Protein AF-0000000075239670 (afdb_homodimer)

Solvent-accessible surface area (backbone atoms only — not comparable to full-atom values): 23914 Å² total; per-residue (Å²): 106,69,33,57,52,21,34,54,74,19,57,54,83,60,43,79,41,54,24,61,61,56,43,41,41,22,36,40,37,50,14,51,46,32,48,47,31,72,75,40,75,81,56,46,33,25,35,34,57,34,92,61,65,69,67,48,62,74,55,70,68,55,49,50,16,46,41,41,33,49,54,51,32,48,74,31,52,44,55,28,33,32,37,60,40,28,38,96,81,27,42,63,26,60,69,64,45,37,52,45,48,62,63,40,55,92,39,52,34,28,32,33,54,56,55,30,51,30,72,46,50,67,64,34,50,53,49,40,47,71,68,58,36,50,27,37,37,30,17,38,58,33,81,24,25,78,75,9,35,66,51,41,20,50,49,32,71,75,36,56,89,70,33,45,48,26,43,18,45,86,43,43,63,89,47,41,66,58,48,40,70,65,28,65,50,88,40,74,41,61,74,41,60,38,76,52,78,88,68,74,76,67,89,42,72,70,23,93,56,30,80,55,77,55,64,34,31,33,36,66,47,34,33,47,40,42,60,66,68,44,84,129,105,69,33,57,53,22,34,54,75,20,56,54,80,60,43,79,42,55,25,60,61,56,42,42,40,22,35,39,37,48,15,51,45,32,48,47,32,71,76,40,75,80,56,45,34,24,34,33,55,34,91,62,67,70,67,47,61,74,54,71,68,54,49,51,16,46,43,42,33,48,53,52,32,46,74,31,52,44,56,26,32,32,36,60,41,27,38,95,82,26,42,62,25,60,68,64,46,38,52,45,48,63,63,39,54,93,39,52,34,27,32,34,55,56,54,31,53,30,73,46,50,69,63,34,49,54,50,41,48,71,68,59,36,51,28,36,36,32,19,38,58,33,82,22,25,78,77,8,35,66,51,41,20,50,48,31,72,75,36,57,90,70,34,46,47,27,45,20,45,85,43,42,62,89,48,41,64,57,48,40,72,64,27,64,50,89,40,75,41,59,73,41,60,37,73,52,79,87,68,74,75,66,87,45,72,68,23,93,57,30,80,56,78,55,64,33,30,32,37,66,47,33,33,46,40,43,60,65,69,44,84,128

Organism: NCBI:txid1561998

Radius of gyration: 22.65 Å; Cα contacts (8 Å, |Δi|>4): 986; chains: 2; bounding box: 43×67×49 Å

Secondary structure (DSSP, 8-state):
-HHHHHHHHHT-S-EEE-B-GGGT-BPPPHHHHHHHHHH-TTS-EEEE--SSSS-S---HHHHHHHHHHHHHHHHHT--EEEE--B-TTSSB-HHHHHHHHHHHTTS-EEE-GGGGG-S-HHHHHHHHHHHT-SEEEE-TTSSSTTTTHHHHHHHHHHHTTTSEEEEESS--TTTHHHHHHHH--SEEE---EEEPSSPPPPSS-SSTTTTSPPEEE-HHHHHHHHHHHS--/-HHHHHHHHHT-S-EEE-B-GGGT-BPPPHHHHHHHHHH-TTS-EEEE--SSSS-S---HHHHHHHHHHHHHHHHHT--EEEE--B-TTSSB-HHHHHHHHHHHTTS-EEE-GGGGG-S-HHHHHHHHHHHT-SEEEE-TTSSSTTTTHHHHHHHHHHHTTTSEEEEESS--TTTHHHHHHHH--SEEE---EEEPSSPPPPSS-SSTTTTSPPEEE-HHHHHHHHHHHS--

pLDDT: mean 94.4, std 8.55, range [52.31, 98.94]

Sequence (464 aa):
MESAENAVAGGADRLEVCSSLQLGGLTPSVGFVSVLRDKFPDIPLYCMIRQRGGNFVYRDDEMCAHTEDVEWLKRAGATGFVFGALTSTGALDRTACQSVIETARPLPVTFHRAIDVAIDWKNCLEEAIEVGFKAVLTSGQEPTALDGVYIIREMQEVYKHKIDILAGCGVNSSNVANLVDWTKCHWYHASAAVPKKNVSMNKVSMGKQDNQPIRVTSLEEVKMLKETLAPSMESAENAVAGGADRLEVCSSLQLGGLTPSVGFVSVLRDKFPDIPLYCMIRQRGGNFVYRDDEMCAHTEDVEWLKRAGATGFVFGALTSTGALDRTACQSVIETARPLPVTFHRAIDVAIDWKNCLEEAIEVGFKAVLTSGQEPTALDGVYIIREMQEVYKHKIDILAGCGVNSSNVANLVDWTKCHWYHASAAVPKKNVSMNKVSMGKQDNQPIRVTSLEEVKMLKETLAPS

InterPro domains:
  IPR005627 CutC-like [MF_00795] (1-195)
  IPR005627 CutC-like [PF03932] (1-192)
  IPR005627 CutC-like [PTHR12598] (1-229)
  IPR036822 CutC-like domain superfamily [G3DSA:3.20.20.380] (1-230)
  IPR036822 CutC-like domain superfamily [SSF110395] (2-229)

Structure (mmCIF, N/CA/C/O backbone):
data_AF-0000000075239670-model_v1
#
loop_
_entity.id
_entity.type
_entity.pdbx_description
1 polymer 'Copper homeostasis protein cutC homolog'
#
loop_
_atom_site.group_PDB
_atom_site.id
_atom_site.type_symbol
_atom_site.label_atom_id
_atom_site.label_alt_id
_atom_site.label_comp_id
_atom_site.label_asym_id
_atom_site.label_entity_id
_atom_site.label_seq_id
_atom_site.pdbx_PDB_ins_code
_atom_site.Cartn_x
_atom_site.Cartn_y
_atom_site.Cartn_z
_atom_site.occupancy
_atom_site.B_iso_or_equiv
_atom_site.auth_seq_id
_atom_site.auth_comp_id
_atom_site.auth_asym_id
_atom_site.auth_atom_id
_atom_site.pdbx_PDB_model_num
ATOM 1 N N . MET A 1 1 ? 12.688 -2.338 -2.912 1 92.44 1 MET A N 1
ATOM 2 C CA . MET A 1 1 ? 13.773 -2.303 -3.891 1 92.44 1 MET A CA 1
ATOM 3 C C . MET A 1 1 ? 14.82 -3.363 -3.578 1 92.44 1 MET A C 1
ATOM 5 O O . MET A 1 1 ? 15.156 -4.188 -4.434 1 92.44 1 MET A O 1
ATOM 9 N N . GLU A 1 2 ? 15.328 -3.361 -2.355 1 92.88 2 GLU A N 1
ATOM 10 C CA . GLU A 1 2 ? 16.328 -4.344 -1.953 1 92.88 2 GLU A CA 1
ATOM 11 C C . GLU A 1 2 ? 15.836 -5.766 -2.188 1 92.88 2 GLU A C 1
ATOM 13 O O . GLU A 1 2 ? 16.578 -6.617 -2.676 1 92.88 2 GLU A O 1
ATOM 18 N N . SER A 1 3 ? 14.586 -6.02 -1.884 1 96 3 SER A N 1
ATOM 19 C CA . SER A 1 3 ? 13.992 -7.336 -2.104 1 96 3 SER A CA 1
ATOM 20 C C . SER A 1 3 ? 14.016 -7.715 -3.58 1 96 3 SER A C 1
ATOM 22 O O . SER A 1 3 ? 14.344 -8.852 -3.93 1 96 3 SER A O 1
ATOM 24 N N . ALA A 1 4 ? 13.672 -6.762 -4.426 1 97.19 4 ALA A N 1
ATOM 25 C CA . ALA A 1 4 ? 13.68 -7.008 -5.867 1 97.19 4 ALA A CA 1
ATOM 26 C C . ALA A 1 4 ? 15.094 -7.312 -6.363 1 97.19 4 ALA A C 1
ATOM 28 O O . ALA A 1 4 ? 15.297 -8.242 -7.148 1 97.19 4 ALA A O 1
ATOM 29 N N . GLU A 1 5 ? 16.031 -6.559 -5.883 1 97.5 5 GLU A N 1
ATOM 30 C CA . GLU A 1 5 ? 17.422 -6.77 -6.258 1 97.5 5 GLU A CA 1
ATOM 31 C C . GLU A 1 5 ? 17.906 -8.164 -5.867 1 97.5 5 GLU A C 1
ATOM 33 O O . GLU A 1 5 ? 18.516 -8.867 -6.668 1 97.5 5 GLU A O 1
ATOM 38 N N . ASN A 1 6 ? 17.562 -8.562 -4.629 1 97.88 6 ASN A N 1
ATOM 39 C CA . ASN A 1 6 ? 17.953 -9.875 -4.133 1 97.88 6 ASN A CA 1
ATOM 40 C C . ASN A 1 6 ? 17.266 -11 -4.902 1 97.88 6 ASN A C 1
ATOM 42 O O . ASN A 1 6 ? 17.875 -12.023 -5.195 1 97.88 6 ASN A O 1
ATOM 46 N N . ALA A 1 7 ? 16 -10.805 -5.227 1 98.25 7 ALA A N 1
ATOM 47 C CA . ALA A 1 7 ? 15.258 -11.812 -5.98 1 98.25 7 ALA A CA 1
ATOM 48 C C . ALA A 1 7 ? 15.867 -12.031 -7.359 1 98.25 7 ALA A C 1
ATOM 50 O O . ALA A 1 7 ? 16.094 -13.164 -7.773 1 98.25 7 ALA A O 1
ATOM 51 N N . VAL A 1 8 ? 16.203 -10.93 -8.07 1 98.19 8 VAL A N 1
ATOM 52 C CA . VAL A 1 8 ? 16.781 -11.008 -9.406 1 98.19 8 VAL A CA 1
ATOM 53 C C . VAL A 1 8 ? 18.172 -11.625 -9.344 1 98.19 8 VAL A C 1
ATOM 55 O O . VAL A 1 8 ? 18.484 -12.547 -10.102 1 98.19 8 VAL A O 1
ATOM 58 N N . ALA A 1 9 ? 18.953 -11.125 -8.406 1 97.94 9 ALA A N 1
ATOM 59 C CA . ALA A 1 9 ? 20.312 -11.633 -8.25 1 97.94 9 ALA A CA 1
ATOM 60 C C . ALA A 1 9 ? 20.312 -13.117 -7.871 1 97.94 9 ALA A C 1
ATOM 62 O O . ALA A 1 9 ? 21.219 -13.859 -8.242 1 97.94 9 ALA A O 1
ATOM 63 N N . GLY A 1 10 ? 19.281 -13.555 -7.129 1 97.88 10 GLY A N 1
ATOM 64 C CA . GLY A 1 10 ? 19.156 -14.938 -6.699 1 97.88 10 GLY A CA 1
ATOM 65 C C . GLY A 1 10 ? 18.672 -15.867 -7.797 1 97.88 10 GLY A C 1
ATOM 66 O O . GLY A 1 10 ? 18.703 -17.094 -7.641 1 97.88 10 GLY A O 1
ATOM 67 N N . GLY A 1 11 ? 18.125 -15.289 -8.867 1 97.56 11 GLY A N 1
ATOM 68 C CA . GLY A 1 11 ? 17.766 -16.094 -10.023 1 97.56 11 GLY A CA 1
ATOM 69 C C . GLY A 1 11 ? 16.281 -16.266 -10.188 1 97.56 11 GLY A C 1
ATOM 70 O O . GLY A 1 11 ? 15.82 -17.172 -10.883 1 97.56 11 GLY A O 1
ATOM 71 N N . ALA A 1 12 ? 15.453 -15.445 -9.555 1 97.44 12 ALA A N 1
ATOM 72 C CA . ALA A 1 12 ? 14.008 -15.516 -9.727 1 97.44 12 ALA A CA 1
ATOM 73 C C . ALA A 1 12 ? 13.625 -15.391 -11.203 1 97.44 12 ALA A C 1
ATOM 75 O O . ALA A 1 12 ? 14.227 -14.609 -11.945 1 97.44 12 ALA A O 1
ATOM 76 N N . ASP A 1 13 ? 12.641 -16.156 -11.656 1 97.12 13 ASP A N 1
ATOM 77 C CA . ASP A 1 13 ? 12.195 -16.141 -13.047 1 97.12 13 ASP A CA 1
ATOM 78 C C . ASP A 1 13 ? 11.234 -14.984 -13.305 1 97.12 13 ASP A C 1
ATOM 80 O O . ASP A 1 13 ? 11.094 -14.523 -14.438 1 97.12 13 ASP A O 1
ATOM 84 N N . ARG A 1 14 ? 10.57 -14.547 -12.258 1 97.88 14 ARG A N 1
ATOM 85 C CA . ARG A 1 14 ? 9.531 -13.516 -12.305 1 97.88 14 ARG A CA 1
ATOM 86 C C . ARG A 1 14 ? 9.398 -12.82 -10.961 1 97.88 14 ARG A C 1
ATOM 88 O O . ARG A 1 14 ? 9.609 -13.43 -9.906 1 97.88 14 ARG A O 1
ATOM 95 N N . LEU A 1 15 ? 9.047 -11.547 -10.977 1 98.38 15 LEU A N 1
ATOM 96 C CA . LEU A 1 15 ? 8.758 -10.805 -9.75 1 98.38 15 LEU A CA 1
ATOM 97 C C . LEU A 1 15 ? 7.27 -10.492 -9.648 1 98.38 15 LEU A C 1
ATOM 99 O O . LEU A 1 15 ? 6.676 -9.969 -10.594 1 98.38 15 LEU A O 1
ATOM 103 N N . GLU A 1 16 ? 6.684 -10.906 -8.625 1 98.38 16 GLU A N 1
ATOM 104 C CA . GLU A 1 16 ? 5.414 -10.289 -8.242 1 98.38 16 GLU A CA 1
ATOM 105 C C . GLU A 1 16 ? 5.645 -8.992 -7.465 1 98.38 16 GLU A C 1
ATOM 107 O O . GLU A 1 16 ? 6.266 -9.008 -6.402 1 98.38 16 GLU A O 1
ATOM 112 N N . VAL A 1 17 ? 5.188 -7.902 -8.016 1 98.19 17 VAL A N 1
ATOM 113 C CA . VAL A 1 17 ? 5.43 -6.586 -7.438 1 98.19 17 VAL A CA 1
ATOM 114 C C . VAL A 1 17 ? 4.207 -6.137 -6.641 1 98.19 17 VAL A C 1
ATOM 116 O O . VAL A 1 17 ? 3.105 -6.039 -7.184 1 98.19 17 VAL A O 1
ATOM 119 N N . CYS A 1 18 ? 4.402 -5.91 -5.367 1 95.44 18 CYS A N 1
ATOM 120 C CA . CYS A 1 18 ? 3.334 -5.508 -4.457 1 95.44 18 CYS A CA 1
ATOM 121 C C . CYS A 1 18 ? 3.809 -4.418 -3.506 1 95.44 18 CYS A C 1
ATOM 123 O O . CYS A 1 18 ? 5.012 -4.223 -3.33 1 95.44 18 CYS A O 1
ATOM 125 N N . SER A 1 19 ? 2.832 -3.705 -3.031 1 91.69 19 SER A N 1
ATOM 126 C CA . SER A 1 19 ? 3.049 -2.887 -1.842 1 91.69 19 SER A CA 1
ATOM 127 C C . SER A 1 19 ? 2.494 -3.568 -0.595 1 91.69 19 SER A C 1
ATOM 129 O O . SER A 1 19 ? 1.669 -4.477 -0.693 1 91.69 19 SER A O 1
ATOM 131 N N . SER A 1 20 ? 3.049 -3.346 0.556 1 85.81 20 SER A N 1
ATOM 132 C CA . SER A 1 20 ? 2.475 -3.723 1.844 1 85.81 20 SER A CA 1
ATOM 133 C C . SER A 1 20 ? 2.32 -5.234 1.959 1 85.81 20 SER A C 1
ATOM 135 O O . SER A 1 20 ? 1.233 -5.73 2.258 1 85.81 20 SER A O 1
ATOM 137 N N . LEU A 1 21 ? 3.354 -5.949 1.816 1 79.81 21 LEU A N 1
ATOM 138 C CA . LEU A 1 21 ? 3.32 -7.402 1.933 1 79.81 21 LEU A CA 1
ATOM 139 C C . LEU A 1 21 ? 2.713 -7.828 3.264 1 79.81 21 LEU A C 1
ATOM 141 O O . LEU A 1 21 ? 2.094 -8.891 3.357 1 79.81 21 LEU A O 1
ATOM 145 N N . GLN A 1 22 ? 2.793 -6.988 4.246 1 79.81 22 GLN A N 1
ATOM 146 C CA . GLN A 1 22 ? 2.256 -7.273 5.57 1 79.81 22 GLN A CA 1
ATOM 147 C C . GLN A 1 22 ? 0.738 -7.43 5.531 1 79.81 22 GLN A C 1
ATOM 149 O O . GLN A 1 22 ? 0.157 -8.125 6.363 1 79.81 22 GLN A O 1
ATOM 154 N N . LEU A 1 23 ? 0.143 -6.832 4.574 1 79.12 23 LEU A N 1
ATOM 155 C CA . LEU A 1 23 ? -1.304 -6.91 4.406 1 79.12 23 LEU A CA 1
ATOM 156 C C . LEU A 1 23 ? -1.671 -7.918 3.324 1 79.12 23 LEU A C 1
ATOM 158 O O . LEU A 1 23 ? -2.797 -7.914 2.82 1 79.12 23 LEU A O 1
ATOM 162 N N . GLY A 1 24 ? -0.734 -8.672 2.873 1 85 24 GLY A N 1
ATOM 163 C CA . GLY A 1 24 ? -0.975 -9.656 1.83 1 85 24 GLY A CA 1
ATOM 164 C C . GLY A 1 24 ? -0.647 -9.148 0.439 1 85 24 GLY A C 1
ATOM 165 O O . GLY A 1 24 ? -0.927 -9.82 -0.556 1 85 24 GLY A O 1
ATOM 166 N N . GLY A 1 25 ? -0.14 -7.914 0.357 1 92.38 25 GLY A N 1
ATOM 167 C CA . GLY A 1 25 ? 0.21 -7.336 -0.93 1 92.38 25 GLY A CA 1
ATOM 168 C C . GLY A 1 25 ? -0.893 -6.477 -1.518 1 92.38 25 GLY A C 1
ATOM 169 O O . GLY A 1 25 ? -2.029 -6.93 -1.667 1 92.38 25 GLY A O 1
ATOM 170 N N . LEU A 1 26 ? -0.588 -5.285 -1.783 1 95.94 26 LEU A N 1
ATOM 171 C CA . LEU A 1 26 ? -1.516 -4.348 -2.404 1 95.94 26 LEU A CA 1
ATOM 172 C C . LEU A 1 26 ? -0.935 -3.783 -3.697 1 95.94 26 LEU A C 1
ATOM 174 O O . LEU A 1 26 ? 0.202 -4.094 -4.059 1 95.94 26 LEU A O 1
ATOM 178 N N . THR A 1 27 ? -1.77 -3.045 -4.418 1 98.31 27 THR A N 1
ATOM 179 C CA . THR A 1 27 ? -1.342 -2.434 -5.672 1 98.31 27 THR A CA 1
ATOM 180 C C . THR A 1 27 ? -0.1 -1.572 -5.457 1 98.31 27 THR A C 1
ATOM 182 O O . THR A 1 27 ? -0.088 -0.696 -4.59 1 98.31 27 THR A O 1
ATOM 185 N N . PRO A 1 28 ? 1.01 -1.89 -6.145 1 98.06 28 PRO A N 1
ATOM 186 C CA . PRO A 1 28 ? 2.201 -1.047 -6.02 1 98.06 28 PRO A CA 1
ATOM 187 C C . PRO A 1 28 ? 2.018 0.332 -6.652 1 98.06 28 PRO A C 1
ATOM 189 O O . PRO A 1 28 ? 1.105 0.528 -7.461 1 98.06 28 PRO A O 1
ATOM 192 N N . SER A 1 29 ? 2.848 1.246 -6.23 1 97.81 29 SER A N 1
ATOM 193 C CA . SER A 1 29 ? 2.818 2.551 -6.883 1 97.81 29 SER A CA 1
ATOM 194 C C . SER A 1 29 ? 3.402 2.48 -8.289 1 97.81 29 SER A C 1
ATOM 196 O O . SER A 1 29 ? 4.262 1.641 -8.57 1 97.81 29 SER A O 1
ATOM 198 N N . VAL A 1 30 ? 2.943 3.355 -9.172 1 98.19 30 VAL A N 1
ATOM 199 C CA . VAL A 1 30 ? 3.398 3.4 -10.555 1 98.19 30 VAL A CA 1
ATOM 200 C C . VAL A 1 30 ? 4.875 3.785 -10.602 1 98.19 30 VAL A C 1
ATOM 202 O O . VAL A 1 30 ? 5.645 3.232 -11.391 1 98.19 30 VAL A O 1
ATOM 205 N N . GLY A 1 31 ? 5.32 4.711 -9.758 1 98.19 31 GLY A N 1
ATOM 206 C CA . GLY A 1 31 ? 6.719 5.105 -9.695 1 98.19 31 GLY A CA 1
ATOM 207 C C . GLY A 1 31 ? 7.645 3.961 -9.336 1 98.19 31 GLY A C 1
ATOM 208 O O . GLY A 1 31 ? 8.719 3.816 -9.922 1 98.19 31 GLY A O 1
ATOM 209 N N . PHE A 1 32 ? 7.227 3.164 -8.352 1 97.94 32 PHE A N 1
ATOM 210 C CA . PHE A 1 32 ? 8.016 2.006 -7.941 1 97.94 32 PHE A CA 1
ATOM 211 C C . PHE A 1 32 ? 8.203 1.04 -9.102 1 97.94 32 PHE A C 1
ATOM 213 O O . PHE A 1 32 ? 9.312 0.587 -9.375 1 97.94 32 PHE A O 1
ATOM 220 N N . VAL A 1 33 ? 7.152 0.767 -9.867 1 98.69 33 VAL A N 1
ATOM 221 C CA . VAL A 1 33 ? 7.18 -0.169 -10.992 1 98.69 33 VAL A CA 1
ATOM 222 C C . VAL A 1 33 ? 8.047 0.397 -12.117 1 98.69 33 VAL A C 1
ATOM 224 O O . VAL A 1 33 ? 8.82 -0.333 -12.734 1 98.69 33 VAL A O 1
ATOM 227 N N . SER A 1 34 ? 7.922 1.663 -12.336 1 98.25 34 SER A N 1
ATOM 228 C CA . SER A 1 34 ? 8.719 2.309 -13.375 1 98.25 34 SER A CA 1
ATOM 229 C C . SER A 1 34 ? 10.211 2.172 -13.094 1 98.25 34 SER A C 1
ATOM 231 O O . SER A 1 34 ? 10.992 1.831 -13.992 1 98.25 34 SER A O 1
ATOM 233 N N . VAL A 1 35 ? 10.602 2.42 -11.867 1 98 35 VAL A N 1
ATOM 234 C CA . VAL A 1 35 ? 12.008 2.344 -11.492 1 98 35 VAL A CA 1
ATOM 235 C C . VAL A 1 35 ? 12.484 0.896 -11.57 1 98 35 VAL A C 1
ATOM 237 O O . VAL A 1 35 ? 13.602 0.625 -12.008 1 98 35 VAL A O 1
ATOM 240 N N . LEU A 1 36 ? 11.648 -0.029 -11.125 1 98.25 36 LEU A N 1
ATOM 241 C CA . LEU A 1 36 ? 11.984 -1.445 -11.227 1 98.25 36 LEU A CA 1
ATOM 242 C C . LEU A 1 36 ? 12.219 -1.845 -12.68 1 98.25 36 LEU A C 1
ATOM 244 O O . LEU A 1 36 ? 13.18 -2.561 -12.984 1 98.25 36 LEU A O 1
ATOM 248 N N . ARG A 1 37 ? 11.32 -1.417 -13.562 1 98.5 37 ARG A N 1
ATOM 249 C CA . ARG A 1 37 ? 11.438 -1.734 -14.977 1 98.5 37 ARG A CA 1
ATOM 250 C C . ARG A 1 37 ? 12.758 -1.228 -15.547 1 98.5 37 ARG A C 1
ATOM 252 O O . ARG A 1 37 ? 13.43 -1.935 -16.312 1 98.5 37 ARG A O 1
ATOM 259 N N . ASP A 1 38 ? 13.117 -0.031 -15.188 1 97.75 38 ASP A N 1
ATOM 260 C CA . ASP A 1 38 ? 14.375 0.553 -15.656 1 97.75 38 ASP A CA 1
ATOM 261 C C . ASP A 1 38 ? 15.57 -0.249 -15.156 1 97.75 38 ASP A C 1
ATOM 263 O O . ASP A 1 38 ? 16.531 -0.465 -15.891 1 97.75 38 ASP A O 1
ATOM 267 N N . LYS A 1 39 ? 15.508 -0.675 -13.938 1 97.44 39 LYS A N 1
ATOM 268 C CA . LYS A 1 39 ? 16.625 -1.37 -13.305 1 97.44 39 LYS A CA 1
ATOM 269 C C . LYS A 1 39 ? 16.75 -2.799 -13.82 1 97.44 39 LYS A C 1
ATOM 271 O O . LYS A 1 39 ? 17.859 -3.326 -13.938 1 97.44 39 LYS A O 1
ATOM 276 N N . PHE A 1 40 ? 15.594 -3.404 -14.055 1 98 40 PHE A N 1
ATOM 277 C CA . PHE A 1 40 ? 15.555 -4.797 -14.492 1 98 40 PHE A CA 1
ATOM 278 C C . PHE A 1 40 ? 14.734 -4.938 -15.766 1 98 40 PHE A C 1
ATOM 280 O O . PHE A 1 40 ? 13.625 -5.473 -15.742 1 98 40 PHE A O 1
ATOM 287 N N . PRO A 1 41 ? 15.258 -4.664 -16.922 1 97.56 41 PRO A N 1
ATOM 288 C CA . PRO A 1 41 ? 14.5 -4.586 -18.172 1 97.56 41 PRO A CA 1
ATOM 289 C C . PRO A 1 41 ? 14.008 -5.949 -18.641 1 97.56 41 PRO A C 1
ATOM 291 O O . PRO A 1 41 ? 13.016 -6.031 -19.375 1 97.56 41 PRO A O 1
ATOM 294 N N . ASP A 1 42 ? 14.609 -7.008 -18.172 1 97.31 42 ASP A N 1
ATOM 295 C CA . ASP A 1 42 ? 14.336 -8.305 -18.797 1 97.31 42 ASP A CA 1
ATOM 296 C C . ASP A 1 42 ? 13.438 -9.156 -17.906 1 97.31 42 ASP A C 1
ATOM 298 O O . ASP A 1 42 ? 12.82 -10.117 -18.391 1 97.31 42 ASP A O 1
ATOM 302 N N . ILE A 1 43 ? 13.398 -8.859 -16.594 1 98.06 43 ILE A N 1
ATOM 303 C CA . ILE A 1 43 ? 12.641 -9.719 -15.695 1 98.06 43 ILE A CA 1
ATOM 304 C C . ILE A 1 43 ? 11.148 -9.391 -15.805 1 98.06 43 ILE A C 1
ATOM 306 O O . ILE A 1 43 ? 10.766 -8.219 -15.828 1 98.06 43 ILE A O 1
ATOM 310 N N . PRO A 1 44 ? 10.281 -10.391 -16.016 1 98.69 44 PRO A N 1
ATOM 311 C CA . PRO A 1 44 ? 8.844 -10.125 -15.992 1 98.69 44 PRO A CA 1
ATOM 312 C C . PRO A 1 44 ? 8.375 -9.531 -14.664 1 98.69 44 PRO A C 1
ATOM 314 O O . PRO A 1 44 ? 8.734 -10.031 -13.602 1 98.69 44 PRO A O 1
ATOM 317 N N . LEU A 1 45 ? 7.641 -8.43 -14.695 1 98.81 45 LEU A N 1
ATOM 318 C CA . LEU A 1 45 ? 7.035 -7.777 -13.547 1 98.81 45 LEU A CA 1
ATOM 319 C C . LEU A 1 45 ? 5.527 -8 -13.523 1 98.81 45 LEU A C 1
ATOM 321 O O . LEU A 1 45 ? 4.801 -7.445 -14.352 1 98.81 45 LEU A O 1
ATOM 325 N N . TYR A 1 46 ? 5.043 -8.812 -12.648 1 98.88 46 TYR A N 1
ATOM 326 C CA . TYR A 1 46 ? 3.615 -9.039 -12.445 1 98.88 46 TYR A CA 1
ATOM 327 C C . TYR A 1 46 ? 3.092 -8.203 -11.289 1 98.88 46 TYR A C 1
ATOM 329 O O . TYR A 1 46 ? 3.434 -8.453 -10.133 1 98.88 46 TYR A O 1
ATOM 337 N N . CYS A 1 47 ? 2.268 -7.234 -11.539 1 98.88 47 CYS A N 1
ATOM 338 C CA . CYS A 1 47 ? 1.842 -6.277 -10.523 1 98.88 47 CYS A CA 1
ATOM 339 C C . CYS A 1 47 ? 0.524 -6.707 -9.891 1 98.88 47 CYS A C 1
ATOM 341 O O . CYS A 1 47 ? -0.418 -7.074 -10.594 1 98.88 47 CYS A O 1
ATOM 343 N N . MET A 1 48 ? 0.466 -6.637 -8.625 1 98.75 48 MET A N 1
ATOM 344 C CA . MET A 1 48 ? -0.753 -6.891 -7.863 1 98.75 48 MET A CA 1
ATOM 345 C C . MET A 1 48 ? -1.78 -5.785 -8.094 1 98.75 48 MET A C 1
ATOM 347 O O . MET A 1 48 ? -1.435 -4.602 -8.109 1 98.75 48 MET A O 1
ATOM 351 N N . ILE A 1 49 ? -3.006 -6.172 -8.367 1 98.81 49 ILE A N 1
ATOM 352 C CA . ILE A 1 49 ? -4.137 -5.25 -8.391 1 98.81 49 ILE A CA 1
ATOM 353 C C . ILE A 1 49 ? -5.066 -5.535 -7.215 1 98.81 49 ILE A C 1
ATOM 355 O O . ILE A 1 49 ? -5.84 -6.496 -7.246 1 98.81 49 ILE A O 1
ATOM 359 N N . ARG A 1 50 ? -4.973 -4.781 -6.18 1 97.06 50 ARG A N 1
ATOM 360 C CA . ARG A 1 50 ? -5.672 -4.945 -4.91 1 97.06 50 ARG A CA 1
ATOM 361 C C . ARG A 1 50 ? -5.582 -3.676 -4.07 1 97.06 50 ARG A C 1
ATOM 363 O O . ARG A 1 50 ? -4.578 -3.441 -3.396 1 97.06 50 ARG A O 1
ATOM 370 N N . GLN A 1 51 ? -6.613 -2.963 -3.992 1 93.44 51 GLN A N 1
ATOM 371 C CA . GLN A 1 51 ? -6.566 -1.624 -3.416 1 93.44 51 GLN A CA 1
ATOM 372 C C . GLN A 1 51 ? -6.562 -1.683 -1.891 1 93.44 51 GLN A C 1
ATOM 374 O O . GLN A 1 51 ? -6.168 -0.72 -1.229 1 93.44 51 GLN A O 1
ATOM 379 N N . ARG A 1 52 ? -7.055 -2.717 -1.355 1 90.5 52 ARG A N 1
ATOM 380 C CA . ARG A 1 52 ? -7.18 -2.82 0.095 1 90.5 52 ARG A CA 1
ATOM 381 C C . ARG A 1 52 ? -7.137 -4.277 0.546 1 90.5 52 ARG A C 1
ATOM 383 O O . ARG A 1 52 ? -7.41 -5.184 -0.243 1 90.5 52 ARG A O 1
ATOM 390 N N . GLY A 1 53 ? -6.777 -4.445 1.834 1 88.56 53 GLY A N 1
ATOM 391 C CA . GLY A 1 53 ? -6.906 -5.766 2.428 1 88.56 53 GLY A CA 1
ATOM 392 C C . GLY A 1 53 ? -8.352 -6.168 2.676 1 88.56 53 GLY A C 1
ATOM 393 O O . GLY A 1 53 ? -9.273 -5.477 2.248 1 88.56 53 GLY A O 1
ATOM 394 N N . GLY A 1 54 ? -8.508 -7.289 3.354 1 87.56 54 GLY A N 1
ATOM 395 C CA . GLY A 1 54 ? -9.844 -7.781 3.676 1 87.56 54 GLY A CA 1
ATOM 396 C C . GLY A 1 54 ? -10.375 -8.773 2.66 1 87.56 54 GLY A C 1
ATOM 397 O O . GLY A 1 54 ? -9.617 -9.594 2.131 1 87.56 54 GLY A O 1
ATOM 398 N N . ASN A 1 55 ? -11.656 -8.664 2.408 1 90.62 55 ASN A N 1
ATOM 399 C CA . ASN A 1 55 ? -12.281 -9.633 1.515 1 90.62 55 ASN A CA 1
ATOM 400 C C . ASN A 1 55 ? -12.055 -9.273 0.049 1 90.62 55 ASN A C 1
ATOM 402 O O . ASN A 1 55 ? -11.383 -8.281 -0.256 1 90.62 55 ASN A O 1
ATOM 406 N N . PHE A 1 56 ? -12.57 -10.109 -0.844 1 95.38 56 PHE A N 1
ATOM 407 C CA . PHE A 1 56 ? -12.32 -9.938 -2.271 1 95.38 56 PHE A CA 1
ATOM 408 C C . PHE A 1 56 ? -13.609 -9.594 -3.004 1 95.38 56 PHE A C 1
ATOM 410 O O . PHE A 1 56 ? -13.781 -9.938 -4.176 1 95.38 56 PHE A O 1
ATOM 417 N N . VAL A 1 57 ? -14.57 -9 -2.26 1 95.62 57 VAL A N 1
ATOM 418 C CA . VAL A 1 57 ? -15.812 -8.484 -2.824 1 95.62 57 VAL A CA 1
ATOM 419 C C . VAL A 1 57 ? -15.688 -6.973 -3.035 1 95.62 57 VAL A C 1
ATOM 421 O O . VAL A 1 57 ? -15.516 -6.219 -2.074 1 95.62 57 VAL A O 1
ATOM 424 N N . TYR A 1 58 ? -15.797 -6.543 -4.262 1 96.62 58 TYR A N 1
ATOM 425 C CA . TYR A 1 58 ? -15.492 -5.152 -4.578 1 96.62 58 TYR A CA 1
ATOM 426 C C . TYR A 1 58 ? -16.734 -4.422 -5.086 1 96.62 58 TYR A C 1
ATOM 428 O O . TYR A 1 58 ? -17.547 -5.004 -5.797 1 96.62 58 TYR A O 1
ATOM 436 N N . ARG A 1 59 ? -16.797 -3.152 -4.715 1 95.69 59 ARG A N 1
ATOM 437 C CA . ARG A 1 59 ? -17.797 -2.246 -5.273 1 95.69 59 ARG A CA 1
ATOM 438 C C . ARG A 1 59 ? -17.406 -1.801 -6.676 1 95.69 59 ARG A C 1
ATOM 440 O O . ARG A 1 59 ? -16.266 -1.99 -7.098 1 95.69 59 ARG A O 1
ATOM 447 N N . ASP A 1 60 ? -18.312 -1.151 -7.34 1 97.12 60 ASP A N 1
ATOM 448 C CA . ASP A 1 60 ? -18.078 -0.671 -8.695 1 97.12 60 ASP A CA 1
ATOM 449 C C . ASP A 1 60 ? -16.953 0.361 -8.727 1 97.12 60 ASP A C 1
ATOM 451 O O . ASP A 1 60 ? -16.125 0.364 -9.648 1 97.12 60 ASP A O 1
ATOM 455 N N . ASP A 1 61 ? -16.922 1.218 -7.828 1 96.25 61 ASP A N 1
ATOM 456 C CA . ASP A 1 61 ? -15.906 2.262 -7.824 1 96.25 61 ASP A CA 1
ATOM 457 C C . ASP A 1 61 ? -14.523 1.679 -7.535 1 96.25 61 ASP A C 1
ATOM 459 O O . ASP A 1 61 ? -13.516 2.168 -8.055 1 96.25 61 ASP A O 1
ATOM 463 N N . GLU A 1 62 ? -14.5 0.659 -6.691 1 96.88 62 GLU A N 1
ATOM 464 C CA . GLU A 1 62 ? -13.242 -0.043 -6.484 1 96.88 62 GLU A CA 1
ATOM 465 C C . GLU A 1 62 ? -12.758 -0.708 -7.77 1 96.88 62 GLU A C 1
ATOM 467 O O . GLU A 1 62 ? -11.57 -0.663 -8.086 1 96.88 62 GLU A O 1
ATOM 472 N N . MET A 1 63 ? -13.688 -1.289 -8.484 1 98.44 63 MET A N 1
ATOM 473 C CA . MET A 1 63 ? -13.32 -1.934 -9.742 1 98.44 63 MET A CA 1
ATOM 474 C C . MET A 1 63 ? -12.844 -0.905 -10.766 1 98.44 63 MET A C 1
ATOM 476 O O . MET A 1 63 ? -11.938 -1.177 -11.547 1 98.44 63 MET A O 1
ATOM 480 N N . CYS A 1 64 ? -13.469 0.249 -10.758 1 98.31 64 CYS A N 1
ATOM 481 C CA . CYS A 1 64 ? -13 1.319 -11.633 1 98.31 64 CYS A CA 1
ATOM 482 C C . CYS A 1 64 ? -11.547 1.68 -11.32 1 98.31 64 CYS A C 1
ATOM 484 O O . CYS A 1 64 ? -10.742 1.84 -12.234 1 98.31 64 CYS A O 1
ATOM 486 N N . ALA A 1 65 ? -11.242 1.76 -10.086 1 98.12 65 ALA A N 1
ATOM 487 C CA . ALA A 1 65 ? -9.875 2.059 -9.672 1 98.12 65 ALA A CA 1
ATOM 488 C C . ALA A 1 65 ? -8.914 0.958 -10.117 1 98.12 65 ALA A C 1
ATOM 490 O O . ALA A 1 65 ? -7.805 1.24 -10.578 1 98.12 65 ALA A O 1
ATOM 491 N N . HIS A 1 66 ? -9.344 -0.293 -9.961 1 98.75 66 HIS A N 1
ATOM 492 C CA . HIS A 1 66 ? -8.523 -1.43 -10.367 1 98.75 66 HIS A CA 1
ATOM 493 C C . HIS A 1 66 ? -8.188 -1.365 -11.859 1 98.75 66 HIS A C 1
ATOM 495 O O . HIS A 1 66 ? -7.027 -1.516 -12.242 1 98.75 66 HIS A O 1
ATOM 501 N N . THR A 1 67 ? -9.203 -1.118 -12.672 1 98.69 67 THR A N 1
ATOM 502 C CA . THR A 1 67 ? -8.977 -1.089 -14.109 1 98.69 67 THR A CA 1
ATOM 503 C C . THR A 1 67 ? -8.094 0.096 -14.492 1 98.69 67 THR A C 1
ATOM 505 O O . THR A 1 67 ? -7.238 -0.019 -15.375 1 98.69 67 THR A O 1
ATOM 508 N N . GLU A 1 68 ? -8.258 1.222 -13.828 1 98.31 68 GLU A N 1
ATOM 509 C CA . GLU A 1 68 ? -7.379 2.365 -14.047 1 98.31 68 GLU A CA 1
ATOM 510 C C . GLU A 1 68 ? -5.934 2.027 -13.695 1 98.31 68 GLU A C 1
ATOM 512 O O . GLU A 1 68 ? -5.012 2.365 -14.445 1 98.31 68 GLU A O 1
ATOM 517 N N . ASP A 1 69 ? -5.766 1.396 -12.578 1 98.75 69 ASP A N 1
ATOM 518 C CA . ASP A 1 69 ? -4.422 1.013 -12.141 1 98.75 69 ASP A CA 1
ATOM 519 C C . ASP A 1 69 ? -3.754 0.106 -13.172 1 98.75 69 ASP A C 1
ATOM 521 O O . ASP A 1 69 ? -2.557 0.241 -13.438 1 98.75 69 ASP A O 1
ATOM 525 N N . VAL A 1 70 ? -4.531 -0.833 -13.719 1 98.88 70 VAL A N 1
ATOM 526 C CA . VAL A 1 70 ? -3.988 -1.729 -14.734 1 98.88 70 VAL A CA 1
ATOM 527 C C . VAL A 1 70 ? -3.438 -0.913 -15.898 1 98.88 70 VAL A C 1
ATOM 529 O O . VAL A 1 70 ? -2.314 -1.148 -16.359 1 98.88 70 VAL A O 1
ATOM 532 N N . GLU A 1 71 ? -4.156 0.07 -16.328 1 98.5 71 GLU A N 1
ATOM 533 C CA . GLU A 1 71 ? -3.736 0.894 -17.453 1 98.5 71 GLU A CA 1
ATOM 534 C C . GLU A 1 71 ? -2.455 1.658 -17.141 1 98.5 71 GLU A C 1
ATOM 536 O O . GLU A 1 71 ? -1.525 1.689 -17.938 1 98.5 71 GLU A O 1
ATOM 541 N N . TRP A 1 72 ? -2.412 2.203 -15.984 1 97.75 72 TRP A N 1
ATOM 542 C CA . TRP A 1 72 ? -1.25 2.994 -15.594 1 97.75 72 TRP A CA 1
ATOM 543 C C . TRP A 1 72 ? -0.023 2.105 -15.414 1 97.75 72 TRP A C 1
ATOM 545 O O . TRP A 1 72 ? 1.079 2.467 -15.836 1 97.75 72 TRP A O 1
ATOM 555 N N . LEU A 1 73 ? -0.198 0.988 -14.844 1 98.75 73 LEU A N 1
ATOM 556 C CA . LEU A 1 73 ? 0.923 0.097 -14.562 1 98.75 73 LEU A CA 1
ATOM 557 C C . LEU A 1 73 ? 1.452 -0.527 -15.852 1 98.75 73 LEU A C 1
ATOM 559 O O . LEU A 1 73 ? 2.65 -0.792 -15.969 1 98.75 73 LEU A O 1
ATOM 563 N N . LYS A 1 74 ? 0.582 -0.741 -16.844 1 98.38 74 LYS A N 1
ATOM 564 C CA . LYS A 1 74 ? 1.042 -1.151 -18.172 1 98.38 74 LYS A CA 1
ATOM 565 C C . LYS A 1 74 ? 2.033 -0.144 -18.75 1 98.38 74 LYS A C 1
ATOM 567 O O . LYS A 1 74 ? 3.094 -0.524 -19.25 1 98.38 74 LYS A O 1
ATOM 572 N N . ARG A 1 75 ? 1.69 1.069 -18.609 1 97.38 75 ARG A N 1
ATOM 573 C CA . ARG A 1 75 ? 2.531 2.137 -19.141 1 97.38 75 ARG A CA 1
ATOM 574 C C . ARG A 1 75 ? 3.857 2.215 -18.391 1 97.38 75 ARG A C 1
ATOM 576 O O . ARG A 1 75 ? 4.883 2.584 -18.969 1 97.38 75 ARG A O 1
ATOM 583 N N . ALA A 1 76 ? 3.82 1.807 -17.172 1 97.88 76 ALA A N 1
ATOM 584 C CA . ALA A 1 76 ? 5.008 1.893 -16.328 1 97.88 76 ALA A CA 1
ATOM 585 C C . ALA A 1 76 ? 5.957 0.725 -16.594 1 97.88 76 ALA A C 1
ATOM 587 O O . ALA A 1 76 ? 7.105 0.736 -16.156 1 97.88 76 ALA A O 1
ATOM 588 N N . GLY A 1 77 ? 5.426 -0.375 -17.25 1 98.25 77 GLY A N 1
ATOM 589 C CA . GLY A 1 77 ? 6.328 -1.45 -17.625 1 98.25 77 GLY A CA 1
ATOM 590 C C . GLY A 1 77 ? 5.926 -2.797 -17.062 1 98.25 77 GLY A C 1
ATOM 591 O O . GLY A 1 77 ? 6.684 -3.766 -17.141 1 98.25 77 GLY A O 1
ATOM 592 N N . ALA A 1 78 ? 4.746 -2.877 -16.406 1 98.69 78 ALA A N 1
ATOM 593 C CA . ALA A 1 78 ? 4.234 -4.176 -15.984 1 98.69 78 ALA A CA 1
ATOM 594 C C . ALA A 1 78 ? 4.117 -5.133 -17.172 1 98.69 78 ALA A C 1
ATOM 596 O O . ALA A 1 78 ? 3.723 -4.73 -18.266 1 98.69 78 ALA A O 1
ATOM 597 N N . THR A 1 79 ? 4.41 -6.414 -16.953 1 98.81 79 THR A N 1
ATOM 598 C CA . THR A 1 79 ? 4.324 -7.402 -18.016 1 98.81 79 THR A CA 1
ATOM 599 C C . THR A 1 79 ? 3.279 -8.469 -17.688 1 98.81 79 THR A C 1
ATOM 601 O O . THR A 1 79 ? 3.113 -9.438 -18.438 1 98.81 79 THR A O 1
ATOM 604 N N . GLY A 1 80 ? 2.572 -8.359 -16.688 1 98.88 80 GLY A N 1
ATOM 605 C CA . GLY A 1 80 ? 1.466 -9.18 -16.219 1 98.88 80 GLY A CA 1
ATOM 606 C C . GLY A 1 80 ? 0.823 -8.641 -14.953 1 98.88 80 GLY A C 1
ATOM 607 O O . GLY A 1 80 ? 1.307 -7.676 -14.359 1 98.88 80 GLY A O 1
ATOM 608 N N . PHE A 1 81 ? -0.228 -9.273 -14.539 1 98.94 81 PHE A N 1
ATOM 609 C CA . PHE A 1 81 ? -0.955 -8.781 -13.375 1 98.94 81 PHE A CA 1
ATOM 610 C C . PHE A 1 81 ? -1.417 -9.938 -12.5 1 98.94 81 PHE A C 1
ATOM 612 O O . PHE A 1 81 ? -1.438 -11.086 -12.938 1 98.94 81 PHE A O 1
ATOM 619 N N . VAL A 1 82 ? -1.663 -9.695 -11.242 1 98.94 82 VAL A N 1
ATOM 620 C CA . VAL A 1 82 ? -2.209 -10.617 -10.25 1 98.94 82 VAL A CA 1
ATOM 621 C C . VAL A 1 82 ? -3.484 -10.031 -9.648 1 98.94 82 VAL A C 1
ATOM 623 O O . VAL A 1 82 ? -3.471 -8.922 -9.102 1 98.94 82 VAL A O 1
ATOM 626 N N . PHE A 1 83 ? -4.574 -10.758 -9.805 1 98.88 83 PHE A N 1
ATOM 627 C CA . PHE A 1 83 ? -5.859 -10.211 -9.391 1 98.88 83 PHE A CA 1
ATOM 628 C C . PHE A 1 83 ? -6.832 -11.328 -9.039 1 98.88 83 PHE A C 1
ATOM 630 O O . PHE A 1 83 ? -6.637 -12.477 -9.445 1 98.88 83 PHE A O 1
ATOM 637 N N . GLY A 1 84 ? -7.805 -11.008 -8.242 1 98.56 84 GLY A N 1
ATOM 638 C CA . GLY A 1 84 ? -8.914 -11.898 -7.934 1 98.56 84 GLY A CA 1
ATOM 639 C C . GLY A 1 84 ? -10.086 -11.188 -7.285 1 98.56 84 GLY A C 1
ATOM 640 O O . GLY A 1 84 ? -9.898 -10.297 -6.457 1 98.56 84 GLY A O 1
ATOM 641 N N . ALA A 1 85 ? -11.281 -11.57 -7.66 1 98.62 85 ALA A N 1
ATOM 642 C CA . ALA A 1 85 ? -12.508 -11.039 -7.078 1 98.62 85 ALA A CA 1
ATOM 643 C C . ALA A 1 85 ? -13.555 -12.133 -6.902 1 98.62 85 ALA A C 1
ATOM 645 O O . ALA A 1 85 ? -13.695 -13.008 -7.758 1 98.62 85 ALA A O 1
ATOM 646 N N . LEU A 1 86 ? -14.203 -12.094 -5.836 1 98 86 LEU A N 1
ATOM 647 C CA . LEU A 1 86 ? -15.273 -13.039 -5.516 1 98 86 LEU A CA 1
ATOM 648 C C . LEU A 1 86 ? -16.594 -12.312 -5.305 1 98 86 LEU A C 1
ATOM 650 O O . LEU A 1 86 ? -16.609 -11.102 -5.078 1 98 86 LEU A O 1
ATOM 654 N N . THR A 1 87 ? -17.672 -13.07 -5.422 1 97.44 87 THR A N 1
ATOM 655 C CA . THR A 1 87 ? -18.984 -12.57 -5.016 1 97.44 87 THR A CA 1
ATOM 656 C C . THR A 1 87 ? -19.172 -12.695 -3.508 1 97.44 87 THR A C 1
ATOM 658 O O . THR A 1 87 ? -18.375 -13.344 -2.832 1 97.44 87 THR A O 1
ATOM 661 N N . SER A 1 88 ? -20.25 -12.102 -2.943 1 94.31 88 SER A N 1
ATOM 662 C CA . SER A 1 88 ? -20.531 -12.156 -1.514 1 94.31 88 SER A CA 1
ATOM 663 C C . SER A 1 88 ? -20.812 -13.586 -1.061 1 94.31 88 SER A C 1
ATOM 665 O O . SER A 1 88 ? -20.703 -13.898 0.129 1 94.31 88 SER A O 1
ATOM 667 N N . THR A 1 89 ? -21.094 -14.484 -2.016 1 94.56 89 THR A N 1
ATOM 668 C CA . THR A 1 89 ? -21.391 -15.867 -1.682 1 94.56 89 THR A CA 1
ATOM 669 C C . THR A 1 89 ? -20.141 -16.734 -1.784 1 94.56 89 THR A C 1
ATOM 671 O O . THR A 1 89 ? -20.188 -17.938 -1.546 1 94.56 89 THR A O 1
ATOM 674 N N . GLY A 1 90 ? -19.031 -16.141 -2.225 1 95.44 90 GLY A N 1
ATOM 675 C CA . GLY A 1 90 ? -17.781 -16.891 -2.254 1 95.44 90 GLY A CA 1
ATOM 676 C C . GLY A 1 90 ? -17.469 -17.484 -3.609 1 95.44 90 GLY A C 1
ATOM 677 O O . GLY A 1 90 ? -16.531 -18.281 -3.748 1 95.44 90 GLY A O 1
ATOM 678 N N . ALA A 1 91 ? -18.266 -17.156 -4.617 1 97.5 91 ALA A N 1
ATOM 679 C CA . ALA A 1 91 ? -18 -17.578 -5.988 1 97.5 91 ALA A CA 1
ATOM 680 C C . ALA A 1 91 ? -17.156 -16.547 -6.73 1 97.5 91 ALA A C 1
ATOM 682 O O . ALA A 1 91 ? -17 -15.422 -6.27 1 97.5 91 ALA A O 1
ATOM 683 N N . LEU A 1 92 ? -16.594 -16.969 -7.867 1 98.56 92 LEU A N 1
ATOM 684 C CA . LEU A 1 92 ? -15.836 -16.031 -8.688 1 98.56 92 LEU A CA 1
ATOM 685 C C . LEU A 1 92 ? -16.734 -14.898 -9.195 1 98.56 92 LEU A C 1
ATOM 687 O O . LEU A 1 92 ? -17.844 -15.156 -9.664 1 98.56 92 LEU A O 1
ATOM 691 N N . ASP A 1 93 ? -16.344 -13.68 -9.016 1 98.69 93 ASP A N 1
ATOM 692 C CA . ASP A 1 93 ? -17.016 -12.547 -9.641 1 98.69 93 ASP A CA 1
ATOM 693 C C . ASP A 1 93 ? -16.609 -12.406 -11.109 1 98.69 93 ASP A C 1
ATOM 695 O O . ASP A 1 93 ? -15.633 -11.719 -11.422 1 98.69 93 ASP A O 1
ATOM 699 N N . ARG A 1 94 ? -17.359 -13.023 -11.945 1 98.56 94 ARG A N 1
ATOM 700 C CA . ARG A 1 94 ? -17 -13.125 -13.352 1 98.56 94 ARG A CA 1
ATOM 701 C C . ARG A 1 94 ? -16.859 -11.742 -13.984 1 98.56 94 ARG A C 1
ATOM 703 O O . ARG A 1 94 ? -15.906 -11.477 -14.719 1 98.56 94 ARG A O 1
ATOM 710 N N . THR A 1 95 ? -17.781 -10.898 -13.758 1 98.56 95 THR A N 1
ATOM 711 C CA . THR A 1 95 ? -17.797 -9.57 -14.359 1 98.56 95 THR A CA 1
ATOM 712 C C . THR A 1 95 ? -16.562 -8.773 -13.938 1 98.56 95 THR A C 1
ATOM 714 O O . THR A 1 95 ? -15.891 -8.172 -14.781 1 98.56 95 THR A O 1
ATOM 717 N N . ALA A 1 96 ? -16.281 -8.781 -12.688 1 98.69 96 ALA A N 1
ATOM 718 C CA . ALA A 1 96 ? -15.109 -8.078 -12.164 1 98.69 96 ALA A CA 1
ATOM 719 C C . ALA A 1 96 ? -13.82 -8.625 -12.773 1 98.69 96 ALA A C 1
ATOM 721 O O . ALA A 1 96 ? -12.977 -7.855 -13.242 1 98.69 96 ALA A O 1
ATOM 722 N N . CYS A 1 97 ? -13.688 -9.914 -12.797 1 98.88 97 CYS A N 1
ATOM 723 C CA . CYS A 1 97 ? -12.484 -10.555 -13.305 1 98.88 97 CYS A CA 1
ATOM 724 C C . CYS A 1 97 ? -12.328 -10.305 -14.805 1 98.88 97 CYS A C 1
ATOM 726 O O . CYS A 1 97 ? -11.227 -9.992 -15.266 1 98.88 97 CYS A O 1
ATOM 728 N N . GLN A 1 98 ? -13.383 -10.383 -15.484 1 98.69 98 GLN A N 1
ATOM 729 C CA . GLN A 1 98 ? -13.336 -10.133 -16.922 1 98.69 98 GLN A CA 1
ATOM 730 C C . GLN A 1 98 ? -12.898 -8.695 -17.219 1 98.69 98 GLN A C 1
ATOM 732 O O . GLN A 1 98 ? -12.156 -8.453 -18.172 1 98.69 98 GLN A O 1
ATOM 737 N N . SER A 1 99 ? -13.375 -7.773 -16.5 1 98.69 99 SER A N 1
ATOM 738 C CA . SER A 1 99 ? -13.023 -6.375 -16.719 1 98.69 99 SER A CA 1
ATOM 739 C C . SER A 1 99 ? -11.523 -6.156 -16.578 1 98.69 99 SER A C 1
ATOM 741 O O . SER A 1 99 ? -10.914 -5.449 -17.391 1 98.69 99 SER A O 1
ATOM 743 N N . VAL A 1 100 ? -10.922 -6.781 -15.594 1 98.88 100 VAL A N 1
ATOM 744 C CA . VAL A 1 100 ? -9.484 -6.633 -15.375 1 98.88 100 VAL A CA 1
ATOM 745 C C . VAL A 1 100 ? -8.711 -7.344 -16.484 1 98.88 100 VAL A C 1
ATOM 747 O O . VAL A 1 100 ? -7.746 -6.801 -17.016 1 98.88 100 VAL A O 1
ATOM 750 N N . ILE A 1 101 ? -9.156 -8.523 -16.891 1 98.88 101 ILE A N 1
ATOM 751 C CA . ILE A 1 101 ? -8.477 -9.305 -17.906 1 98.88 101 ILE A CA 1
ATOM 752 C C . ILE A 1 101 ? -8.539 -8.562 -19.25 1 98.88 101 ILE A C 1
ATOM 754 O O . ILE A 1 101 ? -7.531 -8.461 -19.953 1 98.88 101 ILE A O 1
ATOM 758 N N . GLU A 1 102 ? -9.672 -8.023 -19.578 1 98.75 102 GLU A N 1
ATOM 759 C CA . GLU A 1 102 ? -9.828 -7.289 -20.828 1 98.75 102 GLU A CA 1
ATOM 760 C C . GLU A 1 102 ? -8.945 -6.043 -20.844 1 98.75 102 GLU A C 1
ATOM 762 O O . GLU A 1 102 ? -8.352 -5.719 -21.875 1 98.75 102 GLU A O 1
ATOM 767 N N . THR A 1 103 ? -8.867 -5.371 -19.75 1 98.81 103 THR A N 1
ATOM 768 C CA . THR A 1 103 ? -8.039 -4.176 -19.656 1 98.81 103 THR A CA 1
ATOM 769 C C . THR A 1 103 ? -6.559 -4.535 -19.75 1 98.81 103 THR A C 1
ATOM 771 O O . THR A 1 103 ? -5.762 -3.779 -20.312 1 98.81 103 THR A O 1
ATOM 774 N N . ALA A 1 104 ? -6.191 -5.684 -19.219 1 98.81 104 ALA A N 1
ATOM 775 C CA . ALA A 1 104 ? -4.797 -6.117 -19.125 1 98.81 104 ALA A CA 1
ATOM 776 C C . ALA A 1 104 ? -4.309 -6.641 -20.484 1 98.81 104 ALA A C 1
ATOM 778 O O . ALA A 1 104 ? -3.1 -6.711 -20.719 1 98.81 104 ALA A O 1
ATOM 779 N N . ARG A 1 105 ? -5.238 -7.008 -21.375 1 98.12 105 ARG A N 1
ATOM 780 C CA . ARG A 1 105 ? -4.844 -7.602 -22.641 1 98.12 105 ARG A CA 1
ATOM 781 C C . ARG A 1 105 ? -3.803 -6.742 -23.344 1 98.12 105 ARG A C 1
ATOM 783 O O . ARG A 1 105 ? -3.906 -5.516 -23.359 1 98.12 105 ARG A O 1
ATOM 790 N N . PRO A 1 106 ? -2.762 -7.367 -23.984 1 98.44 106 PRO A N 1
ATOM 791 C CA . PRO A 1 106 ? -2.561 -8.805 -24.172 1 98.44 106 PRO A CA 1
ATOM 792 C C . PRO A 1 106 ? -1.775 -9.445 -23.031 1 98.44 106 PRO A C 1
ATOM 794 O O . PRO A 1 106 ? -1.334 -10.594 -23.141 1 98.44 106 PRO A O 1
ATOM 797 N N . LEU A 1 107 ? -1.505 -8.734 -21.953 1 98.88 107 LEU A N 1
ATOM 798 C CA . LEU A 1 107 ? -0.693 -9.227 -20.844 1 98.88 107 LEU A CA 1
ATOM 799 C C . LEU A 1 107 ? -1.462 -10.25 -20.016 1 98.88 107 LEU A C 1
ATOM 801 O O . LEU A 1 107 ? -2.67 -10.109 -19.812 1 98.88 107 LEU A O 1
ATOM 805 N N . PRO A 1 108 ? -0.8 -11.266 -19.516 1 98.88 108 PRO A N 1
ATOM 806 C CA . PRO A 1 108 ? -1.453 -12.32 -18.719 1 98.88 108 PRO A CA 1
ATOM 807 C C . PRO A 1 108 ? -1.873 -11.844 -17.344 1 98.88 108 PRO A C 1
ATOM 809 O O . PRO A 1 108 ? -1.257 -10.93 -16.781 1 98.88 108 PRO A O 1
ATOM 812 N N . VAL A 1 109 ? -2.906 -12.477 -16.781 1 98.94 109 VAL A N 1
ATOM 813 C CA . VAL A 1 109 ? -3.369 -12.211 -15.422 1 98.94 109 VAL A CA 1
ATOM 814 C C . VAL A 1 109 ? -3.404 -13.516 -14.625 1 98.94 109 VAL A C 1
ATOM 816 O O . VAL A 1 109 ? -3.904 -14.531 -15.109 1 98.94 109 VAL A O 1
ATOM 819 N N . THR A 1 110 ? -2.818 -13.508 -13.445 1 98.94 110 THR A N 1
ATOM 820 C CA . THR A 1 110 ? -2.844 -14.609 -12.5 1 98.94 110 THR A CA 1
ATOM 821 C C . THR A 1 110 ? -3.963 -14.43 -11.477 1 98.94 110 THR A C 1
ATOM 823 O O . THR A 1 110 ? -4.129 -13.336 -10.922 1 98.94 110 THR A O 1
ATOM 826 N N . PHE A 1 111 ? -4.809 -15.469 -11.312 1 98.88 111 PHE A N 1
ATOM 827 C CA . PHE A 1 111 ? -5.797 -15.469 -10.242 1 98.88 111 PHE A CA 1
ATOM 828 C C . PHE A 1 111 ? -5.133 -15.758 -8.898 1 98.88 111 PHE A C 1
ATOM 830 O O . PHE A 1 111 ? -4.527 -16.812 -8.711 1 98.88 111 PHE A O 1
ATOM 837 N N . HIS A 1 112 ? -5.23 -14.75 -7.973 1 98.25 112 HIS A N 1
ATOM 838 C CA . HIS A 1 112 ? -4.457 -14.906 -6.742 1 98.25 112 HIS A CA 1
ATOM 839 C C . HIS A 1 112 ? -5.227 -15.711 -5.703 1 98.25 112 HIS A C 1
ATOM 841 O O . HIS A 1 112 ? -6.164 -16.438 -6.043 1 98.25 112 HIS A O 1
ATOM 847 N N . ARG A 1 113 ? -4.887 -15.648 -4.477 1 97.19 113 ARG A N 1
ATOM 848 C CA . ARG A 1 113 ? -5.27 -16.578 -3.418 1 97.19 113 ARG A CA 1
ATOM 849 C C . ARG A 1 113 ? -6.727 -16.375 -3.012 1 97.19 113 ARG A C 1
ATOM 8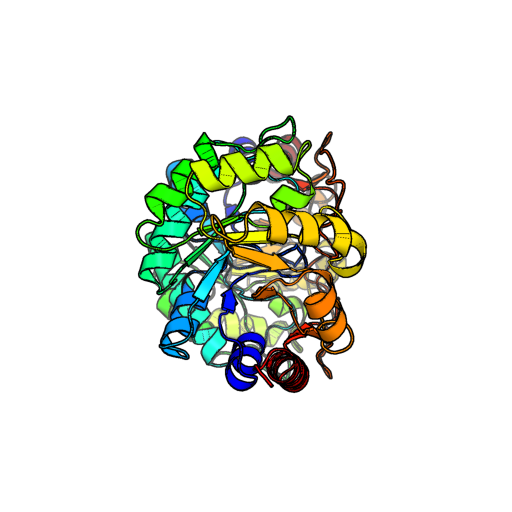51 O O . ARG A 1 113 ? -7.211 -17.016 -2.082 1 97.19 113 ARG A O 1
ATOM 858 N N . ALA A 1 114 ? -7.461 -15.5 -3.736 1 97.06 114 ALA A N 1
ATOM 859 C CA . ALA A 1 114 ? -8.906 -15.469 -3.521 1 97.06 114 ALA A CA 1
ATOM 860 C C . ALA A 1 114 ? -9.516 -16.859 -3.674 1 97.06 114 ALA A C 1
ATOM 862 O O . ALA A 1 114 ? -10.5 -17.188 -3.012 1 97.06 114 ALA A O 1
ATOM 863 N N . ILE A 1 115 ? -8.945 -17.719 -4.457 1 98.31 115 ILE A N 1
ATOM 864 C CA . ILE A 1 115 ? -9.445 -19.078 -4.664 1 98.31 115 ILE A CA 1
ATOM 865 C C . ILE A 1 115 ? -9.391 -19.859 -3.35 1 98.31 115 ILE A C 1
ATOM 867 O O . ILE A 1 115 ? -10.188 -20.766 -3.133 1 98.31 115 ILE A O 1
ATOM 871 N N . ASP A 1 116 ? -8.477 -19.484 -2.477 1 97.62 116 ASP A N 1
ATOM 872 C CA . ASP A 1 116 ? -8.273 -20.219 -1.228 1 97.62 116 ASP A CA 1
ATOM 873 C C . ASP A 1 116 ? -9.391 -19.938 -0.232 1 97.62 116 ASP A C 1
ATOM 875 O O . ASP A 1 116 ? -9.523 -20.625 0.782 1 97.62 116 ASP A O 1
ATOM 879 N N . VAL A 1 117 ? -10.242 -18.953 -0.492 1 95.56 117 VAL A N 1
ATOM 880 C CA . VAL A 1 117 ? -11.367 -18.641 0.385 1 95.56 117 VAL A CA 1
ATOM 881 C C . VAL A 1 117 ? -12.672 -18.812 -0.383 1 95.56 117 VAL A C 1
ATOM 883 O O . VAL A 1 117 ? -13.742 -18.438 0.113 1 95.56 117 VAL A O 1
ATOM 886 N N . ALA A 1 118 ? -12.594 -19.25 -1.594 1 96.94 118 ALA A N 1
ATOM 887 C CA . ALA A 1 118 ? -13.797 -19.516 -2.385 1 96.94 118 ALA A CA 1
ATOM 888 C C . ALA A 1 118 ? -14.617 -20.641 -1.778 1 96.94 118 ALA A C 1
ATOM 890 O O . ALA A 1 118 ? -14.055 -21.562 -1.179 1 96.94 118 ALA A O 1
ATOM 891 N N . ILE A 1 119 ? -15.883 -20.656 -1.948 1 96.06 119 ILE A N 1
ATOM 892 C CA . ILE A 1 119 ? -16.781 -21.641 -1.364 1 96.06 119 ILE A CA 1
ATOM 893 C C . ILE A 1 119 ? -16.562 -23 -2.041 1 96.06 119 ILE A C 1
ATOM 895 O O . ILE A 1 119 ? -16.688 -24.047 -1.401 1 96.06 119 ILE A O 1
ATOM 899 N N . ASP A 1 120 ? -16.312 -23.016 -3.311 1 97.31 120 ASP A N 1
ATOM 900 C CA . ASP A 1 120 ? -16.031 -24.172 -4.152 1 97.31 120 ASP A CA 1
ATOM 901 C C . ASP A 1 120 ? -14.867 -23.906 -5.094 1 97.31 120 ASP A C 1
ATOM 903 O O . ASP A 1 120 ? -15.031 -23.266 -6.141 1 97.31 120 ASP A O 1
ATOM 907 N N . TRP A 1 121 ? -13.688 -24.5 -4.723 1 98 121 TRP A N 1
ATOM 908 C CA . TRP A 1 121 ? -12.492 -24.141 -5.477 1 98 121 TRP A CA 1
ATOM 909 C C . TRP A 1 121 ? -12.555 -24.703 -6.891 1 98 121 TRP A C 1
ATOM 911 O O . TRP A 1 121 ? -12.008 -24.125 -7.828 1 98 121 TRP A O 1
ATOM 921 N N . LYS A 1 122 ? -13.172 -25.859 -7.051 1 98.38 122 LYS A N 1
ATOM 922 C CA . LYS A 1 122 ? -13.258 -26.5 -8.367 1 98.38 122 LYS A CA 1
ATOM 923 C C . LYS A 1 122 ? -14.055 -25.625 -9.336 1 98.38 122 LYS A C 1
ATOM 925 O O . LYS A 1 122 ? -13.578 -25.312 -10.43 1 98.38 122 LYS A O 1
ATOM 930 N N . ASN A 1 123 ? -15.25 -25.234 -8.938 1 98.31 123 ASN A N 1
ATOM 931 C CA . ASN A 1 123 ? -16.062 -24.359 -9.766 1 98.31 123 ASN A CA 1
ATOM 932 C C . ASN A 1 123 ? -15.367 -23.016 -10.008 1 98.31 123 ASN A C 1
ATOM 934 O O . ASN A 1 123 ? -15.398 -22.484 -11.117 1 98.31 123 ASN A O 1
ATOM 938 N N . CYS A 1 124 ? -14.789 -22.531 -8.969 1 98.56 124 CYS A N 1
ATOM 939 C CA . CYS A 1 124 ? -14.078 -21.25 -9.055 1 98.56 124 CYS A CA 1
ATOM 940 C C . CYS A 1 124 ? -12.953 -21.328 -10.078 1 98.56 124 CYS A C 1
ATOM 942 O O . CYS A 1 124 ? -12.812 -20.453 -10.922 1 98.56 124 CYS A O 1
ATOM 944 N N . LEU A 1 125 ? -12.156 -22.375 -10.031 1 98.81 125 LEU A N 1
ATOM 945 C CA . LEU A 1 125 ? -11.023 -22.547 -10.938 1 98.81 125 LEU A CA 1
ATOM 946 C C . LEU A 1 125 ? -11.5 -22.734 -12.375 1 98.81 125 LEU A C 1
ATOM 948 O O . LEU A 1 125 ? -10.914 -22.156 -13.297 1 98.81 125 LEU A O 1
ATOM 952 N N . GLU A 1 126 ? -12.5 -23.469 -12.578 1 98.75 126 GLU A N 1
ATOM 953 C CA . GLU A 1 126 ? -13.047 -23.672 -13.922 1 98.75 126 GLU A CA 1
ATOM 954 C C . GLU A 1 126 ? -13.539 -22.344 -14.508 1 98.75 126 GLU A C 1
ATOM 956 O O . GLU A 1 126 ? -13.289 -22.047 -15.68 1 98.75 126 GLU A O 1
ATOM 961 N N . GLU A 1 127 ? -14.219 -21.562 -13.719 1 98.69 127 GLU A N 1
ATOM 962 C CA . GLU A 1 127 ? -14.664 -20.25 -14.164 1 98.69 127 GLU A CA 1
ATOM 963 C C . GLU A 1 127 ? -13.477 -19.328 -14.453 1 98.69 127 GLU A C 1
ATOM 965 O O . GLU A 1 127 ? -13.5 -18.547 -15.406 1 98.69 127 GLU A O 1
ATOM 970 N N . ALA A 1 128 ? -12.484 -19.391 -13.594 1 98.88 128 ALA A N 1
ATOM 971 C CA . ALA A 1 128 ? -11.281 -18.594 -13.797 1 98.88 128 ALA A CA 1
ATOM 972 C C . ALA A 1 128 ? -10.633 -18.906 -15.148 1 98.88 128 ALA A C 1
ATOM 974 O O . ALA A 1 128 ? -10.195 -18 -15.859 1 98.88 128 ALA A O 1
ATOM 975 N N . ILE A 1 129 ? -10.578 -20.203 -15.492 1 98.75 129 ILE A N 1
ATOM 976 C CA . ILE A 1 129 ? -10.031 -20.641 -16.766 1 98.75 129 ILE A CA 1
ATOM 977 C C . ILE A 1 129 ? -10.891 -20.094 -17.906 1 98.75 129 ILE A C 1
ATOM 979 O O . ILE A 1 129 ? -10.359 -19.562 -18.891 1 98.75 129 ILE A O 1
ATOM 983 N N . GLU A 1 130 ? -12.172 -20.156 -17.75 1 98.56 130 GLU A N 1
ATOM 984 C CA . GLU A 1 130 ? -13.102 -19.703 -18.797 1 98.56 130 GLU A CA 1
ATOM 985 C C . GLU A 1 130 ? -12.953 -18.203 -19.047 1 98.56 130 GLU A C 1
ATOM 987 O O . GLU A 1 130 ? -13.023 -17.75 -20.188 1 98.56 130 GLU A O 1
ATOM 992 N N . VAL A 1 131 ? -12.805 -17.469 -17.984 1 98.31 131 VAL A N 1
ATOM 993 C CA . VAL A 1 131 ? -12.742 -16.016 -18.109 1 98.31 131 VAL A CA 1
ATOM 994 C C . VAL A 1 131 ? -11.422 -15.594 -18.734 1 98.31 131 VAL A C 1
ATOM 996 O O . VAL A 1 131 ? -11.32 -14.523 -19.344 1 98.31 131 VAL A O 1
ATOM 999 N N . GLY A 1 132 ? -10.32 -16.406 -18.531 1 98.56 132 GLY A N 1
ATOM 1000 C CA . GLY A 1 132 ? -9.117 -16.141 -19.297 1 98.56 132 GLY A CA 1
ATOM 1001 C C . GLY A 1 132 ? -7.879 -15.977 -18.438 1 98.56 132 GLY A C 1
ATOM 1002 O O . GLY A 1 132 ? -6.844 -15.5 -18.906 1 98.56 132 GLY A O 1
ATOM 1003 N N . PHE A 1 133 ? -7.934 -16.328 -17.141 1 98.88 133 PHE A N 1
ATOM 1004 C CA . PHE A 1 133 ? -6.73 -16.312 -16.328 1 98.88 133 PHE A CA 1
ATOM 1005 C C . PHE A 1 133 ? -5.699 -17.297 -16.859 1 98.88 133 PHE A C 1
ATOM 1007 O O . PHE A 1 133 ? -6.047 -18.375 -17.344 1 98.88 133 PHE A O 1
ATOM 1014 N N . LYS A 1 134 ? -4.41 -16.969 -16.703 1 98.75 134 LYS A N 1
ATOM 1015 C CA . LYS A 1 134 ? -3.35 -17.812 -17.25 1 98.75 134 LYS A CA 1
ATOM 1016 C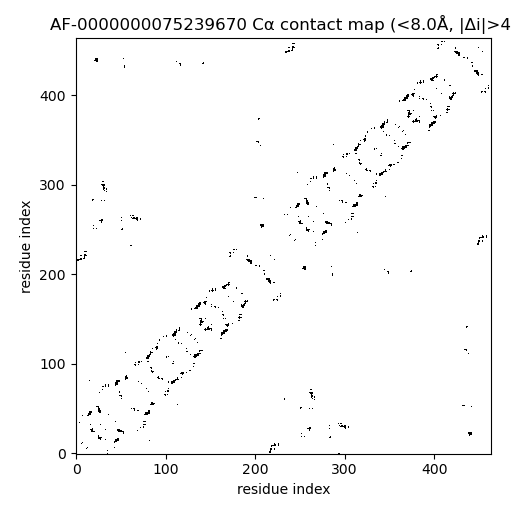 C . LYS A 1 134 ? -2.686 -18.641 -16.156 1 98.75 134 LYS A C 1
ATOM 1018 O O . LYS A 1 134 ? -2.002 -19.625 -16.453 1 98.75 134 LYS A O 1
ATOM 1023 N N . ALA A 1 135 ? -2.855 -18.25 -14.938 1 98.81 135 ALA A N 1
ATOM 1024 C CA . ALA A 1 135 ? -2.301 -18.969 -13.789 1 98.81 135 ALA A CA 1
ATOM 1025 C C . ALA A 1 135 ? -3.17 -18.766 -12.547 1 98.81 135 ALA A C 1
ATOM 1027 O O . ALA A 1 135 ? -4.008 -17.859 -12.508 1 98.81 135 ALA A O 1
ATOM 1028 N N . VAL A 1 136 ? -3.043 -19.641 -11.641 1 98.81 136 VAL A N 1
ATOM 1029 C CA . VAL A 1 136 ? -3.691 -19.516 -10.336 1 98.81 136 VAL A CA 1
ATOM 1030 C C . VAL A 1 136 ? -2.67 -19.734 -9.227 1 98.81 136 VAL A C 1
ATOM 1032 O O . VAL A 1 136 ? -1.885 -20.688 -9.273 1 98.81 136 VAL A O 1
ATOM 1035 N N . LEU A 1 137 ? -2.555 -18.766 -8.312 1 98.69 137 LEU A N 1
ATOM 1036 C CA . LEU A 1 137 ? -1.757 -18.875 -7.098 1 98.69 137 LEU A CA 1
ATOM 1037 C C . LEU A 1 137 ? -2.594 -19.422 -5.945 1 98.69 137 LEU A C 1
ATOM 1039 O O . LEU A 1 137 ? -3.658 -18.891 -5.637 1 98.69 137 LEU A O 1
ATOM 1043 N N . THR A 1 138 ? -2.115 -20.516 -5.238 1 98.56 138 THR A N 1
ATOM 1044 C CA . THR A 1 138 ? -2.982 -21.141 -4.254 1 98.56 138 THR A CA 1
ATOM 1045 C C . THR A 1 138 ? -2.158 -21.828 -3.168 1 98.56 138 THR A C 1
ATOM 1047 O O . THR A 1 138 ? -1.043 -22.281 -3.424 1 98.56 138 THR A O 1
ATOM 1050 N N . SER A 1 139 ? -2.732 -21.812 -2.002 1 97.94 139 SER A N 1
ATOM 1051 C CA . SER A 1 139 ? -2.225 -22.625 -0.906 1 97.94 139 SER A CA 1
ATOM 1052 C C . SER A 1 139 ? -3.102 -23.859 -0.684 1 97.94 139 SER A C 1
ATOM 1054 O O . SER A 1 139 ? -3.078 -24.453 0.394 1 97.94 139 SER A O 1
ATOM 1056 N N . GLY A 1 140 ? -3.977 -24.125 -1.698 1 98.06 140 GLY A N 1
ATOM 1057 C CA . GLY A 1 140 ? -4.852 -25.281 -1.573 1 98.06 140 GLY A CA 1
ATOM 1058 C C . GLY A 1 140 ? -5.934 -25.094 -0.522 1 98.06 140 GLY A C 1
ATOM 1059 O O . GLY A 1 140 ? -6.285 -26.047 0.183 1 98.06 140 GLY A O 1
ATOM 1060 N N . GLN A 1 141 ? -6.359 -23.906 -0.284 1 97.19 141 GLN A N 1
ATOM 1061 C CA . GLN A 1 141 ? -7.398 -23.5 0.658 1 97.19 141 GLN A CA 1
ATOM 1062 C C . GLN A 1 141 ? -6.969 -23.766 2.098 1 97.19 141 GLN A C 1
ATOM 1064 O O . GLN A 1 141 ? -7.809 -24 2.971 1 97.19 141 GLN A O 1
ATOM 1069 N N . GLU A 1 142 ? -5.68 -23.844 2.34 1 96.38 142 GLU A N 1
ATOM 1070 C CA . GLU A 1 142 ? -5.098 -24.031 3.666 1 96.38 142 GLU A CA 1
ATOM 1071 C C . GLU A 1 142 ? -4.133 -22.891 4 1 96.38 142 GLU A C 1
ATOM 1073 O O . GLU A 1 142 ? -3.789 -22.078 3.133 1 96.38 142 GLU A O 1
ATOM 1078 N N . PRO A 1 143 ? -3.684 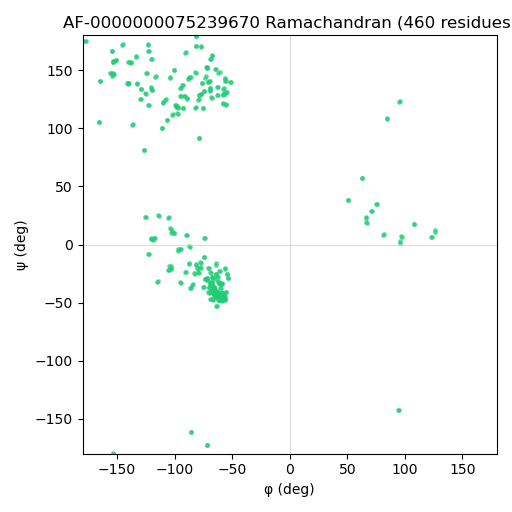-22.703 5.238 1 94.06 143 PRO A N 1
ATOM 1079 C CA . PRO A 1 143 ? -2.807 -21.609 5.629 1 94.06 143 PRO A CA 1
ATOM 1080 C C . PRO A 1 143 ? -1.486 -21.594 4.863 1 94.06 143 PRO A C 1
ATOM 1082 O O . PRO A 1 143 ? -0.938 -20.531 4.574 1 94.06 143 PRO A O 1
ATOM 1085 N N . THR A 1 144 ? -1 -22.812 4.539 1 96.31 144 THR A N 1
ATOM 1086 C CA . THR A 1 144 ? 0.243 -22.906 3.783 1 96.31 144 THR A CA 1
ATOM 1087 C C . THR A 1 144 ? 0.094 -23.906 2.639 1 96.31 144 THR A C 1
ATOM 1089 O O . THR A 1 144 ? -0.808 -24.75 2.654 1 96.31 144 THR A O 1
ATOM 1092 N N . ALA A 1 145 ? 1.027 -23.766 1.676 1 97.5 145 ALA A N 1
ATOM 1093 C CA . ALA A 1 145 ? 1.051 -24.719 0.564 1 97.5 145 ALA A CA 1
ATOM 1094 C C . ALA A 1 145 ? 1.266 -26.141 1.063 1 97.5 145 ALA A C 1
ATOM 1096 O O . ALA A 1 145 ? 0.672 -27.094 0.537 1 97.5 145 ALA A O 1
ATOM 1097 N N . LEU A 1 146 ? 2.092 -26.266 2.068 1 96.75 146 LEU A N 1
ATOM 1098 C CA . LEU A 1 146 ? 2.367 -27.594 2.619 1 96.75 146 LEU A CA 1
ATOM 1099 C C . LEU A 1 146 ? 1.104 -28.203 3.215 1 96.75 146 LEU A C 1
ATOM 1101 O O . LEU A 1 146 ? 0.82 -29.391 2.994 1 96.75 146 LEU A O 1
ATOM 1105 N N . ASP A 1 147 ? 0.353 -27.406 3.912 1 97.12 147 ASP A N 1
ATOM 1106 C CA . ASP A 1 147 ? -0.901 -27.875 4.5 1 97.12 147 ASP A CA 1
ATOM 1107 C C . ASP A 1 147 ? -1.918 -28.219 3.416 1 97.12 147 ASP A C 1
ATOM 1109 O O . ASP A 1 147 ? -2.781 -29.078 3.621 1 97.12 147 ASP A O 1
ATOM 1113 N N . GLY A 1 148 ? -1.857 -27.578 2.285 1 98 148 GLY A N 1
ATOM 1114 C CA . GLY A 1 148 ? -2.855 -27.75 1.241 1 98 148 GLY A CA 1
ATOM 1115 C C . GLY A 1 148 ? -2.367 -28.578 0.073 1 98 148 GLY A C 1
ATOM 1116 O O . GLY A 1 148 ? -2.9 -28.484 -1.034 1 98 148 GLY A O 1
ATOM 1117 N N . VAL A 1 149 ? -1.396 -29.375 0.332 1 98.12 149 VAL A N 1
ATOM 1118 C CA . VAL A 1 149 ? -0.668 -30.078 -0.724 1 98.12 149 VAL A CA 1
ATOM 1119 C C . VAL A 1 149 ? -1.628 -30.969 -1.513 1 98.12 149 VAL A C 1
ATOM 1121 O O . VAL A 1 149 ? -1.493 -31.109 -2.73 1 98.12 149 VAL A O 1
ATOM 1124 N N . TYR A 1 150 ? -2.586 -31.531 -0.949 1 98.19 150 TYR A N 1
ATOM 1125 C CA . TYR A 1 150 ? -3.492 -32.469 -1.609 1 98.19 150 TYR A CA 1
ATOM 1126 C C . TYR A 1 150 ? -4.359 -31.75 -2.635 1 98.19 150 TYR A C 1
ATOM 1128 O O . TYR A 1 150 ? -4.512 -32.219 -3.766 1 98.19 150 TYR A O 1
ATOM 1136 N N . ILE A 1 151 ? -4.918 -30.641 -2.242 1 98.5 151 ILE A N 1
ATOM 1137 C CA . ILE A 1 151 ? -5.754 -29.875 -3.148 1 98.5 151 ILE A CA 1
ATOM 1138 C C . ILE A 1 151 ? -4.906 -29.328 -4.297 1 98.5 151 ILE A C 1
ATOM 1140 O O . ILE A 1 151 ? -5.32 -29.359 -5.457 1 98.5 151 ILE A O 1
ATOM 1144 N N . ILE A 1 152 ? -3.701 -28.875 -3.992 1 98.81 152 ILE A N 1
ATOM 1145 C CA . ILE A 1 152 ? -2.812 -28.344 -5.02 1 98.81 152 ILE A CA 1
ATOM 1146 C C . ILE A 1 152 ? -2.477 -29.422 -6.031 1 98.81 152 ILE A C 1
ATOM 1148 O O . ILE A 1 152 ? -2.5 -29.188 -7.242 1 98.81 152 ILE A O 1
ATOM 1152 N N . ARG A 1 153 ? -2.201 -30.594 -5.516 1 98.62 153 ARG A N 1
ATOM 1153 C CA . ARG A 1 153 ? -1.905 -31.719 -6.387 1 98.62 153 ARG A CA 1
ATOM 1154 C C . ARG A 1 153 ? -3.086 -32.031 -7.301 1 98.62 153 ARG A C 1
ATOM 1156 O O . ARG A 1 153 ? -2.906 -32.281 -8.492 1 98.62 153 ARG A O 1
ATOM 1163 N N . GLU A 1 154 ? -4.227 -32.062 -6.723 1 98.69 154 GLU A N 1
ATOM 1164 C CA . GLU A 1 154 ? -5.422 -32.312 -7.523 1 98.69 154 GLU A CA 1
ATOM 1165 C C . GLU A 1 154 ? -5.594 -31.25 -8.609 1 98.69 154 GLU A C 1
ATOM 1167 O O . GLU A 1 154 ? -5.898 -31.578 -9.758 1 98.69 154 GLU A O 1
ATOM 1172 N N . MET A 1 155 ? -5.41 -29.969 -8.305 1 98.69 155 MET A N 1
ATOM 1173 C CA . MET A 1 155 ? -5.473 -28.891 -9.281 1 98.69 155 MET A CA 1
ATOM 1174 C C . MET A 1 155 ? -4.484 -29.125 -10.414 1 98.69 155 MET A C 1
ATOM 1176 O O . MET A 1 155 ? -4.84 -29 -11.594 1 98.69 155 MET A O 1
ATOM 1180 N N . GLN A 1 156 ? -3.307 -29.453 -10.016 1 98.62 156 GLN A N 1
ATOM 1181 C CA . GLN A 1 156 ? -2.24 -29.656 -10.992 1 98.62 156 GLN A CA 1
ATOM 1182 C C . GLN A 1 156 ? -2.564 -30.828 -11.922 1 98.62 156 GLN A C 1
ATOM 1184 O O . GLN A 1 156 ? -2.396 -30.719 -13.141 1 98.62 156 GLN A O 1
ATOM 1189 N N . GLU A 1 157 ? -3.008 -31.906 -11.391 1 98.12 157 GLU A N 1
ATOM 1190 C CA . GLU A 1 157 ? -3.295 -33.094 -12.164 1 98.12 157 GLU A CA 1
ATOM 1191 C C . GLU A 1 157 ? -4.445 -32.875 -13.141 1 98.12 157 GLU A C 1
ATOM 1193 O O . GLU A 1 157 ? -4.383 -33.281 -14.297 1 98.12 157 GLU A O 1
ATOM 1198 N N . VAL A 1 158 ? -5.43 -32.219 -12.719 1 98.12 158 VAL A N 1
ATOM 1199 C CA . VAL A 1 158 ? -6.668 -32.094 -13.484 1 98.12 158 VAL A CA 1
ATOM 1200 C C . VAL A 1 158 ? -6.547 -30.953 -14.492 1 98.12 158 VAL A C 1
ATOM 1202 O O . VAL A 1 158 ? -7.055 -31.047 -15.609 1 98.12 158 VAL A O 1
ATOM 1205 N N . TYR A 1 159 ? -5.82 -29.859 -14.141 1 98.12 159 TYR A N 1
ATOM 1206 C CA . TYR A 1 159 ? -5.973 -28.641 -14.922 1 98.12 159 TYR A CA 1
ATOM 1207 C C . TYR A 1 159 ? -4.641 -28.219 -15.531 1 98.12 159 TYR A C 1
ATOM 1209 O O . TYR A 1 159 ? -4.555 -27.172 -16.172 1 98.12 159 TYR A O 1
ATOM 1217 N N . LYS A 1 160 ? -3.555 -28.953 -15.422 1 95.69 160 LYS A N 1
ATOM 1218 C CA . LYS A 1 160 ? -2.197 -28.594 -15.812 1 95.69 160 LYS A CA 1
ATOM 1219 C C . LYS A 1 160 ? -2.139 -28.188 -17.281 1 95.69 160 LYS A C 1
ATOM 1221 O O . LYS A 1 160 ? -1.253 -27.438 -17.703 1 95.69 160 LYS A O 1
ATOM 1226 N N . HIS A 1 161 ? -3.062 -28.547 -18.141 1 96.94 161 HIS A N 1
ATOM 1227 C CA . HIS A 1 161 ? -3.043 -28.234 -19.562 1 96.94 161 HIS A CA 1
ATOM 1228 C C . HIS A 1 161 ? -3.885 -27 -19.875 1 96.94 161 HIS A C 1
ATOM 1230 O O . HIS A 1 161 ? -3.863 -26.5 -21 1 96.94 161 HIS A O 1
ATOM 1236 N N . LYS A 1 162 ? -4.543 -26.453 -18.922 1 98.19 162 LYS A N 1
ATOM 1237 C CA . LYS A 1 162 ? -5.469 -25.344 -19.141 1 98.19 162 LYS A CA 1
ATOM 1238 C C . LYS A 1 162 ? -4.98 -24.062 -18.453 1 98.19 162 LYS A C 1
ATOM 1240 O O . 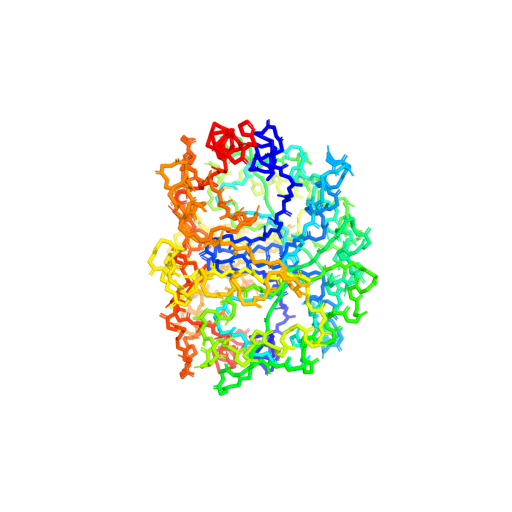LYS A 1 162 ? -5.277 -22.953 -18.891 1 98.19 162 LYS A O 1
ATOM 1245 N N . ILE A 1 163 ? -4.32 -24.25 -17.359 1 98.56 163 ILE A N 1
ATOM 1246 C CA . ILE A 1 163 ? -3.883 -23.125 -16.547 1 98.56 163 ILE A CA 1
ATOM 1247 C C . ILE A 1 163 ? -2.643 -23.516 -15.742 1 98.56 163 ILE A C 1
ATOM 1249 O O . ILE A 1 163 ? -2.498 -24.672 -15.328 1 98.56 163 ILE A O 1
ATOM 1253 N N . ASP A 1 164 ? -1.71 -22.578 -15.5 1 98.5 164 ASP A N 1
ATOM 1254 C CA . ASP A 1 164 ? -0.551 -22.828 -14.648 1 98.5 164 ASP A CA 1
ATOM 1255 C C . ASP A 1 164 ? -0.932 -22.781 -13.172 1 98.5 164 ASP A C 1
ATOM 1257 O O . ASP A 1 164 ? -1.577 -21.828 -12.727 1 98.5 164 ASP A O 1
ATOM 1261 N N . ILE A 1 165 ? -0.569 -23.766 -12.414 1 98.69 165 ILE A N 1
ATOM 1262 C CA . ILE A 1 165 ? -0.798 -23.781 -10.977 1 98.69 165 ILE A CA 1
ATOM 1263 C C . ILE A 1 165 ? 0.463 -23.328 -10.242 1 98.69 165 ILE A C 1
ATOM 1265 O O . ILE A 1 165 ? 1.526 -23.938 -10.391 1 98.69 165 ILE A O 1
ATOM 1269 N N . LEU A 1 166 ? 0.37 -22.266 -9.523 1 98.5 166 LEU A N 1
ATOM 1270 C CA . LEU A 1 166 ? 1.446 -21.734 -8.688 1 98.5 166 LEU A CA 1
ATOM 1271 C C . LEU A 1 166 ? 1.206 -22.078 -7.223 1 98.5 166 LEU A C 1
ATOM 1273 O O . LEU A 1 166 ? 0.273 -21.562 -6.605 1 98.5 166 LEU A O 1
ATOM 1277 N N . ALA A 1 167 ? 2.047 -22.953 -6.691 1 98.38 167 ALA A N 1
ATOM 1278 C CA . ALA A 1 167 ? 1.966 -23.234 -5.262 1 98.38 167 ALA A CA 1
ATOM 1279 C C . ALA A 1 167 ? 2.639 -22.141 -4.438 1 98.38 167 ALA A C 1
ATOM 1281 O O . ALA A 1 167 ? 3.805 -21.812 -4.668 1 98.38 167 ALA A O 1
ATOM 1282 N N . GLY A 1 168 ? 1.859 -21.625 -3.529 1 96.88 168 GLY A N 1
ATOM 1283 C CA . GLY A 1 168 ? 2.418 -20.531 -2.736 1 96.88 168 GLY A CA 1
ATOM 1284 C C . GLY A 1 168 ? 1.928 -20.531 -1.301 1 96.88 168 GLY A C 1
ATOM 1285 O O . GLY A 1 168 ? 1.084 -21.359 -0.926 1 96.88 168 GLY A O 1
ATOM 1286 N N . CYS A 1 169 ? 2.619 -19.609 -0.56 1 94.75 169 CYS A N 1
ATOM 1287 C CA . CYS A 1 169 ? 2.393 -19.391 0.865 1 94.75 169 CYS A CA 1
ATOM 1288 C C . CYS A 1 169 ? 3.191 -20.391 1.698 1 94.75 169 CYS A C 1
ATOM 1290 O O . CYS A 1 169 ? 2.885 -21.594 1.706 1 94.75 169 CYS A O 1
ATOM 1292 N N . GLY A 1 170 ? 4.18 -19.875 2.32 1 94.69 170 GLY A N 1
ATOM 1293 C CA . GLY A 1 170 ? 5.008 -20.688 3.205 1 94.69 170 GLY A CA 1
ATOM 1294 C C . GLY A 1 170 ? 6.059 -21.5 2.469 1 94.69 170 GLY A C 1
ATOM 1295 O O . GLY A 1 170 ? 6.691 -22.375 3.053 1 94.69 170 GLY A O 1
ATOM 1296 N N . VAL A 1 171 ? 6.254 -21.312 1.234 1 97.25 171 VAL A N 1
ATOM 1297 C CA . VAL A 1 171 ? 7.258 -22.016 0.448 1 97.25 171 VAL A CA 1
ATOM 1298 C C . VAL A 1 171 ? 8.648 -21.484 0.782 1 97.25 171 VAL A C 1
ATOM 1300 O O . VAL A 1 171 ? 8.859 -20.266 0.84 1 97.25 171 VAL A O 1
ATOM 1303 N N . ASN A 1 172 ? 9.578 -22.312 1.033 1 97.06 172 ASN A N 1
ATOM 1304 C CA . ASN A 1 172 ? 10.969 -21.969 1.317 1 97.06 172 ASN A CA 1
ATOM 1305 C C . ASN A 1 172 ? 11.922 -23.094 0.937 1 97.06 172 ASN A C 1
ATOM 1307 O O . ASN A 1 172 ? 11.484 -24.141 0.456 1 97.06 172 ASN A O 1
ATOM 1311 N N . SER A 1 173 ? 13.188 -22.859 1.177 1 96.12 173 SER A N 1
ATOM 1312 C CA . SER A 1 173 ? 14.211 -23.781 0.704 1 96.12 173 SER A CA 1
ATOM 1313 C C . SER A 1 173 ? 14.148 -25.109 1.46 1 96.12 173 SER A C 1
ATOM 1315 O O . SER A 1 173 ? 14.562 -26.156 0.94 1 96.12 173 SER A O 1
ATOM 1317 N N . SER A 1 174 ? 13.625 -25.094 2.594 1 96.44 174 SER A N 1
ATOM 1318 C CA . SER A 1 174 ? 13.594 -26.312 3.406 1 96.44 174 SER A CA 1
ATOM 1319 C C . SER A 1 174 ? 12.461 -27.234 2.982 1 96.44 174 SER A C 1
ATOM 1321 O O . SER A 1 174 ? 12.477 -28.422 3.283 1 96.44 174 SER A O 1
ATOM 1323 N N . ASN A 1 175 ? 11.445 -26.688 2.297 1 97 175 ASN A N 1
ATOM 1324 C CA . ASN A 1 175 ? 10.289 -27.547 2.041 1 97 175 ASN A CA 1
ATOM 1325 C C . ASN A 1 175 ? 9.992 -27.656 0.547 1 97 175 ASN A C 1
ATOM 1327 O O . ASN A 1 175 ? 9.18 -28.484 0.131 1 97 175 ASN A O 1
ATOM 1331 N N . VAL A 1 176 ? 10.664 -26.875 -0.272 1 97.44 176 VAL A N 1
ATOM 1332 C CA . VAL A 1 176 ? 10.297 -26.75 -1.679 1 97.44 176 VAL A CA 1
ATOM 1333 C C . VAL A 1 176 ? 10.516 -28.078 -2.393 1 97.44 176 VAL A C 1
ATOM 1335 O O . VAL A 1 176 ? 9.75 -28.453 -3.291 1 97.44 176 VAL A O 1
ATOM 1338 N N . ALA A 1 177 ? 11.547 -28.812 -2.078 1 96.69 177 ALA A N 1
ATOM 1339 C CA . ALA A 1 177 ? 11.797 -30.109 -2.717 1 96.69 177 ALA A CA 1
ATOM 1340 C C . ALA A 1 177 ? 10.617 -31.062 -2.518 1 96.69 177 ALA A C 1
ATOM 1342 O O . ALA A 1 177 ? 10.164 -31.703 -3.467 1 96.69 177 ALA A O 1
ATOM 1343 N N . ASN A 1 178 ? 10.133 -31.094 -1.319 1 97 178 ASN A N 1
ATOM 1344 C CA . ASN A 1 178 ? 8.961 -31.922 -1.018 1 97 178 ASN A CA 1
ATOM 1345 C C . ASN A 1 178 ? 7.723 -31.422 -1.75 1 97 178 ASN A C 1
ATOM 1347 O O . ASN A 1 178 ? 6.934 -32.219 -2.258 1 97 178 ASN A O 1
ATOM 1351 N N . LEU A 1 179 ? 7.527 -30.156 -1.761 1 97.94 179 LEU A N 1
ATOM 1352 C CA . LEU A 1 179 ? 6.379 -29.562 -2.449 1 97.94 179 LEU A CA 1
ATOM 1353 C C . LEU A 1 179 ? 6.391 -29.938 -3.93 1 97.94 179 LEU A C 1
ATOM 1355 O O . LEU A 1 179 ? 5.352 -30.266 -4.5 1 97.94 179 LEU A O 1
ATOM 1359 N N . VAL A 1 180 ? 7.582 -29.891 -4.52 1 97.12 180 VAL A N 1
ATOM 1360 C CA . VAL A 1 180 ? 7.723 -30.25 -5.926 1 97.12 180 VAL A CA 1
ATOM 1361 C C . VAL A 1 180 ? 7.316 -31.703 -6.133 1 97.12 180 VAL A C 1
ATOM 1363 O O . VAL A 1 180 ? 6.535 -32.031 -7.035 1 97.12 180 VAL A O 1
ATOM 1366 N N . ASP A 1 181 ? 7.789 -32.531 -5.305 1 96.94 181 ASP A N 1
ATOM 1367 C CA . ASP A 1 181 ? 7.527 -33.969 -5.422 1 96.94 181 ASP A CA 1
ATOM 1368 C C . ASP A 1 181 ? 6.043 -34.25 -5.227 1 96.94 181 ASP A C 1
ATOM 1370 O O . ASP A 1 181 ? 5.48 -35.094 -5.93 1 96.94 181 ASP A O 1
ATOM 1374 N N . TRP A 1 182 ? 5.43 -33.531 -4.305 1 97.56 182 TRP A N 1
ATOM 1375 C CA . TRP A 1 182 ? 4.07 -33.875 -3.9 1 97.56 182 TRP A CA 1
ATOM 1376 C C . TRP A 1 182 ? 3.049 -33.219 -4.812 1 97.56 182 TRP A C 1
ATOM 1378 O O . TRP A 1 182 ? 2.008 -33.812 -5.125 1 97.56 182 TRP A O 1
ATOM 1388 N N . THR A 1 183 ? 3.264 -32 -5.262 1 97.69 183 THR A N 1
ATOM 1389 C CA . THR A 1 183 ? 2.268 -31.25 -6.016 1 97.69 183 THR A CA 1
ATOM 1390 C C . THR A 1 183 ? 2.479 -31.422 -7.52 1 97.69 183 THR A C 1
ATOM 1392 O O . THR A 1 183 ? 1.531 -31.328 -8.297 1 97.69 183 THR A O 1
ATOM 1395 N N . LYS A 1 184 ? 3.791 -31.578 -7.941 1 96.88 184 LYS A N 1
ATOM 1396 C CA . LYS A 1 184 ? 4.211 -31.703 -9.336 1 96.88 184 LYS A CA 1
ATOM 1397 C C . LYS A 1 184 ? 3.959 -30.406 -10.094 1 96.88 184 LYS A C 1
ATOM 1399 O O . LYS A 1 184 ? 3.861 -30.406 -11.328 1 96.88 184 LYS A O 1
ATOM 1404 N N . CYS A 1 185 ? 3.785 -29.312 -9.352 1 96.88 185 CYS A N 1
ATOM 1405 C CA . CYS A 1 185 ? 3.65 -28.016 -9.992 1 96.88 185 CYS A CA 1
ATOM 1406 C C . CYS A 1 185 ? 4.957 -27.594 -10.656 1 96.88 185 CYS A C 1
ATOM 1408 O O . CYS A 1 185 ? 6.02 -28.141 -10.344 1 96.88 185 CYS A O 1
ATOM 1410 N N . HIS A 1 186 ? 4.832 -26.625 -11.57 1 94.38 186 HIS A N 1
ATOM 1411 C CA . HIS A 1 186 ? 6.012 -26.094 -12.242 1 94.38 186 HIS A CA 1
ATOM 1412 C C . HIS A 1 186 ? 6.414 -24.734 -11.664 1 94.38 186 HIS A C 1
ATOM 1414 O O . HIS A 1 186 ? 7.555 -24.312 -11.828 1 94.38 186 HIS A O 1
ATOM 1420 N N . TRP A 1 187 ? 5.504 -24.125 -11.047 1 96.38 187 TRP A N 1
ATOM 1421 C CA . TRP A 1 187 ? 5.742 -22.781 -10.508 1 96.38 187 TRP A CA 1
ATOM 1422 C C . TRP A 1 187 ? 5.539 -22.766 -9 1 96.38 187 TRP A C 1
ATOM 1424 O O . TRP A 1 187 ? 4.582 -23.344 -8.484 1 96.38 187 TRP A O 1
ATOM 1434 N N . TYR A 1 188 ? 6.457 -22.125 -8.328 1 98.12 188 TYR A N 1
ATOM 1435 C CA . TYR A 1 188 ? 6.391 -21.938 -6.883 1 98.12 188 TYR A CA 1
ATOM 1436 C C . TYR A 1 188 ? 6.602 -20.469 -6.512 1 98.12 188 TYR A C 1
ATOM 1438 O O . TYR A 1 188 ? 7.441 -19.797 -7.105 1 98.12 188 TYR A O 1
ATOM 1446 N N . HIS A 1 189 ? 5.816 -20.016 -5.691 1 98 189 HIS A N 1
ATOM 1447 C CA . HIS A 1 189 ? 5.84 -18.625 -5.238 1 98 189 HIS A CA 1
ATOM 1448 C C . HIS A 1 189 ? 6.344 -18.516 -3.803 1 98 189 HIS A C 1
ATOM 1450 O O . HIS A 1 189 ? 5.832 -19.203 -2.912 1 98 189 HIS A O 1
ATOM 1456 N N . ALA A 1 190 ? 7.352 -17.75 -3.564 1 96.81 190 ALA A N 1
ATOM 1457 C CA . ALA A 1 190 ? 7.93 -17.562 -2.238 1 96.81 190 ALA A CA 1
ATOM 1458 C C . ALA A 1 190 ? 8.312 -16.094 -2.014 1 96.81 190 ALA A C 1
ATOM 1460 O O . ALA A 1 190 ? 8.82 -15.438 -2.922 1 96.81 190 ALA A O 1
ATOM 1461 N N . SER A 1 191 ? 8.039 -15.578 -0.806 1 93.31 191 SER A N 1
ATOM 1462 C CA . SER A 1 191 ? 8.555 -14.266 -0.447 1 93.31 191 SER A CA 1
ATOM 1463 C C . SER A 1 191 ? 10.055 -14.32 -0.156 1 93.31 191 SER A C 1
ATOM 1465 O O . SER A 1 191 ? 10.766 -13.328 -0.335 1 93.31 191 SER A O 1
ATOM 1467 N N . ALA A 1 192 ? 10.5 -15.508 0.327 1 95.06 192 ALA A N 1
ATOM 1468 C CA . ALA A 1 192 ? 11.891 -15.711 0.704 1 95.06 192 ALA A CA 1
ATOM 1469 C C . ALA A 1 192 ? 12.375 -14.602 1.635 1 95.06 192 ALA A C 1
ATOM 1471 O O . ALA A 1 192 ? 13.5 -14.109 1.493 1 95.06 192 ALA A O 1
ATOM 1472 N N . ALA A 1 193 ? 11.539 -14.18 2.5 1 92.19 193 ALA A N 1
ATOM 1473 C CA . ALA A 1 193 ? 11.812 -12.984 3.293 1 92.19 193 ALA A CA 1
ATOM 1474 C C . ALA A 1 193 ? 12.469 -13.352 4.621 1 92.19 193 ALA A C 1
ATOM 1476 O O . ALA A 1 193 ? 12.094 -14.336 5.254 1 92.19 193 ALA A O 1
ATOM 1477 N N . VAL A 1 194 ? 13.422 -12.641 4.984 1 90.88 194 VAL A N 1
ATOM 1478 C CA . VAL A 1 194 ? 14.07 -12.734 6.285 1 90.88 194 VAL A CA 1
ATOM 1479 C C . VAL A 1 194 ? 14.055 -11.367 6.973 1 90.88 194 VAL A C 1
ATOM 1481 O O . VAL A 1 194 ? 14 -10.328 6.305 1 90.88 194 VAL A O 1
ATOM 1484 N N . PRO A 1 195 ? 13.961 -11.352 8.312 1 86.5 195 PRO A N 1
ATOM 1485 C CA . PRO A 1 195 ? 14.055 -10.062 9 1 86.5 195 PRO A CA 1
ATOM 1486 C C . PRO A 1 195 ? 15.352 -9.32 8.68 1 86.5 195 PRO A C 1
ATOM 1488 O O . PRO A 1 195 ? 16.422 -9.93 8.633 1 86.5 195 PRO A O 1
ATOM 1491 N N . LYS A 1 196 ? 15.164 -8.086 8.32 1 84.5 196 LYS A N 1
ATOM 1492 C CA . LYS A 1 196 ? 16.344 -7.262 8.125 1 84.5 196 LYS A CA 1
ATOM 1493 C C . LYS A 1 196 ? 17.016 -6.934 9.453 1 84.5 196 LYS A C 1
ATOM 1495 O O . LYS A 1 196 ? 16.359 -6.551 10.414 1 84.5 196 LYS A O 1
ATOM 1500 N N . LYS A 1 197 ? 18.328 -6.957 9.492 1 71.94 197 LYS A N 1
ATOM 1501 C CA . LYS A 1 197 ? 19.109 -6.672 10.688 1 71.94 197 LYS A CA 1
ATOM 1502 C C . LYS A 1 197 ? 19.391 -5.18 10.82 1 71.94 197 LYS A C 1
ATOM 1504 O O . LYS A 1 197 ? 19.469 -4.469 9.82 1 71.94 197 LYS A O 1
ATOM 1509 N N . ASN A 1 198 ? 19.391 -4.672 11.938 1 60.53 198 ASN A N 1
ATOM 1510 C CA . ASN A 1 198 ? 19.938 -3.365 12.289 1 60.53 198 ASN A CA 1
ATOM 1511 C C . ASN A 1 198 ? 19.031 -2.232 11.812 1 60.53 198 ASN A C 1
ATOM 1513 O O . ASN A 1 198 ? 19.516 -1.245 11.25 1 60.53 198 ASN A O 1
ATOM 1517 N N . VAL A 1 199 ? 17.844 -2.568 11.891 1 64.31 199 VAL A N 1
ATOM 1518 C CA . VAL A 1 199 ? 16.969 -1.457 11.539 1 64.31 199 VAL A CA 1
ATOM 1519 C C . VAL A 1 199 ? 16.578 -0.684 12.797 1 64.31 199 VAL A C 1
ATOM 1521 O O . VAL A 1 199 ? 16.109 -1.271 13.773 1 64.31 199 VAL A O 1
ATOM 1524 N N . SER A 1 200 ? 17.016 0.555 12.742 1 63.38 200 SER A N 1
ATOM 1525 C CA . SER A 1 200 ? 16.656 1.389 13.883 1 63.38 200 SER A CA 1
ATOM 1526 C C . SER A 1 200 ? 15.156 1.685 13.898 1 63.38 200 SER A C 1
ATOM 1528 O O . SER A 1 200 ? 14.547 1.905 12.852 1 63.38 200 SER A O 1
ATOM 1530 N N . MET A 1 201 ? 14.633 1.537 15.047 1 65.44 201 MET A N 1
ATOM 1531 C CA . MET A 1 201 ? 13.211 1.825 15.242 1 65.44 201 MET A CA 1
ATOM 1532 C C . MET A 1 201 ? 12.992 3.305 15.539 1 65.44 201 MET A C 1
ATOM 1534 O O . MET A 1 201 ? 13.828 3.941 16.188 1 65.44 201 MET A O 1
ATOM 1538 N N . ASN A 1 202 ? 11.914 3.748 15.023 1 72.94 202 ASN A N 1
ATOM 1539 C CA . ASN A 1 202 ? 11.539 5.125 15.336 1 72.94 202 ASN A CA 1
ATOM 1540 C C . ASN A 1 202 ? 11.117 5.273 16.797 1 72.94 202 ASN A C 1
ATOM 1542 O O . ASN A 1 202 ? 10.531 4.355 17.375 1 72.94 202 ASN A O 1
ATOM 1546 N N . LYS A 1 203 ? 11.508 6.332 17.375 1 74.44 203 LYS A N 1
ATOM 1547 C CA . LYS A 1 203 ? 11.125 6.629 18.75 1 74.44 203 LYS A CA 1
ATOM 1548 C C . LYS A 1 203 ? 9.602 6.734 18.891 1 74.44 203 LYS A C 1
ATOM 1550 O O . LYS A 1 203 ? 9.047 6.465 19.953 1 74.44 203 LYS A O 1
ATOM 1555 N N . VAL A 1 204 ? 8.922 7.223 17.828 1 83 204 VAL A N 1
ATOM 1556 C CA . VAL A 1 204 ? 7.473 7.367 17.781 1 83 204 VAL A CA 1
ATOM 1557 C C . VAL A 1 204 ? 6.902 6.531 16.641 1 83 204 VAL A C 1
ATOM 1559 O O . VAL A 1 204 ? 7.418 6.562 15.523 1 83 204 VAL A O 1
ATOM 1562 N N . SER A 1 205 ? 5.828 5.738 16.891 1 77.75 205 SER A N 1
ATOM 1563 C CA . SER A 1 205 ? 5.23 4.867 15.891 1 77.75 205 SER A CA 1
ATOM 1564 C C . SER A 1 205 ? 4.395 5.66 14.891 1 77.75 205 SER A C 1
ATOM 1566 O O . SER A 1 205 ? 3.664 6.578 15.281 1 77.75 205 SER A O 1
ATOM 1568 N N . MET A 1 206 ? 4.461 5.352 13.633 1 77.94 206 MET A N 1
ATOM 1569 C CA . MET A 1 206 ? 3.699 6.031 12.586 1 77.94 206 MET A CA 1
ATOM 1570 C C . MET A 1 206 ? 2.354 5.348 12.367 1 77.94 206 MET A C 1
ATOM 1572 O O . MET A 1 206 ? 1.438 5.945 11.797 1 77.94 206 MET A O 1
ATOM 1576 N N . GLY A 1 207 ? 2.287 4.078 12.727 1 72.12 207 GLY A N 1
ATOM 1577 C CA . GLY A 1 207 ? 1.095 3.252 12.625 1 72.12 207 GLY A CA 1
ATOM 1578 C C . GLY A 1 207 ? 1.072 2.107 13.617 1 72.12 207 GLY A C 1
ATOM 1579 O O . GLY A 1 207 ? 2.096 1.782 14.219 1 72.12 207 GLY A O 1
ATOM 1580 N N . LYS A 1 208 ? -0.05 1.525 13.75 1 67.31 208 LYS A N 1
ATOM 1581 C CA . LYS A 1 208 ? -0.228 0.46 14.734 1 67.31 208 LYS A CA 1
ATOM 1582 C C . LYS A 1 208 ? 0.707 -0.712 14.445 1 67.31 208 LYS A C 1
ATOM 1584 O O . LYS A 1 208 ? 1.036 -1.483 15.352 1 67.31 208 LYS A O 1
ATOM 1589 N N . GLN A 1 209 ? 1.146 -0.82 13.156 1 61.94 209 GLN A N 1
ATOM 1590 C CA . GLN A 1 209 ? 1.951 -1.976 12.773 1 61.94 209 GLN A CA 1
ATOM 1591 C C . GLN A 1 209 ? 3.273 -1.541 12.141 1 61.94 209 GLN A C 1
ATOM 1593 O O . GLN A 1 209 ? 3.861 -2.277 11.352 1 61.94 209 GLN A O 1
ATOM 1598 N N . ASP A 1 210 ? 3.627 -0.369 12.492 1 63.94 210 ASP A N 1
ATOM 1599 C CA . ASP A 1 210 ? 4.832 0.17 11.867 1 63.94 210 ASP A CA 1
ATOM 1600 C C . ASP A 1 210 ? 6.082 -0.254 12.633 1 63.94 210 ASP A C 1
ATOM 1602 O O . ASP A 1 210 ? 7.203 -0.028 12.172 1 63.94 210 ASP A O 1
ATOM 1606 N N . ASN A 1 211 ? 5.895 -0.966 13.695 1 65.25 211 ASN A N 1
ATOM 1607 C CA . ASN A 1 211 ? 7.043 -1.322 14.523 1 65.25 211 ASN A CA 1
ATOM 1608 C C . ASN A 1 211 ? 7.473 -2.768 14.289 1 65.25 211 ASN A C 1
ATOM 1610 O O . ASN A 1 211 ? 8.305 -3.299 15.031 1 65.25 211 ASN A O 1
ATOM 1614 N N . GLN A 1 212 ? 6.965 -3.334 13.32 1 69.06 212 GLN A N 1
ATOM 1615 C CA . GLN A 1 212 ? 7.41 -4.688 13 1 69.06 212 GLN A CA 1
ATOM 1616 C C . GLN A 1 212 ? 8.711 -4.664 12.203 1 69.06 212 GLN A C 1
ATOM 1618 O O . GLN A 1 212 ? 8.984 -3.703 11.484 1 69.06 212 GLN A O 1
ATOM 1623 N N . PRO A 1 213 ? 9.438 -5.699 12.484 1 73.25 213 PRO A N 1
ATOM 1624 C CA . PRO A 1 213 ? 10.688 -5.754 11.727 1 73.25 213 PRO A CA 1
ATOM 1625 C C . PRO A 1 213 ? 10.469 -5.734 10.219 1 73.25 213 PRO A C 1
ATOM 1627 O O . PRO A 1 213 ? 9.531 -6.367 9.719 1 73.25 213 PRO A O 1
ATOM 1630 N N . ILE A 1 214 ? 11.203 -4.969 9.617 1 80.06 214 ILE A N 1
ATOM 1631 C CA . ILE A 1 214 ? 11.203 -4.938 8.164 1 80.06 214 ILE A CA 1
ATOM 1632 C C . ILE A 1 214 ? 11.789 -6.242 7.621 1 80.06 214 ILE A C 1
ATOM 1634 O O . ILE A 1 214 ? 12.805 -6.727 8.117 1 80.06 214 ILE A O 1
ATOM 1638 N N . ARG A 1 215 ? 11.094 -6.875 6.773 1 87.31 215 ARG A N 1
ATOM 1639 C CA . ARG A 1 215 ? 11.578 -8.102 6.145 1 87.31 215 ARG A CA 1
ATOM 1640 C C . ARG A 1 215 ? 12.023 -7.844 4.707 1 87.31 215 ARG A C 1
ATOM 1642 O O . ARG A 1 215 ? 11.422 -7.027 4.004 1 87.31 215 ARG A O 1
ATOM 1649 N N . VAL A 1 216 ? 13.07 -8.539 4.328 1 92.94 216 VAL A N 1
ATOM 1650 C CA . VAL A 1 216 ? 13.648 -8.375 2.996 1 92.94 216 VAL A CA 1
ATOM 1651 C C . VAL A 1 216 ? 13.898 -9.742 2.369 1 92.94 216 VAL A C 1
ATOM 1653 O O . VAL A 1 216 ? 14.312 -10.68 3.055 1 92.94 216 VAL A O 1
ATOM 1656 N N . THR A 1 217 ? 13.586 -9.852 1.073 1 96.19 217 THR A N 1
ATOM 1657 C CA . THR A 1 217 ? 13.914 -11.07 0.346 1 96.19 217 THR A CA 1
ATOM 1658 C C . THR A 1 217 ? 15.398 -11.398 0.468 1 96.19 217 THR A C 1
ATOM 1660 O O . THR A 1 217 ? 16.25 -10.523 0.281 1 96.19 217 THR A O 1
ATOM 1663 N N . SER A 1 218 ? 15.711 -12.617 0.796 1 97.06 218 SER A N 1
ATOM 1664 C CA . SER A 1 218 ? 17.078 -13.078 0.965 1 97.06 218 SER A CA 1
ATOM 1665 C C . SER A 1 218 ? 17.656 -13.594 -0.348 1 97.06 218 SER A C 1
ATOM 1667 O O . SER A 1 218 ? 17.094 -14.5 -0.967 1 97.06 218 SER A O 1
ATOM 1669 N N . LEU A 1 219 ? 18.797 -13.008 -0.69 1 97.75 219 LEU A N 1
ATOM 1670 C CA . LEU A 1 219 ? 19.5 -13.484 -1.874 1 97.75 219 LEU A CA 1
ATOM 1671 C C . LEU A 1 219 ? 19.797 -14.977 -1.772 1 97.75 219 LEU A C 1
ATOM 1673 O O . LEU A 1 219 ? 19.516 -15.734 -2.707 1 97.75 219 LEU A O 1
ATOM 1677 N N . GLU A 1 220 ? 20.297 -15.398 -0.658 1 97.56 220 GLU A N 1
ATOM 1678 C CA . GLU A 1 220 ? 20.688 -16.781 -0.433 1 97.56 220 GLU A CA 1
ATOM 1679 C C . GLU A 1 220 ? 19.484 -17.719 -0.503 1 97.56 220 GLU A C 1
ATOM 1681 O O . GLU A 1 220 ? 19.562 -18.797 -1.091 1 97.56 220 GLU A O 1
ATOM 1686 N N . GLU A 1 221 ? 18.375 -17.328 0.084 1 97.69 221 GLU A N 1
ATOM 1687 C CA . GLU A 1 221 ? 17.172 -18.141 0.059 1 97.69 221 GLU A CA 1
ATOM 1688 C C . GLU A 1 221 ? 16.656 -18.328 -1.367 1 97.69 221 GLU A C 1
ATOM 1690 O O . GLU A 1 221 ? 16.25 -19.438 -1.746 1 97.69 221 GLU A O 1
ATOM 1695 N N . VAL A 1 222 ? 16.688 -17.266 -2.158 1 98.12 222 VAL A N 1
ATOM 1696 C CA . VAL A 1 222 ? 16.219 -17.359 -3.539 1 98.12 222 VAL A CA 1
ATOM 1697 C C . VAL A 1 222 ? 17.141 -18.281 -4.336 1 98.12 222 VAL A C 1
ATOM 1699 O O . VAL A 1 222 ? 16.672 -19.109 -5.125 1 98.12 222 VAL A O 1
ATOM 1702 N N . LYS A 1 223 ? 18.422 -18.203 -4.09 1 97.81 223 LYS A N 1
ATOM 1703 C CA . LYS A 1 223 ? 19.391 -19.078 -4.758 1 97.81 223 LYS A CA 1
ATOM 1704 C C . LYS A 1 223 ? 19.109 -20.547 -4.441 1 97.81 223 LYS A C 1
ATOM 1706 O O . LYS A 1 223 ? 19.109 -21.391 -5.34 1 97.81 223 LYS A O 1
ATOM 1711 N N . MET A 1 224 ? 18.875 -20.766 -3.193 1 97.12 224 MET A N 1
ATOM 1712 C CA . MET A 1 224 ? 18.625 -22.141 -2.762 1 97.12 224 MET A CA 1
ATOM 1713 C C . MET A 1 224 ? 17.344 -22.672 -3.396 1 97.12 224 MET A C 1
ATOM 1715 O O . MET A 1 224 ? 17.281 -23.844 -3.807 1 97.12 224 MET A O 1
ATOM 1719 N N . LEU A 1 225 ? 16.328 -21.875 -3.453 1 97.38 225 LEU A N 1
ATOM 1720 C CA . LEU A 1 225 ? 15.086 -22.25 -4.105 1 97.38 225 LEU A CA 1
ATOM 1721 C C . LEU A 1 225 ? 15.32 -22.594 -5.574 1 97.38 225 LEU A C 1
ATOM 1723 O O . LEU A 1 225 ? 14.867 -23.625 -6.062 1 97.38 225 LEU A O 1
ATOM 1727 N N . LYS A 1 226 ? 16.047 -21.703 -6.254 1 96.94 226 LYS A N 1
ATOM 1728 C CA . LYS A 1 226 ? 16.312 -21.875 -7.68 1 96.94 226 LYS A CA 1
ATOM 1729 C C . LYS A 1 226 ? 17.109 -23.141 -7.941 1 96.94 226 LYS A C 1
ATOM 1731 O O . LYS A 1 226 ? 16.812 -23.891 -8.883 1 96.94 226 LYS A O 1
ATOM 1736 N N . GLU A 1 227 ? 18.062 -23.406 -7.113 1 95.25 227 GLU A N 1
ATOM 1737 C CA . GLU A 1 227 ? 18.891 -24.594 -7.258 1 95.25 227 GLU A CA 1
ATOM 1738 C C . GLU A 1 227 ? 18.062 -25.859 -7.102 1 95.25 227 GLU A C 1
ATOM 1740 O O . GLU A 1 227 ? 18.281 -26.844 -7.82 1 95.25 227 GLU A O 1
ATOM 1745 N N . THR A 1 228 ? 17.172 -25.828 -6.152 1 93.62 228 THR A N 1
ATOM 1746 C CA . THR A 1 228 ? 16.328 -26.984 -5.895 1 93.62 228 THR A CA 1
ATOM 1747 C C . THR A 1 228 ? 15.359 -27.219 -7.059 1 93.62 228 THR A C 1
ATOM 1749 O O . THR A 1 228 ? 15.023 -28.375 -7.363 1 93.62 228 THR A O 1
ATOM 1752 N N . LEU A 1 229 ? 14.906 -26.188 -7.73 1 93.12 229 LEU A N 1
ATOM 1753 C CA . LEU A 1 229 ? 13.898 -26.266 -8.781 1 93.12 229 LEU A CA 1
ATOM 1754 C C . LEU A 1 229 ? 14.539 -26.547 -10.133 1 93.12 229 LEU A C 1
ATOM 1756 O O . LEU A 1 229 ? 13.844 -26.891 -11.094 1 93.12 229 LEU A O 1
ATOM 1760 N N . ALA A 1 230 ? 15.836 -26.328 -10.211 1 85.5 230 ALA A N 1
ATOM 1761 C CA . ALA A 1 230 ? 16.547 -26.562 -11.461 1 85.5 230 ALA A CA 1
ATOM 1762 C C . ALA A 1 230 ? 16.469 -28.047 -11.859 1 85.5 230 ALA A C 1
ATOM 1764 O O . ALA A 1 230 ? 16.516 -28.922 -11 1 85.5 230 ALA A O 1
ATOM 1765 N N . PRO A 1 231 ? 16.188 -28.172 -13.211 1 73.25 231 PRO A N 1
ATOM 1766 C CA . PRO A 1 231 ? 16.156 -29.562 -13.68 1 73.25 231 PRO A CA 1
ATOM 1767 C C . PRO A 1 231 ? 17.469 -30.297 -13.414 1 73.25 231 PRO A C 1
ATOM 1769 O O . PRO A 1 231 ? 18.547 -29.688 -13.461 1 73.25 231 PRO A O 1
ATOM 1772 N N . SER A 1 232 ? 17.547 -31.453 -12.656 1 52.56 232 SER A N 1
ATOM 1773 C CA . SER A 1 232 ? 18.719 -32.312 -12.531 1 52.56 232 SER A CA 1
ATOM 1774 C C . SER A 1 232 ? 19.203 -32.781 -13.898 1 52.56 232 SER A C 1
ATOM 1776 O O . SER A 1 232 ? 18.406 -32.969 -14.82 1 52.56 232 SER A O 1
ATOM 1778 N N . MET B 1 1 ? -12.383 3.959 -0.249 1 92.56 1 MET B N 1
ATOM 1779 C CA . MET B 1 1 ? -13.438 4.715 -0.92 1 92.56 1 MET B CA 1
ATOM 1780 C C . MET B 1 1 ? -14.508 5.145 0.072 1 92.56 1 MET B C 1
ATOM 1782 O O . MET B 1 1 ? -14.828 6.332 0.168 1 92.56 1 MET B O 1
ATOM 1786 N N . GLU B 1 2 ? -15.047 4.191 0.814 1 92.88 2 GLU B N 1
ATOM 1787 C CA . GLU B 1 2 ? -16.078 4.5 1.803 1 92.88 2 GLU B CA 1
ATOM 1788 C C . GLU B 1 2 ? -15.594 5.566 2.781 1 92.88 2 GLU B C 1
ATOM 1790 O O . GLU B 1 2 ? -16.344 6.488 3.119 1 92.88 2 GLU B O 1
ATOM 1795 N N . SER B 1 3 ? -14.359 5.473 3.205 1 96 3 SER B N 1
ATOM 1796 C CA . SER B 1 3 ? -13.773 6.457 4.109 1 96 3 SER B CA 1
ATOM 1797 C C . SER B 1 3 ? -13.773 7.848 3.482 1 96 3 SER B C 1
ATOM 1799 O O . SER B 1 3 ? -14.109 8.836 4.141 1 96 3 SER B O 1
ATOM 1801 N N . ALA B 1 4 ? -13.391 7.91 2.219 1 97.19 4 ALA B N 1
ATOM 1802 C CA . ALA B 1 4 ? -13.359 9.188 1.514 1 97.19 4 ALA B CA 1
ATOM 1803 C C . ALA B 1 4 ? -14.766 9.781 1.402 1 97.19 4 ALA B C 1
ATOM 1805 O O . ALA B 1 4 ? -14.961 10.977 1.629 1 97.19 4 ALA B O 1
ATOM 1806 N N . GLU B 1 5 ? -15.703 8.953 1.088 1 97.5 5 GLU B N 1
ATOM 1807 C CA . GLU B 1 5 ? -17.094 9.391 0.984 1 97.5 5 GLU B CA 1
ATOM 1808 C C . GLU B 1 5 ? -17.594 9.961 2.307 1 97.5 5 GLU B C 1
ATOM 1810 O O . GLU B 1 5 ? -18.203 11.039 2.336 1 97.5 5 GLU B O 1
ATOM 1815 N N . ASN B 1 6 ? -17.297 9.242 3.393 1 97.88 6 ASN B N 1
ATOM 1816 C CA . ASN B 1 6 ? -17.719 9.672 4.719 1 97.88 6 ASN B CA 1
ATOM 1817 C C . ASN B 1 6 ? -17.031 10.969 5.133 1 97.88 6 ASN B C 1
ATOM 1819 O O . ASN B 1 6 ? -17.641 11.844 5.734 1 97.88 6 ASN B O 1
ATOM 1823 N N . ALA B 1 7 ? -15.742 11.086 4.809 1 98.19 7 ALA B N 1
ATOM 1824 C CA . ALA B 1 7 ? -14.992 12.289 5.148 1 98.19 7 ALA B CA 1
ATOM 1825 C C . ALA B 1 7 ? -15.578 13.516 4.441 1 98.19 7 ALA B C 1
ATOM 1827 O O . ALA B 1 7 ? -15.805 14.555 5.07 1 98.19 7 ALA B O 1
ATOM 1828 N N . VAL B 1 8 ? -15.867 13.398 3.137 1 98.19 8 VAL B N 1
ATOM 1829 C CA . VAL B 1 8 ? -16.406 14.492 2.342 1 98.19 8 VAL B CA 1
ATOM 1830 C C . VAL B 1 8 ? -17.812 14.844 2.83 1 98.19 8 VAL B C 1
ATOM 1832 O O . VAL B 1 8 ? -18.125 16.016 3.064 1 98.19 8 VAL B O 1
ATOM 1835 N N . ALA B 1 9 ? -18.625 13.82 3.004 1 97.94 9 ALA B N 1
ATOM 1836 C CA . ALA B 1 9 ? -20 14.031 3.463 1 97.94 9 ALA B CA 1
ATOM 1837 C C . ALA B 1 9 ? -20.016 14.664 4.852 1 97.94 9 ALA B C 1
ATOM 1839 O O . ALA B 1 9 ? -20.922 15.43 5.18 1 97.94 9 ALA B O 1
ATOM 1840 N N . GLY B 1 10 ? -19 14.336 5.688 1 97.81 10 GLY B N 1
ATOM 1841 C CA . GLY B 1 10 ? -18.922 14.867 7.039 1 97.81 10 GLY B CA 1
ATOM 1842 C C . GLY B 1 10 ? -18.422 16.297 7.09 1 97.81 10 GLY B C 1
ATOM 1843 O O . GLY B 1 10 ? -18.469 16.938 8.141 1 97.81 10 GLY B O 1
ATOM 1844 N N . GLY B 1 11 ? -17.844 16.75 5.988 1 97.56 11 GLY B N 1
ATOM 1845 C CA . GLY B 1 11 ? -17.453 18.156 5.902 1 97.56 11 GLY B CA 1
ATOM 1846 C C . GLY B 1 11 ? -15.961 18.375 5.969 1 97.56 11 GLY B C 1
ATOM 1847 O O . GLY B 1 11 ? -15.5 19.484 6.254 1 97.56 11 GLY B O 1
ATOM 1848 N N . ALA B 1 12 ? -15.148 17.359 5.742 1 97.44 12 ALA B N 1
ATOM 1849 C CA . ALA B 1 12 ? -13.695 17.531 5.727 1 97.44 12 ALA B CA 1
ATOM 1850 C C . ALA B 1 12 ? -13.273 18.594 4.719 1 97.44 12 ALA B C 1
ATOM 1852 O O . ALA B 1 12 ? -13.852 18.688 3.631 1 97.44 12 ALA B O 1
ATOM 1853 N N . ASP B 1 13 ? -12.289 19.406 5.051 1 97.12 13 ASP B N 1
ATOM 1854 C CA . ASP B 1 13 ? -11.812 20.469 4.18 1 97.12 13 ASP B CA 1
ATOM 1855 C C . ASP B 1 13 ? -10.82 19.938 3.145 1 97.12 13 ASP B C 1
ATOM 1857 O O . ASP B 1 13 ? -10.648 20.531 2.08 1 97.12 13 ASP B O 1
ATOM 1861 N N . ARG B 1 14 ? -10.188 18.844 3.467 1 97.88 14 ARG B N 1
ATOM 1862 C CA . ARG B 1 14 ? -9.133 18.219 2.664 1 97.88 14 ARG B CA 1
ATOM 1863 C C . ARG B 1 14 ? -9.023 16.734 2.965 1 97.88 14 ARG B C 1
ATOM 1865 O O . ARG B 1 14 ? -9.273 16.297 4.094 1 97.88 14 ARG B O 1
ATOM 1872 N N . LEU B 1 15 ? -8.656 15.953 1.975 1 98.38 15 LEU B N 1
ATOM 1873 C CA . LEU B 1 15 ? -8.383 14.531 2.17 1 98.38 15 LEU B CA 1
ATOM 1874 C C . LEU B 1 15 ? -6.898 14.234 2.021 1 98.38 15 LEU B C 1
ATOM 1876 O O . LEU B 1 15 ? -6.273 14.641 1.038 1 98.38 15 LEU B O 1
ATOM 1880 N N . GLU B 1 16 ? -6.332 13.695 3.012 1 98.38 16 GLU B N 1
ATOM 1881 C CA . GLU B 1 16 ? -5.066 12.992 2.795 1 98.38 16 GLU B CA 1
ATOM 1882 C C . GLU B 1 16 ? -5.301 11.586 2.262 1 98.38 16 GLU B C 1
ATOM 1884 O O . GLU B 1 16 ? -5.949 10.766 2.918 1 98.38 16 GLU B O 1
ATOM 1889 N N . VAL B 1 17 ? -4.816 11.32 1.08 1 98.19 17 VAL B N 1
ATOM 1890 C CA . VAL B 1 17 ? -5.059 10.047 0.404 1 98.19 17 VAL B CA 1
ATOM 1891 C C . VAL B 1 17 ? -3.852 9.133 0.582 1 98.19 17 VAL B C 1
ATOM 1893 O O . VAL B 1 17 ? -2.734 9.484 0.194 1 98.19 17 VAL B O 1
ATOM 1896 N N . CYS B 1 18 ? -4.074 8 1.189 1 95.44 18 CYS B N 1
ATOM 1897 C CA . CYS B 1 18 ? -3.027 7.023 1.467 1 95.44 18 CYS B CA 1
ATOM 1898 C C . CYS B 1 18 ? -3.516 5.605 1.188 1 95.44 18 CYS B C 1
ATOM 1900 O O . CYS B 1 18 ? -4.723 5.363 1.121 1 95.44 18 CYS B O 1
ATOM 1902 N N . SER B 1 19 ? -2.541 4.781 0.946 1 91.75 19 SER B N 1
ATOM 1903 C CA . SER B 1 19 ? -2.781 3.344 1.042 1 91.75 19 SER B CA 1
ATOM 1904 C C . SER B 1 19 ? -2.273 2.787 2.367 1 91.75 19 SER B C 1
ATOM 1906 O O . SER B 1 19 ? -1.45 3.416 3.037 1 91.75 19 SER B O 1
ATOM 1908 N N . SER B 1 20 ? -2.859 1.758 2.908 1 85.94 20 SER B N 1
ATOM 1909 C CA . SER B 1 20 ? -2.332 0.979 4.023 1 85.94 20 SER B CA 1
ATOM 1910 C C . SER B 1 20 ? -2.193 1.834 5.277 1 85.94 20 SER B C 1
ATOM 1912 O O . SER B 1 20 ? -1.121 1.891 5.883 1 85.94 20 SER B O 1
ATOM 1914 N N . LEU B 1 21 ? -3.227 2.41 5.719 1 79.69 21 LEU B N 1
ATOM 1915 C CA . LEU B 1 21 ? -3.213 3.23 6.926 1 79.69 21 LEU B CA 1
ATOM 1916 C C . LEU B 1 21 ? -2.648 2.449 8.109 1 79.69 21 LEU B C 1
ATOM 1918 O O . LEU B 1 21 ? -2.041 3.033 9.008 1 79.69 21 LEU B O 1
ATOM 1922 N N . GLN B 1 22 ? -2.746 1.16 8.07 1 79.81 22 GLN B N 1
ATOM 1923 C CA . GLN B 1 22 ? -2.252 0.297 9.141 1 79.81 22 GLN B CA 1
ATOM 1924 C C . GLN B 1 22 ? -0.735 0.403 9.273 1 79.81 22 GLN B C 1
ATOM 1926 O O . GLN B 1 22 ? -0.185 0.185 10.352 1 79.81 22 GLN B O 1
ATOM 1931 N N . LEU B 1 23 ? -0.108 0.761 8.227 1 79.5 23 LEU B N 1
ATOM 1932 C CA . LEU B 1 23 ? 1.343 0.917 8.219 1 79.5 23 LEU B CA 1
ATOM 1933 C C . LEU B 1 23 ? 1.732 2.387 8.336 1 79.5 23 LEU B C 1
ATOM 1935 O O . LEU B 1 23 ? 2.869 2.756 8.039 1 79.5 23 LEU B O 1
ATOM 1939 N N . GLY B 1 24 ? 0.798 3.221 8.617 1 85.12 24 GLY B N 1
ATOM 1940 C CA . GLY B 1 24 ? 1.061 4.648 8.734 1 85.12 24 GLY B CA 1
ATOM 1941 C C . GLY B 1 24 ? 0.775 5.418 7.465 1 85.12 24 GLY B C 1
ATOM 1942 O O . GLY B 1 24 ? 1.062 6.613 7.379 1 85.12 24 GLY B O 1
ATOM 1943 N N . GLY B 1 25 ? 0.299 4.723 6.438 1 92.44 25 GLY B N 1
ATOM 1944 C CA . GLY B 1 25 ? -0.01 5.371 5.172 1 92.44 25 GLY B CA 1
ATOM 1945 C C . GLY B 1 25 ? 1.116 5.277 4.16 1 92.44 25 GLY B C 1
ATOM 1946 O O . GLY B 1 25 ? 2.25 5.664 4.449 1 92.44 25 GLY B O 1
ATOM 1947 N N . LEU B 1 26 ? 0.829 4.75 3.055 1 95.88 26 LEU B N 1
ATOM 1948 C CA . LEU B 1 26 ? 1.782 4.633 1.956 1 95.88 26 LEU B CA 1
ATOM 1949 C C . LEU B 1 26 ? 1.242 5.301 0.696 1 95.88 26 LEU B C 1
ATOM 1951 O O . LEU B 1 26 ? 0.112 5.793 0.684 1 95.88 26 LEU B O 1
ATOM 1955 N N . THR B 1 27 ? 2.1 5.395 -0.311 1 98.31 27 THR B N 1
ATOM 1956 C CA . THR B 1 27 ? 1.711 6 -1.581 1 98.31 27 THR B CA 1
ATOM 1957 C C . THR B 1 27 ? 0.474 5.309 -2.15 1 98.31 27 THR B C 1
ATOM 1959 O O . THR B 1 27 ? 0.45 4.086 -2.295 1 98.31 27 THR B O 1
ATOM 1962 N N . PRO B 1 28 ? -0.617 6.062 -2.359 1 98.06 28 PRO B N 1
ATOM 1963 C CA . PRO B 1 28 ? -1.802 5.457 -2.971 1 98.06 28 PRO B CA 1
ATOM 1964 C C . PRO B 1 28 ? -1.587 5.09 -4.438 1 98.06 28 PRO B C 1
ATOM 1966 O O . PRO B 1 28 ? -0.653 5.586 -5.07 1 98.06 28 PRO B O 1
ATOM 1969 N N . SER B 1 29 ? -2.416 4.199 -4.914 1 97.81 29 SER B N 1
ATOM 1970 C CA . SER B 1 29 ? -2.355 3.893 -6.34 1 97.81 29 SER B CA 1
ATOM 1971 C C . SER B 1 29 ? -2.908 5.043 -7.176 1 97.81 29 SER B C 1
ATOM 1973 O O . SER B 1 29 ? -3.768 5.797 -6.711 1 97.81 29 SER B O 1
ATOM 1975 N N . VAL B 1 30 ? -2.412 5.172 -8.391 1 98.19 30 VAL B N 1
ATOM 1976 C CA . VAL B 1 30 ? -2.836 6.23 -9.305 1 98.19 30 VAL B CA 1
ATOM 1977 C C . VAL B 1 30 ? -4.305 6.039 -9.664 1 98.19 30 VAL B C 1
ATOM 1979 O O . VAL B 1 30 ? -5.062 7.008 -9.75 1 98.19 30 VAL B O 1
ATOM 1982 N N . GLY B 1 31 ? -4.758 4.805 -9.875 1 98.19 31 GLY B N 1
ATOM 1983 C CA . GLY B 1 31 ? -6.152 4.523 -10.18 1 98.19 31 GLY B CA 1
ATOM 1984 C C . GLY B 1 31 ? -7.105 4.969 -9.086 1 98.19 31 GLY B C 1
ATOM 1985 O O . GLY B 1 31 ? -8.164 5.531 -9.367 1 98.19 31 GLY B O 1
ATOM 1986 N N . PHE B 1 32 ? -6.727 4.695 -7.832 1 98 32 PHE B N 1
ATOM 1987 C CA . PHE B 1 32 ? -7.539 5.109 -6.695 1 98 32 PHE B CA 1
ATOM 1988 C C . PHE B 1 32 ? -7.707 6.625 -6.672 1 98 32 PHE B C 1
ATOM 1990 O O . PHE B 1 32 ? -8.82 7.129 -6.516 1 98 32 PHE B O 1
ATOM 1997 N N . VAL B 1 33 ? -6.641 7.383 -6.902 1 98.69 33 VAL B N 1
ATOM 1998 C CA . VAL B 1 33 ? -6.652 8.844 -6.871 1 98.69 33 VAL B CA 1
ATOM 1999 C C . VAL B 1 33 ? -7.484 9.375 -8.039 1 98.69 33 VAL B C 1
ATOM 2001 O O . VAL B 1 33 ? -8.25 10.328 -7.875 1 98.69 33 VAL B O 1
ATOM 2004 N N . SER B 1 34 ? -7.34 8.758 -9.164 1 98.31 34 SER B N 1
ATOM 2005 C CA . SER B 1 34 ? -8.102 9.172 -10.336 1 98.31 34 SER B CA 1
ATOM 2006 C C . SER B 1 34 ? -9.602 9.055 -10.086 1 98.31 34 SER B C 1
ATOM 2008 O O . SER B 1 34 ? -10.367 9.977 -10.398 1 98.31 34 SER B O 1
ATOM 2010 N N . VAL B 1 35 ? -10.023 7.945 -9.523 1 98 35 VAL B N 1
ATOM 2011 C CA . VAL B 1 35 ? -11.438 7.719 -9.266 1 98 35 VAL B CA 1
ATOM 2012 C C . VAL B 1 35 ? -11.93 8.688 -8.188 1 98 35 VAL B C 1
ATOM 2014 O O . VAL B 1 35 ? -13.039 9.219 -8.281 1 98 35 VAL B O 1
ATOM 2017 N N . LEU B 1 36 ? -11.117 8.906 -7.176 1 98.25 36 LEU B N 1
ATOM 2018 C CA . LEU B 1 36 ? -11.469 9.867 -6.141 1 98.25 36 LEU B CA 1
ATOM 2019 C C . LEU B 1 36 ? -11.672 11.258 -6.742 1 98.25 36 LEU B C 1
ATOM 2021 O O . LEU B 1 36 ? -12.633 11.953 -6.395 1 98.25 36 LEU B O 1
ATOM 2025 N N . ARG B 1 37 ? -10.742 11.672 -7.605 1 98.5 37 ARG B N 1
ATOM 2026 C CA . ARG B 1 37 ? -10.828 12.977 -8.242 1 98.5 37 ARG B CA 1
ATOM 2027 C C . ARG B 1 37 ? -12.133 13.125 -9.031 1 98.5 37 ARG B C 1
ATOM 2029 O O . ARG B 1 37 ? -12.789 14.164 -8.961 1 98.5 37 ARG B O 1
ATOM 2036 N N . ASP B 1 38 ? -12.484 12.094 -9.742 1 97.81 38 ASP B N 1
ATOM 2037 C CA . ASP B 1 38 ? -13.727 12.109 -10.516 1 97.81 38 ASP B CA 1
ATOM 2038 C C . ASP B 1 38 ? -14.945 12.234 -9.609 1 97.81 38 ASP B C 1
ATOM 2040 O O . ASP B 1 38 ? -15.891 12.953 -9.922 1 97.81 38 ASP B O 1
ATOM 2044 N N . LYS B 1 39 ? -14.906 11.547 -8.516 1 97.38 39 LYS B N 1
ATOM 2045 C CA . LYS B 1 39 ? -16.047 11.5 -7.605 1 97.38 39 LYS B CA 1
ATOM 2046 C C . LYS B 1 39 ? -16.172 12.805 -6.82 1 97.38 39 LYS B C 1
ATOM 2048 O O . LYS B 1 39 ? -17.281 13.234 -6.508 1 97.38 39 LYS B O 1
ATOM 2053 N N . PHE B 1 40 ? -15.031 13.352 -6.473 1 98 40 PHE B N 1
ATOM 2054 C CA . PHE B 1 40 ? -14.984 14.562 -5.66 1 98 40 PHE B CA 1
ATOM 2055 C C . PHE B 1 40 ? -14.141 15.633 -6.328 1 98 40 PHE B C 1
ATOM 2057 O O . PHE B 1 40 ? -13.031 15.93 -5.875 1 98 40 PHE B O 1
ATOM 2064 N N . PRO B 1 41 ? -14.641 16.375 -7.27 1 97.62 41 PRO B N 1
ATOM 2065 C CA . PRO B 1 41 ? -13.852 17.281 -8.094 1 97.62 41 PRO B CA 1
ATOM 2066 C C . PRO B 1 41 ? -13.359 18.5 -7.316 1 97.62 41 PRO B C 1
ATOM 2068 O O . PRO B 1 41 ? -12.344 19.109 -7.68 1 97.62 41 PRO B O 1
ATOM 2071 N N . ASP B 1 42 ? -13.984 18.812 -6.215 1 97.31 42 ASP B N 1
ATOM 2072 C CA . ASP B 1 42 ? -13.711 20.094 -5.59 1 97.31 42 ASP B CA 1
ATOM 2073 C C . ASP B 1 42 ? -12.844 19.938 -4.344 1 97.31 42 ASP B C 1
ATOM 2075 O O . ASP B 1 42 ? -12.227 20.891 -3.879 1 97.31 42 ASP B O 1
ATOM 2079 N N . ILE B 1 43 ? -12.836 18.719 -3.746 1 98.06 43 ILE B N 1
ATOM 2080 C CA . ILE B 1 43 ? -12.109 18.547 -2.494 1 98.06 43 ILE B CA 1
ATOM 2081 C C . ILE B 1 43 ? -10.617 18.406 -2.779 1 98.06 43 ILE B C 1
ATOM 2083 O O . ILE B 1 43 ? -10.219 17.688 -3.701 1 98.06 43 ILE B O 1
ATOM 2087 N N . PRO B 1 44 ? -9.75 19.188 -2.115 1 98.69 44 PRO B N 1
ATOM 2088 C CA . PRO B 1 44 ? -8.312 18.984 -2.275 1 98.69 44 PRO B CA 1
ATOM 2089 C C . PRO B 1 44 ? -7.867 17.578 -1.899 1 98.69 44 PRO B C 1
ATOM 2091 O O . PRO B 1 44 ? -8.258 17.062 -0.847 1 98.69 44 PRO B O 1
ATOM 2094 N N . LEU B 1 45 ? -7.129 16.891 -2.752 1 98.81 45 LEU B N 1
ATOM 2095 C CA . LEU B 1 45 ? -6.543 15.578 -2.525 1 98.81 45 LEU B CA 1
ATOM 2096 C C . LEU B 1 45 ? -5.039 15.688 -2.305 1 98.81 45 LEU B C 1
ATOM 2098 O O . LEU B 1 45 ? -4.289 15.977 -3.238 1 98.81 45 LEU B O 1
ATOM 2102 N N . TYR B 1 46 ? -4.586 15.508 -1.111 1 98.88 46 TYR B N 1
ATOM 2103 C CA . TYR B 1 46 ? -3.166 15.477 -0.778 1 98.88 46 TYR B CA 1
ATOM 2104 C C . TYR B 1 46 ? -2.66 14.039 -0.691 1 98.88 46 TYR B C 1
ATOM 2106 O O . TYR B 1 46 ? -3.035 13.297 0.219 1 98.88 46 TYR B O 1
ATOM 2114 N N . CYS B 1 47 ? -1.811 13.625 -1.58 1 98.88 47 CYS B N 1
ATOM 2115 C CA . CYS B 1 47 ? -1.395 12.227 -1.681 1 98.88 47 CYS B CA 1
ATOM 2116 C C . CYS B 1 47 ? -0.099 11.992 -0.915 1 98.88 47 CYS B C 1
ATOM 2118 O O . CYS B 1 47 ? 0.855 12.758 -1.045 1 98.88 47 CYS B O 1
ATOM 2120 N N . MET B 1 48 ? -0.075 10.953 -0.18 1 98.75 48 MET B N 1
ATOM 2121 C CA . MET B 1 48 ? 1.122 10.508 0.524 1 98.75 48 MET B CA 1
ATOM 2122 C C . MET B 1 48 ? 2.168 9.984 -0.458 1 98.75 48 MET B C 1
ATOM 2124 O O . MET B 1 48 ? 1.836 9.258 -1.395 1 98.75 48 MET B O 1
ATOM 2128 N N . ILE B 1 49 ? 3.396 10.414 -0.296 1 98.81 49 ILE B N 1
ATOM 2129 C CA . ILE B 1 49 ? 4.535 9.844 -1.005 1 98.81 49 ILE B CA 1
ATOM 2130 C C . ILE B 1 49 ? 5.434 9.094 -0.023 1 98.81 49 ILE B C 1
ATOM 2132 O O . ILE B 1 49 ? 6.191 9.711 0.728 1 98.81 49 ILE B O 1
ATOM 2136 N N . ARG B 1 50 ? 5.328 7.82 0.035 1 97 50 ARG B N 1
ATOM 2137 C CA . ARG B 1 50 ? 5.996 6.918 0.97 1 97 50 ARG B CA 1
ATOM 2138 C C . ARG B 1 50 ? 5.898 5.473 0.501 1 97 50 ARG B C 1
ATOM 2140 O O . ARG B 1 50 ? 4.879 4.812 0.71 1 97 50 ARG B O 1
ATOM 2147 N N . GLN B 1 51 ? 6.941 4.953 0.019 1 93.31 51 GLN B N 1
ATOM 2148 C CA . GLN B 1 51 ? 6.898 3.666 -0.667 1 93.31 51 GLN B CA 1
ATOM 2149 C C . GLN B 1 51 ? 6.859 2.512 0.33 1 93.31 51 GLN B C 1
ATOM 2151 O O . GLN B 1 51 ? 6.465 1.396 -0.02 1 93.31 51 GLN B O 1
ATOM 2156 N N . ARG B 1 52 ? 7.32 2.734 1.487 1 90.31 52 ARG B N 1
ATOM 2157 C CA . ARG B 1 52 ? 7.418 1.665 2.475 1 90.31 52 ARG B CA 1
ATOM 2158 C C . ARG B 1 52 ? 7.352 2.221 3.893 1 90.31 52 ARG B C 1
ATOM 2160 O O . ARG B 1 52 ? 7.629 3.402 4.117 1 90.31 52 ARG B O 1
ATOM 2167 N N . GLY B 1 53 ? 6.961 1.323 4.824 1 88.44 53 GLY B N 1
ATOM 2168 C CA . GLY B 1 53 ? 7.07 1.682 6.227 1 88.44 53 GLY B CA 1
ATOM 2169 C C . GLY B 1 53 ? 8.5 1.722 6.727 1 88.44 53 GLY B C 1
ATOM 2170 O O . GLY B 1 53 ? 9.445 1.618 5.938 1 88.44 53 GLY B O 1
ATOM 2171 N N . GLY B 1 54 ? 8.633 1.894 8.031 1 87.5 54 GLY B N 1
ATOM 2172 C CA . GLY B 1 54 ? 9.953 1.933 8.641 1 87.5 54 GLY B CA 1
ATOM 2173 C C . GLY B 1 54 ? 10.492 3.342 8.805 1 87.5 54 GLY B C 1
ATOM 2174 O O . GLY B 1 54 ? 9.742 4.27 9.102 1 87.5 54 GLY B O 1
ATOM 2175 N N . ASN B 1 55 ? 11.789 3.461 8.586 1 90.56 55 ASN B N 1
ATOM 2176 C CA . ASN B 1 55 ? 12.414 4.758 8.797 1 90.56 55 ASN B CA 1
ATOM 2177 C C . ASN B 1 55 ? 12.219 5.684 7.602 1 90.56 55 ASN B C 1
ATOM 2179 O O . ASN B 1 55 ? 11.57 5.309 6.621 1 90.56 55 ASN B O 1
ATOM 2183 N N . PHE B 1 56 ? 12.742 6.902 7.703 1 95.38 56 PHE B N 1
ATOM 2184 C CA . PHE B 1 56 ? 12.523 7.918 6.68 1 95.38 56 PHE B CA 1
ATOM 2185 C C . PHE B 1 56 ? 13.836 8.258 5.977 1 95.38 56 PHE B C 1
ATOM 2187 O O . PHE B 1 56 ? 14.023 9.391 5.52 1 95.38 56 PHE B O 1
ATOM 2194 N N . VAL B 1 57 ? 14.789 7.301 6.008 1 95.69 57 VAL B N 1
ATOM 2195 C CA . VAL B 1 57 ? 16.047 7.402 5.273 1 95.69 57 VAL B CA 1
ATOM 2196 C C . VAL B 1 57 ? 15.938 6.629 3.963 1 95.69 57 VAL B C 1
ATOM 2198 O O . VAL B 1 57 ? 15.75 5.41 3.971 1 95.69 57 VAL B O 1
ATOM 2201 N N . TYR B 1 58 ? 16.094 7.312 2.865 1 96.69 58 TYR B N 1
ATOM 2202 C CA . TYR B 1 58 ? 15.805 6.695 1.574 1 96.69 58 TYR B CA 1
ATOM 2203 C C . TYR B 1 58 ? 17.062 6.621 0.715 1 96.69 58 TYR B C 1
ATOM 2205 O O . TYR B 1 58 ? 17.891 7.527 0.748 1 96.69 58 TYR B O 1
ATOM 2213 N N . ARG B 1 59 ? 17.141 5.535 -0.044 1 95.81 59 ARG B N 1
ATOM 2214 C CA . ARG B 1 59 ? 18.156 5.387 -1.077 1 95.81 59 ARG B CA 1
ATOM 2215 C C . ARG B 1 59 ? 17.797 6.207 -2.314 1 95.81 59 ARG B C 1
ATOM 2217 O O . ARG B 1 59 ? 16.656 6.664 -2.459 1 95.81 59 ARG B O 1
ATOM 2224 N N . ASP B 1 60 ? 18.719 6.305 -3.217 1 97.12 60 ASP B N 1
ATOM 2225 C CA . ASP B 1 60 ? 18.531 7.066 -4.445 1 97.12 60 ASP B CA 1
ATOM 2226 C C . ASP B 1 60 ? 17.422 6.461 -5.297 1 97.12 60 ASP B C 1
ATOM 2228 O O . ASP B 1 60 ? 16.625 7.184 -5.895 1 97.12 60 ASP B O 1
ATOM 2232 N N . ASP B 1 61 ? 17.391 5.223 -5.406 1 96.31 61 ASP B N 1
ATOM 2233 C CA . ASP B 1 61 ? 16.375 4.582 -6.242 1 96.31 61 ASP B CA 1
ATOM 2234 C C . ASP B 1 61 ? 14.984 4.734 -5.637 1 96.31 61 ASP B C 1
ATOM 2236 O O . ASP B 1 61 ? 13.992 4.848 -6.363 1 96.31 61 ASP B O 1
ATOM 2240 N N . GLU B 1 62 ? 14.93 4.715 -4.316 1 96.94 62 GLU B N 1
ATOM 2241 C CA . GLU B 1 62 ? 13.648 5.004 -3.666 1 96.94 62 GLU B CA 1
ATOM 2242 C C . GLU B 1 62 ? 13.188 6.426 -3.963 1 96.94 62 GLU B C 1
ATOM 2244 O O . GLU B 1 62 ? 12.008 6.66 -4.227 1 96.94 62 GLU B O 1
ATOM 2249 N N . MET B 1 63 ? 14.125 7.34 -3.926 1 98.44 63 MET B N 1
ATOM 2250 C CA . MET B 1 63 ? 13.781 8.727 -4.215 1 98.44 63 MET B CA 1
ATOM 2251 C C . MET B 1 63 ? 13.344 8.891 -5.668 1 98.44 63 MET B C 1
ATOM 2253 O O . MET B 1 63 ? 12.453 9.688 -5.969 1 98.44 63 MET B O 1
ATOM 2257 N N . CYS B 1 64 ? 13.984 8.156 -6.555 1 98.31 64 CYS B N 1
ATOM 2258 C CA . CYS B 1 64 ? 13.547 8.172 -7.945 1 98.31 64 CYS B CA 1
ATOM 2259 C C . CYS B 1 64 ? 12.094 7.727 -8.07 1 98.31 64 CYS B C 1
ATOM 2261 O O . CYS B 1 64 ? 11.305 8.344 -8.789 1 98.31 64 CYS B O 1
ATOM 2263 N N . ALA B 1 65 ? 11.766 6.711 -7.367 1 98.19 65 ALA B N 1
ATOM 2264 C CA . ALA B 1 65 ? 10.391 6.219 -7.375 1 98.19 65 ALA B CA 1
ATOM 2265 C C . ALA B 1 65 ? 9.43 7.262 -6.816 1 98.19 65 ALA B C 1
ATOM 2267 O O . ALA B 1 65 ? 8.336 7.457 -7.352 1 98.19 65 ALA B O 1
ATOM 2268 N N . HIS B 1 66 ? 9.836 7.922 -5.734 1 98.75 66 HIS B N 1
ATOM 2269 C CA . HIS B 1 66 ? 9.016 8.953 -5.121 1 98.75 66 HIS B CA 1
ATOM 2270 C C . HIS B 1 66 ? 8.719 10.086 -6.105 1 98.75 66 HIS B C 1
ATOM 2272 O O . HIS B 1 66 ? 7.566 10.492 -6.262 1 98.75 66 HIS B O 1
ATOM 2278 N N . THR B 1 67 ? 9.758 10.555 -6.777 1 98.69 67 THR B N 1
ATOM 2279 C CA . THR B 1 67 ? 9.562 11.664 -7.707 1 98.69 67 THR B CA 1
ATOM 2280 C C . THR B 1 67 ? 8.703 11.227 -8.891 1 98.69 67 THR B C 1
ATOM 2282 O O . THR B 1 67 ? 7.867 12 -9.375 1 98.69 67 THR B O 1
ATOM 2285 N N . GLU B 1 68 ? 8.859 10.008 -9.359 1 98.31 68 GLU B N 1
ATOM 2286 C CA . GLU B 1 68 ? 8 9.477 -10.414 1 98.31 68 GLU B CA 1
ATOM 2287 C C . GLU B 1 68 ? 6.547 9.422 -9.961 1 98.31 68 GLU B C 1
ATOM 2289 O O . GLU B 1 68 ? 5.645 9.805 -10.711 1 98.31 68 GLU B O 1
ATOM 2294 N N . ASP B 1 69 ? 6.344 8.945 -8.781 1 98.75 69 ASP B N 1
ATOM 2295 C CA . ASP B 1 69 ? 4.988 8.859 -8.242 1 98.75 69 ASP B CA 1
ATOM 2296 C C . ASP B 1 69 ? 4.336 10.242 -8.195 1 98.75 69 ASP B C 1
ATOM 2298 O O . ASP B 1 69 ? 3.146 10.383 -8.492 1 98.75 69 ASP B O 1
ATOM 2302 N N . VAL B 1 70 ? 5.117 11.242 -7.77 1 98.88 70 VAL B N 1
ATOM 2303 C CA . VAL B 1 70 ? 4.586 12.602 -7.719 1 98.88 70 VAL B CA 1
ATOM 2304 C C . VAL B 1 70 ? 4.074 13.008 -9.094 1 98.88 70 VAL B C 1
ATOM 2306 O O . VAL B 1 70 ? 2.963 13.523 -9.227 1 98.88 70 VAL B O 1
ATOM 2309 N N . GLU B 1 71 ? 4.809 12.719 -10.109 1 98.5 71 GLU B N 1
ATOM 2310 C CA . GLU B 1 71 ? 4.43 13.094 -11.469 1 98.5 71 GLU B CA 1
ATOM 2311 C C . GLU B 1 71 ? 3.148 12.383 -11.898 1 98.5 71 GLU B C 1
ATOM 2313 O O . GLU B 1 71 ? 2.24 13.008 -12.453 1 98.5 71 GLU B O 1
ATOM 2318 N N . TRP B 1 72 ? 3.086 11.148 -11.609 1 97.75 72 TRP B N 1
ATOM 2319 C CA . TRP B 1 72 ? 1.923 10.359 -12.016 1 97.75 72 TRP B CA 1
ATOM 2320 C C . TRP B 1 72 ? 0.683 10.789 -11.242 1 97.75 72 TRP B C 1
ATOM 2322 O O . TRP B 1 72 ? -0.405 10.906 -11.812 1 97.75 72 TRP B O 1
ATOM 2332 N N . LEU B 1 73 ? 0.833 11.031 -10 1 98.75 73 LEU B N 1
ATOM 2333 C CA . LEU B 1 73 ? -0.303 11.391 -9.156 1 98.75 73 LEU B CA 1
ATOM 2334 C C . LEU B 1 73 ? -0.807 12.789 -9.484 1 98.75 73 LEU B C 1
ATOM 2336 O O . LEU B 1 73 ? -2.004 13.062 -9.383 1 98.75 73 LEU B O 1
ATOM 2340 N N . LYS B 1 74 ? 0.085 13.703 -9.922 1 98.38 74 LYS B N 1
ATOM 2341 C CA . LYS B 1 74 ? -0.348 15 -10.438 1 98.38 74 LYS B CA 1
ATOM 2342 C C . LYS B 1 74 ? -1.312 14.828 -11.609 1 98.38 74 LYS B C 1
ATOM 2344 O O . LYS B 1 74 ? -2.363 15.477 -11.656 1 98.38 74 LYS B O 1
ATOM 2349 N N . ARG B 1 75 ? -0.957 13.953 -12.453 1 97.38 75 ARG B N 1
ATOM 2350 C CA . ARG B 1 75 ? -1.772 13.711 -13.641 1 97.38 75 ARG B CA 1
ATOM 2351 C C . ARG B 1 75 ? -3.115 13.094 -13.266 1 97.38 75 ARG B C 1
ATOM 2353 O O . ARG B 1 75 ? -4.121 13.32 -13.938 1 97.38 75 ARG B O 1
ATOM 2360 N N . ALA B 1 76 ? -3.119 12.398 -12.195 1 97.88 76 ALA B N 1
ATOM 2361 C CA . ALA B 1 76 ? -4.328 11.703 -11.758 1 97.88 76 ALA B CA 1
ATOM 2362 C C . ALA B 1 76 ? -5.277 12.648 -11.031 1 97.88 76 ALA B C 1
ATOM 2364 O O . ALA B 1 76 ? -6.434 12.305 -10.781 1 97.88 76 ALA B O 1
ATOM 2365 N N . GLY B 1 77 ? -4.75 13.844 -10.578 1 98.25 77 GLY B N 1
ATOM 2366 C CA . GLY B 1 77 ? -5.656 14.82 -9.992 1 98.25 77 GLY B CA 1
ATOM 2367 C C . GLY B 1 77 ? -5.281 15.203 -8.57 1 98.25 77 GLY B C 1
ATOM 2368 O O . GLY B 1 77 ? -6.047 15.883 -7.887 1 98.25 77 GLY B O 1
ATOM 2369 N N . ALA B 1 78 ? -4.121 14.727 -8.078 1 98.69 78 ALA B N 1
ATOM 2370 C CA . ALA B 1 78 ? -3.635 15.203 -6.789 1 98.69 78 ALA B CA 1
ATOM 2371 C C . ALA B 1 78 ? -3.496 16.719 -6.773 1 98.69 78 ALA B C 1
ATOM 2373 O O . ALA B 1 78 ? -3.076 17.312 -7.766 1 98.69 78 ALA B O 1
ATOM 2374 N N . THR B 1 79 ? -3.812 17.359 -5.652 1 98.75 79 THR B N 1
ATOM 2375 C CA . THR B 1 79 ? -3.709 18.812 -5.547 1 98.75 79 THR B CA 1
ATOM 2376 C C . THR B 1 79 ? -2.688 19.203 -4.484 1 98.75 79 THR B C 1
ATOM 2378 O O . THR B 1 79 ? -2.525 20.391 -4.18 1 98.75 79 THR B O 1
ATOM 2381 N N . GLY B 1 80 ? -1.998 18.344 -3.922 1 98.88 80 GLY B N 1
ATOM 2382 C CA . GLY B 1 80 ? -0.914 18.484 -2.961 1 98.88 80 GLY B CA 1
ATOM 2383 C C . GLY B 1 80 ? -0.295 17.141 -2.57 1 98.88 80 GLY B C 1
ATOM 2384 O O . GLY B 1 80 ? -0.782 16.094 -2.971 1 98.88 80 GLY B O 1
ATOM 2385 N N . PHE B 1 81 ? 0.736 17.219 -1.802 1 98.94 81 PHE B N 1
ATOM 2386 C CA . PHE B 1 81 ? 1.44 15.984 -1.441 1 98.94 81 PHE B CA 1
ATOM 2387 C C . PHE B 1 81 ? 1.867 16.016 0.021 1 98.94 81 PHE B C 1
ATOM 2389 O O . PHE B 1 81 ? 1.891 17.078 0.644 1 98.94 81 PHE B O 1
ATOM 2396 N N . VAL B 1 82 ? 2.08 14.883 0.62 1 98.94 82 VAL B N 1
ATOM 2397 C CA . VAL B 1 82 ? 2.588 14.68 1.973 1 98.94 82 VAL B CA 1
ATOM 2398 C C . VAL B 1 82 ? 3.855 13.828 1.928 1 98.94 82 VAL B C 1
ATOM 2400 O O . VAL B 1 82 ? 3.84 12.711 1.404 1 98.94 82 VAL B O 1
ATOM 2403 N N . PHE B 1 83 ? 4.941 14.391 2.424 1 98.88 83 PHE B N 1
ATOM 2404 C CA . PHE B 1 83 ? 6.223 13.711 2.289 1 98.88 83 PHE B CA 1
ATOM 2405 C C . PHE B 1 83 ? 7.176 14.125 3.404 1 98.88 83 PHE B C 1
ATOM 2407 O O . PHE B 1 83 ? 6.984 15.164 4.039 1 98.88 83 PHE B O 1
ATOM 2414 N N . GLY B 1 84 ? 8.133 13.297 3.68 1 98.56 84 GLY B N 1
ATOM 2415 C CA . GLY B 1 84 ? 9.227 13.602 4.594 1 98.56 84 GLY B CA 1
ATOM 2416 C C . GLY B 1 84 ? 10.391 12.641 4.469 1 98.56 84 GLY B C 1
ATOM 2417 O O . GLY B 1 84 ? 10.195 11.43 4.293 1 98.56 84 GLY B O 1
ATOM 2418 N N . ALA B 1 85 ? 11.586 13.156 4.562 1 98.62 85 ALA B N 1
ATOM 2419 C CA . ALA B 1 85 ? 12.805 12.352 4.539 1 98.62 85 ALA B CA 1
ATOM 2420 C C . ALA B 1 85 ? 13.836 12.891 5.527 1 98.62 85 ALA B C 1
ATOM 2422 O O . ALA B 1 85 ? 13.984 14.109 5.68 1 98.62 85 ALA B O 1
ATOM 2423 N N . LEU B 1 86 ? 14.469 12.023 6.176 1 98 86 LEU B N 1
ATOM 2424 C CA . LEU B 1 86 ? 15.516 12.352 7.141 1 98 86 LEU B CA 1
ATOM 2425 C C . LEU B 1 86 ? 16.844 11.719 6.738 1 98 86 LEU B C 1
ATOM 2427 O O . LEU B 1 86 ? 16.875 10.789 5.93 1 98 86 LEU B O 1
ATOM 2431 N N . THR B 1 87 ? 17.906 12.273 7.281 1 97.44 87 THR B N 1
ATOM 2432 C CA . THR B 1 87 ? 19.219 11.633 7.176 1 97.44 87 THR B CA 1
ATOM 2433 C C . THR B 1 87 ? 19.359 10.531 8.227 1 97.44 87 THR B C 1
ATOM 2435 O O . THR B 1 87 ? 18.531 10.422 9.133 1 97.44 87 THR B O 1
ATOM 2438 N N . SER B 1 88 ? 20.438 9.711 8.141 1 94.31 88 SER B N 1
ATOM 2439 C CA . SER B 1 88 ? 20.688 8.625 9.086 1 94.31 88 SER B CA 1
ATOM 2440 C C . SER B 1 88 ? 20.922 9.164 10.492 1 94.31 88 SER B C 1
ATOM 2442 O O . SER B 1 88 ? 20.797 8.43 11.469 1 94.31 88 SER B O 1
ATOM 2444 N N . THR B 1 89 ? 21.234 10.461 10.594 1 94.62 89 THR B N 1
ATOM 2445 C CA . THR B 1 89 ? 21.5 11.062 11.898 1 94.62 89 THR B CA 1
ATOM 2446 C C . THR B 1 89 ? 20.25 11.703 12.477 1 94.62 89 THR B C 1
ATOM 2448 O O . THR B 1 89 ? 20.281 12.266 13.57 1 94.62 89 THR B O 1
ATOM 2451 N N . GLY B 1 90 ? 19.156 11.695 11.711 1 95.5 90 GLY B N 1
ATOM 2452 C CA . GLY B 1 90 ? 17.891 12.195 12.234 1 95.5 90 GLY B CA 1
ATOM 2453 C C . GLY B 1 90 ? 17.609 13.633 11.852 1 95.5 90 GLY B C 1
ATOM 2454 O O . GLY B 1 90 ? 16.656 14.242 12.352 1 95.5 90 GLY B O 1
ATOM 2455 N N . ALA B 1 91 ? 18.438 14.203 10.992 1 97.5 91 ALA B N 1
ATOM 2456 C CA . ALA B 1 91 ? 18.203 15.539 10.461 1 97.5 91 ALA B CA 1
ATOM 2457 C C . ALA B 1 91 ? 17.375 15.484 9.172 1 97.5 91 ALA B C 1
ATOM 2459 O O . ALA B 1 91 ? 17.219 14.414 8.578 1 97.5 91 ALA B O 1
ATOM 2460 N N . LEU B 1 92 ? 16.844 16.641 8.766 1 98.56 92 LEU B N 1
ATOM 2461 C CA . LEU B 1 92 ? 16.109 16.703 7.5 1 98.56 92 LEU B CA 1
ATOM 2462 C C . LEU B 1 92 ? 17.031 16.375 6.328 1 98.56 92 LEU B C 1
ATOM 2464 O O . LEU B 1 92 ? 18.156 16.891 6.258 1 98.56 92 LEU B O 1
ATOM 2468 N N . ASP B 1 93 ? 16.656 15.477 5.484 1 98.69 93 ASP B N 1
ATOM 2469 C CA . ASP B 1 93 ? 17.359 15.25 4.223 1 98.69 93 ASP B CA 1
ATOM 2470 C C . ASP B 1 93 ? 16.984 16.297 3.186 1 98.69 93 ASP B C 1
ATOM 2472 O O . ASP B 1 93 ? 16.031 16.125 2.43 1 98.69 93 ASP B O 1
ATOM 2476 N N . ARG B 1 94 ? 17.75 17.328 3.158 1 98.56 94 ARG B N 1
ATOM 2477 C CA . ARG B 1 94 ? 17.422 18.5 2.348 1 98.56 94 ARG B CA 1
ATOM 2478 C C . ARG B 1 94 ? 17.328 18.125 0.871 1 98.56 94 ARG B C 1
ATOM 2480 O O . ARG B 1 94 ? 16.391 18.531 0.185 1 98.56 94 ARG B O 1
ATOM 2487 N N . THR B 1 95 ? 18.234 17.406 0.381 1 98.5 95 THR B N 1
ATOM 2488 C CA . THR B 1 95 ? 18.281 17.047 -1.031 1 98.5 95 THR B CA 1
ATOM 2489 C C . THR B 1 95 ? 17.047 16.234 -1.422 1 98.5 95 THR B C 1
ATOM 2491 O O . THR B 1 95 ? 16.406 16.516 -2.434 1 98.5 95 THR B O 1
ATOM 2494 N N . ALA B 1 96 ? 16.734 15.266 -0.64 1 98.69 96 ALA B N 1
ATOM 2495 C CA . ALA B 1 96 ? 15.57 14.43 -0.89 1 98.69 96 ALA B CA 1
ATOM 2496 C C . ALA B 1 96 ? 14.289 15.266 -0.875 1 98.69 96 ALA B C 1
ATOM 2498 O O . ALA B 1 96 ? 13.469 15.164 -1.786 1 98.69 96 ALA B O 1
ATOM 2499 N N . CYS B 1 97 ? 14.141 16.094 0.112 1 98.88 97 CYS B N 1
ATOM 2500 C CA . CYS B 1 97 ? 12.945 16.906 0.267 1 98.88 97 CYS B CA 1
ATOM 2501 C C . CYS B 1 97 ? 12.82 17.906 -0.87 1 98.88 97 CYS B C 1
ATOM 2503 O O . CYS B 1 97 ? 11.742 18.094 -1.43 1 98.88 97 CYS B O 1
ATOM 2505 N N . GLN B 1 98 ? 13.898 18.484 -1.219 1 98.69 98 GLN B N 1
ATOM 2506 C CA . GLN B 1 98 ? 13.891 19.453 -2.312 1 98.69 98 GLN B CA 1
ATOM 2507 C C . GLN B 1 98 ? 13.477 18.797 -3.625 1 98.69 98 GLN B C 1
ATOM 2509 O O . GLN B 1 98 ? 12.75 19.391 -4.426 1 98.69 98 GLN B O 1
ATOM 2514 N N . SER B 1 99 ? 13.938 17.656 -3.889 1 98.69 99 SER B N 1
ATOM 2515 C CA . SER B 1 99 ? 13.609 16.938 -5.121 1 98.69 99 SER B CA 1
ATOM 2516 C C . SER B 1 99 ? 12.102 16.719 -5.242 1 98.69 99 SER B C 1
ATOM 2518 O O . SER B 1 99 ? 11.523 16.922 -6.312 1 98.69 99 SER B O 1
ATOM 2520 N N . VAL B 1 100 ? 11.469 16.344 -4.152 1 98.88 100 VAL B N 1
ATOM 2521 C CA . VAL B 1 100 ? 10.031 16.094 -4.164 1 98.88 100 VAL B CA 1
ATOM 2522 C C . VAL B 1 100 ? 9.281 17.422 -4.32 1 98.88 100 VAL B C 1
ATOM 2524 O O . VAL B 1 100 ? 8.336 17.5 -5.105 1 98.88 100 VAL B O 1
ATOM 2527 N N . ILE B 1 101 ? 9.719 18.469 -3.635 1 98.88 101 ILE B N 1
ATOM 2528 C CA . ILE B 1 101 ? 9.062 19.766 -3.686 1 98.88 101 ILE B CA 1
ATOM 2529 C C . ILE B 1 101 ? 9.156 20.328 -5.098 1 98.88 101 ILE B C 1
ATOM 2531 O O . ILE B 1 101 ? 8.172 20.828 -5.641 1 98.88 101 ILE B O 1
ATOM 2535 N N . GLU B 1 102 ? 10.305 20.25 -5.695 1 98.75 102 GLU B N 1
ATOM 2536 C CA . GLU B 1 102 ? 10.5 20.766 -7.047 1 98.75 102 GLU B CA 1
ATOM 2537 C C . GLU B 1 102 ? 9.633 20.016 -8.055 1 98.75 102 GLU B C 1
ATOM 2539 O O . GLU B 1 102 ? 9.062 20.609 -8.961 1 98.75 102 GLU B O 1
ATOM 2544 N N . THR B 1 103 ? 9.539 18.734 -7.895 1 98.81 103 THR B N 1
ATOM 2545 C CA . THR B 1 103 ? 8.727 17.922 -8.789 1 98.81 103 THR B CA 1
ATOM 2546 C C . THR B 1 103 ? 7.242 18.234 -8.602 1 98.81 103 THR B C 1
ATOM 2548 O O . THR B 1 103 ? 6.469 18.203 -9.562 1 98.81 103 THR B O 1
ATOM 2551 N N . ALA B 1 104 ? 6.844 18.531 -7.383 1 98.81 104 ALA B N 1
ATOM 2552 C CA . ALA B 1 104 ? 5.445 18.766 -7.027 1 98.81 104 ALA B CA 1
ATOM 2553 C C . ALA B 1 104 ? 4.98 20.141 -7.473 1 98.81 104 ALA B C 1
ATOM 2555 O O . ALA B 1 104 ? 3.779 20.391 -7.598 1 98.81 104 ALA B O 1
ATOM 2556 N N . ARG B 1 105 ? 5.93 21.062 -7.711 1 98.12 105 ARG B N 1
ATOM 2557 C CA . ARG B 1 105 ? 5.562 22.438 -8.055 1 98.12 105 ARG B CA 1
ATOM 2558 C C . ARG B 1 105 ? 4.551 22.453 -9.195 1 98.12 105 ARG B C 1
ATOM 2560 O O . ARG B 1 105 ? 4.668 21.703 -10.156 1 98.12 105 ARG B O 1
ATOM 2567 N N . PRO B 1 106 ? 3.52 23.359 -9.133 1 98.44 106 PRO B N 1
ATOM 2568 C CA . PRO B 1 106 ? 3.307 24.406 -8.125 1 98.44 106 PRO B CA 1
ATOM 2569 C C . PRO B 1 106 ? 2.484 23.922 -6.934 1 98.44 106 PRO B C 1
ATOM 2571 O O . PRO B 1 106 ? 2.029 24.734 -6.125 1 98.44 106 PRO B O 1
ATOM 2574 N N . LEU B 1 107 ? 2.195 22.641 -6.824 1 98.88 107 LEU B N 1
ATOM 2575 C CA . LEU B 1 107 ? 1.35 22.094 -5.77 1 98.88 107 LEU B CA 1
ATOM 2576 C C . LEU B 1 107 ? 2.084 22.094 -4.434 1 98.88 107 LEU B C 1
ATOM 2578 O O . LEU B 1 107 ? 3.289 21.828 -4.383 1 98.88 107 LEU B O 1
ATOM 2582 N N . PRO B 1 108 ? 1.396 22.328 -3.348 1 98.88 108 PRO B N 1
ATOM 2583 C CA . PRO B 1 108 ? 2.016 22.375 -2.02 1 98.88 108 PRO B CA 1
ATOM 2584 C C . PRO B 1 108 ? 2.41 20.984 -1.514 1 98.88 108 PRO B C 1
ATOM 2586 O O . PRO B 1 108 ? 1.792 19.984 -1.892 1 98.88 108 PRO B O 1
ATOM 2589 N N . VAL B 1 109 ? 3.42 20.922 -0.649 1 98.94 109 VAL B N 1
ATOM 2590 C CA . VAL B 1 109 ? 3.855 19.703 0.006 1 98.94 109 VAL B CA 1
ATOM 2591 C C . VAL B 1 109 ? 3.857 19.891 1.521 1 98.94 109 VAL B C 1
ATOM 2593 O O . VAL B 1 109 ? 4.352 20.906 2.023 1 98.94 109 VAL B O 1
ATOM 2596 N N . THR B 1 110 ? 3.252 18.984 2.24 1 98.94 110 THR B N 1
ATOM 2597 C CA . THR B 1 110 ? 3.24 18.922 3.697 1 98.94 110 THR B CA 1
ATOM 2598 C C . THR B 1 110 ? 4.336 18 4.215 1 98.94 110 THR B C 1
ATOM 2600 O O . THR B 1 110 ? 4.504 16.891 3.719 1 98.94 110 THR B O 1
ATOM 2603 N N . PHE B 1 111 ? 5.164 18.516 5.152 1 98.88 111 PHE B N 1
ATOM 2604 C CA . PHE B 1 111 ? 6.125 17.656 5.848 1 98.88 111 PHE B CA 1
ATOM 2605 C C . PHE B 1 111 ? 5.426 16.797 6.895 1 98.88 111 PHE B C 1
ATOM 2607 O O . PHE B 1 111 ? 4.805 17.328 7.82 1 98.88 111 PHE B O 1
ATOM 2614 N N . HIS B 1 112 ? 5.504 15.453 6.695 1 98.25 112 HIS B N 1
ATOM 2615 C CA . HIS B 1 112 ? 4.699 14.594 7.562 1 98.25 112 HIS B CA 1
ATOM 2616 C C . HIS B 1 112 ? 5.434 14.281 8.859 1 98.25 112 HIS B C 1
ATOM 2618 O O . HIS B 1 112 ? 6.371 14.992 9.234 1 98.25 112 HIS B O 1
ATOM 2624 N N . ARG B 1 113 ? 5.07 13.289 9.57 1 97.19 113 ARG B N 1
ATOM 2625 C CA . ARG B 1 113 ? 5.414 13.039 10.961 1 97.19 113 ARG B CA 1
ATOM 2626 C C . ARG B 1 113 ? 6.863 12.578 11.094 1 97.19 113 ARG B C 1
ATOM 2628 O O . ARG B 1 113 ? 7.32 12.258 12.195 1 97.19 113 ARG B O 1
ATOM 2635 N N . ALA B 1 114 ? 7.633 12.586 9.984 1 97 114 ALA B N 1
ATOM 2636 C CA . ALA B 1 114 ? 9.07 12.383 10.125 1 97 114 ALA B CA 1
ATOM 2637 C C . ALA B 1 114 ? 9.672 13.359 11.133 1 97 114 ALA B C 1
ATOM 2639 O O . ALA B 1 114 ? 10.633 13.039 11.82 1 97 114 ALA B O 1
ATOM 2640 N N . ILE B 1 115 ? 9.109 14.523 11.297 1 98.31 115 ILE B N 1
ATOM 2641 C CA . ILE B 1 115 ? 9.594 15.523 12.234 1 98.31 115 ILE B CA 1
ATOM 2642 C C . ILE B 1 115 ? 9.508 14.984 13.664 1 98.31 115 ILE B C 1
ATOM 2644 O O . ILE B 1 115 ? 10.289 15.383 14.531 1 98.31 115 ILE B O 1
ATOM 2648 N N . ASP B 1 116 ? 8.57 14.078 13.906 1 97.56 116 ASP B N 1
ATOM 2649 C CA . ASP B 1 116 ? 8.32 13.57 15.25 1 97.56 116 ASP B CA 1
ATOM 2650 C C . ASP B 1 116 ? 9.422 12.602 15.68 1 97.56 116 ASP B C 1
ATOM 2652 O O . ASP B 1 116 ? 9.523 12.242 16.859 1 97.56 116 ASP B O 1
ATOM 2656 N N . VAL B 1 117 ? 10.289 12.18 14.766 1 95.62 117 VAL B N 1
ATOM 2657 C CA . VAL B 1 117 ? 11.398 11.297 15.109 1 95.62 117 VAL B CA 1
ATOM 2658 C C . VAL B 1 117 ? 12.719 11.977 14.789 1 95.62 117 VAL B C 1
ATOM 2660 O O . VAL B 1 117 ? 13.781 11.352 14.836 1 95.62 117 VAL B O 1
ATOM 2663 N N . ALA B 1 118 ? 12.672 13.203 14.375 1 97 118 ALA B N 1
ATOM 2664 C CA . ALA B 1 118 ? 13.883 13.977 14.117 1 97 118 ALA B CA 1
ATOM 2665 C C . ALA B 1 118 ? 14.68 14.203 15.398 1 97 118 ALA B C 1
ATOM 2667 O O . ALA B 1 118 ? 14.094 14.312 16.484 1 97 118 ALA B O 1
ATOM 2668 N N . ILE B 1 119 ? 15.953 14.336 15.328 1 96.06 119 ILE B N 1
ATOM 2669 C CA . ILE B 1 119 ? 16.828 14.492 16.484 1 96.06 119 ILE B CA 1
ATOM 2670 C C . ILE B 1 119 ? 16.609 15.867 17.109 1 96.06 119 ILE B C 1
ATOM 2672 O O . ILE B 1 119 ? 16.719 16.031 18.328 1 96.06 119 ILE B O 1
ATOM 2676 N N . ASP B 1 120 ? 16.375 16.859 16.328 1 97.38 120 ASP B N 1
ATOM 2677 C CA . ASP B 1 120 ? 16.094 18.25 16.703 1 97.38 120 ASP B CA 1
ATOM 2678 C C . ASP B 1 120 ? 14.953 18.828 15.875 1 97.38 120 ASP B C 1
ATOM 2680 O O . ASP B 1 120 ? 15.156 19.234 14.734 1 97.38 120 ASP B O 1
ATOM 2684 N N . TRP B 1 121 ? 13.758 18.906 16.531 1 98 121 TRP B N 1
ATOM 2685 C CA . TRP B 1 121 ? 12.586 19.297 15.758 1 98 121 TRP B CA 1
ATOM 2686 C C . TRP B 1 121 ? 12.672 20.75 15.32 1 98 121 TRP B C 1
ATOM 2688 O O . TRP B 1 121 ? 12.164 21.125 14.258 1 98 121 TRP B O 1
ATOM 2698 N N . LYS B 1 122 ? 13.297 21.578 16.141 1 98.44 122 LYS B N 1
ATOM 2699 C CA . LYS B 1 122 ? 13.398 23 15.812 1 98.44 122 LYS B CA 1
ATOM 2700 C C . LYS B 1 122 ? 14.227 23.203 14.547 1 98.44 122 LYS B C 1
ATOM 2702 O O . LYS B 1 122 ? 13.781 23.875 13.609 1 98.44 122 LYS B O 1
ATOM 2707 N N . ASN B 1 123 ? 15.414 22.641 14.523 1 98.38 123 ASN B N 1
ATOM 2708 C CA . ASN B 1 123 ? 16.25 22.734 13.336 1 98.38 123 ASN B CA 1
ATOM 2709 C C . ASN B 1 123 ? 15.586 22.094 12.125 1 98.38 123 ASN B C 1
ATOM 2711 O O . ASN B 1 123 ? 15.648 22.625 11.023 1 98.38 123 ASN B O 1
ATOM 2715 N N . CYS B 1 124 ? 14.992 20.984 12.375 1 98.56 124 CYS B N 1
ATOM 2716 C CA . CYS B 1 124 ? 14.297 20.266 11.312 1 98.56 124 CYS B CA 1
ATOM 2717 C C . CYS B 1 124 ? 13.188 21.125 10.703 1 98.56 124 CYS B C 1
ATOM 2719 O O . CYS B 1 124 ? 13.078 21.219 9.484 1 98.56 124 CYS B O 1
ATOM 2721 N N . LEU B 1 125 ? 12.383 21.75 11.531 1 98.81 125 LEU B N 1
ATOM 2722 C CA . LEU B 1 125 ? 11.273 22.578 11.07 1 98.81 125 LEU B CA 1
ATOM 2723 C C . LEU B 1 125 ? 11.781 23.797 10.312 1 98.81 125 LEU B C 1
ATOM 2725 O O . LEU B 1 125 ? 11.227 24.172 9.281 1 98.81 125 LEU B O 1
ATOM 2729 N N . GLU B 1 126 ? 12.773 24.422 10.797 1 98.75 126 GLU B N 1
ATOM 2730 C CA . GLU B 1 126 ? 13.352 25.578 10.117 1 98.75 126 GLU B CA 1
ATOM 2731 C C . GLU B 1 126 ? 13.867 25.219 8.734 1 98.75 126 GLU B C 1
ATOM 2733 O O . GLU B 1 126 ? 13.648 25.938 7.766 1 98.75 126 GLU B O 1
ATOM 2738 N N . GLU B 1 127 ? 14.539 24.094 8.641 1 98.69 127 GLU B N 1
ATOM 2739 C CA . GLU B 1 127 ? 15.008 23.609 7.344 1 98.69 127 GLU B CA 1
ATOM 2740 C C . GLU B 1 127 ? 13.844 23.281 6.418 1 98.69 127 GLU B C 1
ATOM 2742 O O . GLU B 1 127 ? 13.906 23.531 5.215 1 98.69 127 GLU B O 1
ATOM 2747 N N . ALA B 1 128 ? 12.828 22.656 6.977 1 98.81 128 ALA B N 1
ATOM 2748 C CA . ALA B 1 128 ? 11.641 22.328 6.191 1 98.81 128 ALA B CA 1
ATOM 2749 C C . ALA B 1 128 ? 11.031 23.578 5.582 1 98.81 128 ALA B C 1
ATOM 2751 O O . ALA B 1 128 ? 10.617 23.578 4.422 1 98.81 128 ALA B O 1
ATOM 2752 N N . ILE B 1 129 ? 10.961 24.656 6.375 1 98.75 129 ILE B N 1
ATOM 2753 C CA . ILE B 1 129 ? 10.445 25.953 5.914 1 98.75 129 ILE B CA 1
ATOM 2754 C C . ILE B 1 129 ? 11.336 26.484 4.793 1 98.75 129 ILE B C 1
ATOM 2756 O O . ILE B 1 129 ? 10.836 26.922 3.752 1 98.75 129 ILE B O 1
ATOM 2760 N N . GLU B 1 130 ? 12.609 26.391 4.961 1 98.56 130 GLU B N 1
ATOM 2761 C CA . GLU B 1 130 ? 13.57 26.891 3.988 1 98.56 130 GLU B CA 1
ATOM 2762 C C . GLU B 1 130 ? 13.453 26.156 2.658 1 98.56 130 GLU B C 1
ATOM 2764 O O . GLU B 1 130 ? 13.555 26.781 1.593 1 98.56 130 GLU B O 1
ATOM 2769 N N . VAL B 1 131 ? 13.281 24.875 2.736 1 98.31 131 VAL B N 1
ATOM 2770 C CA . VAL B 1 131 ? 13.25 24.047 1.531 1 98.31 131 VAL B CA 1
ATOM 2771 C C . VAL B 1 131 ? 11.945 24.297 0.774 1 98.31 131 VAL B C 1
ATOM 2773 O O . VAL B 1 131 ? 11.883 24.109 -0.442 1 98.31 131 VAL B O 1
ATOM 2776 N N . GLY B 1 132 ? 10.836 24.672 1.508 1 98.56 132 GLY B N 1
ATOM 2777 C CA . GLY B 1 132 ? 9.656 25.109 0.781 1 98.56 132 GLY B CA 1
ATOM 2778 C C . GLY B 1 132 ? 8.398 24.359 1.166 1 98.56 132 GLY B C 1
ATOM 2779 O O . GLY B 1 132 ? 7.383 24.438 0.474 1 98.56 132 GLY B O 1
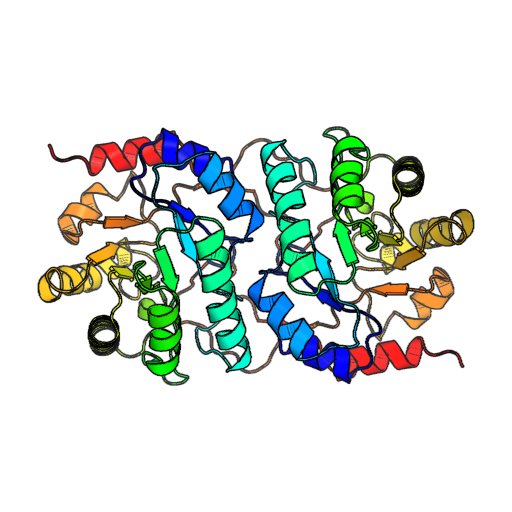ATOM 2780 N N . PHE B 1 133 ? 8.406 23.562 2.244 1 98.88 133 PHE B N 1
ATOM 2781 C CA . PHE B 1 133 ? 7.188 22.938 2.723 1 98.88 133 PHE B CA 1
ATOM 2782 C C . PHE B 1 133 ? 6.152 23.984 3.117 1 98.88 133 PHE B C 1
ATOM 2784 O O . PHE B 1 133 ? 6.5 25.031 3.664 1 98.88 133 PHE B O 1
ATOM 2791 N N . LYS B 1 134 ? 4.871 23.656 2.949 1 98.75 134 LYS B N 1
ATOM 2792 C CA . LYS B 1 134 ? 3.809 24.625 3.23 1 98.75 134 LYS B CA 1
ATOM 2793 C C . LYS B 1 134 ? 3.111 24.297 4.551 1 98.75 134 LYS B C 1
ATOM 2795 O O . LYS B 1 134 ? 2.424 25.156 5.117 1 98.75 134 LYS B O 1
ATOM 2800 N N . ALA B 1 135 ? 3.254 23.109 5.016 1 98.81 135 ALA B N 1
ATOM 2801 C CA . ALA B 1 135 ? 2.666 22.656 6.273 1 98.81 135 ALA B CA 1
ATOM 2802 C C . ALA B 1 135 ? 3.508 21.562 6.914 1 98.81 135 ALA B C 1
ATOM 2804 O O . ALA B 1 135 ? 4.359 20.969 6.254 1 98.81 135 ALA B O 1
ATOM 2805 N N . VAL B 1 136 ? 3.346 21.391 8.156 1 98.81 136 VAL B N 1
ATOM 2806 C CA . VAL B 1 136 ? 3.967 20.297 8.883 1 98.81 136 VAL B CA 1
ATOM 2807 C C . VAL B 1 136 ? 2.916 19.578 9.727 1 98.81 136 VAL B C 1
ATOM 2809 O O . VAL B 1 136 ? 2.121 20.219 10.422 1 98.81 136 VAL B O 1
ATOM 2812 N N . LEU B 1 137 ? 2.795 18.25 9.547 1 98.69 137 LEU B N 1
ATOM 2813 C CA . LEU B 1 137 ? 1.966 17.391 10.375 1 98.69 137 LEU B CA 1
ATOM 2814 C C . LEU B 1 137 ? 2.768 16.812 11.547 1 98.69 137 LEU B C 1
ATOM 2816 O O . LEU B 1 137 ? 3.83 16.234 11.344 1 98.69 137 LEU B O 1
ATOM 2820 N N . THR B 1 138 ? 2.258 16.953 12.82 1 98.56 138 THR B N 1
ATOM 2821 C CA . THR B 1 138 ? 3.094 16.578 13.953 1 98.56 138 THR B CA 1
ATOM 2822 C C . THR B 1 138 ? 2.232 16.156 15.148 1 98.56 138 THR B C 1
ATOM 2824 O O . THR B 1 138 ? 1.119 16.656 15.32 1 98.56 138 THR B O 1
ATOM 2827 N N . SER B 1 139 ? 2.77 15.234 15.875 1 97.88 139 SER B N 1
ATOM 2828 C CA . SER B 1 139 ? 2.229 14.898 17.188 1 97.88 139 SER B CA 1
ATOM 2829 C C . SER B 1 139 ? 3.08 15.484 18.312 1 97.88 139 SER B C 1
ATOM 2831 O O . SER B 1 139 ? 3.018 15.031 19.453 1 97.88 139 SER B O 1
ATOM 2833 N N . GLY B 1 140 ? 3.988 16.438 17.906 1 98.06 140 GLY B N 1
ATOM 2834 C CA . GLY B 1 140 ? 4.848 17.047 18.906 1 98.06 140 GLY B CA 1
ATOM 2835 C C . GLY B 1 140 ? 5.906 16.109 19.438 1 98.06 140 GLY B C 1
ATOM 2836 O O . GLY B 1 140 ? 6.23 16.141 20.625 1 98.06 140 GLY B O 1
ATOM 2837 N N . GLN B 1 141 ? 6.34 15.172 18.672 1 97.19 141 GLN B N 1
ATOM 2838 C CA . GLN B 1 141 ? 7.359 14.172 18.969 1 97.19 141 GLN B CA 1
ATOM 2839 C C . GLN B 1 141 ? 6.891 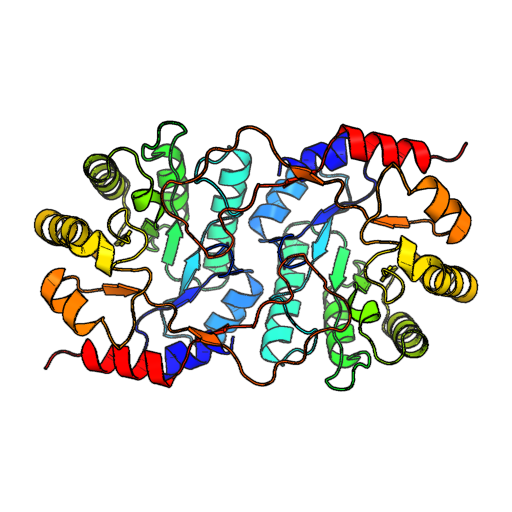13.219 20.062 1 97.19 141 GLN B C 1
ATOM 2841 O O . GLN B 1 141 ? 7.707 12.68 20.812 1 97.19 141 GLN B O 1
ATOM 2846 N N . GLU B 1 142 ? 5.594 13.086 20.234 1 96.44 142 GLU B N 1
ATOM 2847 C CA . GLU B 1 142 ? 4.977 12.172 21.188 1 96.44 142 GLU B CA 1
ATOM 2848 C C . GLU B 1 142 ? 4.02 11.211 20.5 1 96.44 142 GLU B C 1
ATOM 2850 O O . GLU B 1 142 ? 3.709 11.375 19.312 1 96.44 142 GLU B O 1
ATOM 2855 N N . PRO B 1 143 ? 3.547 10.133 21.125 1 94 143 PRO B N 1
ATOM 2856 C CA . PRO B 1 143 ? 2.67 9.148 20.484 1 94 143 PRO B CA 1
ATOM 2857 C C . PRO B 1 143 ? 1.369 9.758 19.969 1 94 143 PRO B C 1
ATOM 2859 O O . PRO B 1 143 ? 0.835 9.312 18.953 1 94 143 PRO B O 1
ATOM 2862 N N . THR B 1 144 ? 0.88 10.781 20.703 1 96.25 144 THR B N 1
ATOM 2863 C CA . THR B 1 144 ? -0.345 11.453 20.281 1 96.25 144 THR B CA 1
ATOM 2864 C C . THR B 1 144 ? -0.179 12.969 20.344 1 96.25 144 THR B C 1
ATOM 2866 O O . THR B 1 144 ? 0.714 13.469 21.031 1 96.25 144 THR B O 1
ATOM 2869 N N . ALA B 1 145 ? -1.096 13.641 19.625 1 97.56 145 ALA B N 1
ATOM 2870 C CA . ALA B 1 145 ? -1.102 15.102 19.656 1 97.56 145 ALA B CA 1
ATOM 2871 C C . ALA B 1 145 ? -1.344 15.602 21.078 1 97.56 145 ALA B C 1
ATOM 2873 O O . ALA B 1 145 ? -0.751 16.594 21.5 1 97.56 145 ALA B O 1
ATOM 2874 N N . LEU B 1 146 ? -2.189 14.906 21.781 1 96.75 146 LEU B N 1
ATOM 2875 C CA . LEU B 1 146 ? -2.49 15.312 23.156 1 96.75 146 LEU B CA 1
ATOM 2876 C C . LEU B 1 146 ? -1.249 15.211 24.031 1 96.75 146 LEU B C 1
ATOM 2878 O O . LEU B 1 146 ? -0.973 16.125 24.828 1 96.75 146 LEU B O 1
ATOM 2882 N N . ASP B 1 147 ? -0.507 14.164 23.875 1 97.12 147 ASP B N 1
ATOM 2883 C CA . ASP B 1 147 ? 0.729 13.977 24.625 1 97.12 147 ASP B CA 1
ATOM 2884 C C . ASP B 1 147 ? 1.767 15.031 24.25 1 97.12 147 ASP B C 1
ATOM 2886 O O . ASP B 1 147 ? 2.615 15.398 25.062 1 97.12 147 ASP B O 1
ATOM 2890 N N . GLY B 1 148 ? 1.74 15.516 23.047 1 98 148 GLY B N 1
ATOM 2891 C CA . GLY B 1 148 ? 2.76 16.422 22.547 1 98 148 GLY B CA 1
ATOM 2892 C C . GLY B 1 148 ? 2.287 17.859 22.453 1 98 148 GLY B C 1
ATOM 2893 O O . GLY B 1 148 ? 2.844 18.656 21.688 1 98 148 GLY B O 1
ATOM 2894 N N . VAL B 1 149 ? 1.298 18.172 23.219 1 98.12 149 VAL B N 1
ATOM 2895 C CA . VAL B 1 149 ? 0.586 19.438 23.078 1 98.12 149 VAL B CA 1
ATOM 2896 C C . VAL B 1 149 ? 1.553 20.594 23.312 1 98.12 149 VAL B C 1
ATOM 2898 O O . VAL B 1 149 ? 1.445 21.625 22.656 1 98.12 149 VAL B O 1
ATOM 2901 N N . TYR B 1 150 ? 2.49 20.5 24.125 1 98.19 150 TYR B N 1
ATOM 2902 C CA . TYR B 1 150 ? 3.402 21.594 24.469 1 98.19 150 TYR B CA 1
ATOM 2903 C C . TYR B 1 150 ? 4.305 21.938 23.281 1 98.19 150 TYR B C 1
ATOM 2905 O O . TYR B 1 150 ? 4.48 23.109 22.953 1 98.19 150 TYR B O 1
ATOM 2913 N N . ILE B 1 151 ? 4.863 20.922 22.688 1 98.5 151 ILE B N 1
ATOM 2914 C CA . ILE B 1 151 ? 5.734 21.141 21.531 1 98.5 151 ILE B CA 1
ATOM 2915 C C . ILE B 1 151 ? 4.922 21.703 20.359 1 98.5 151 ILE B C 1
ATOM 2917 O O . ILE B 1 151 ? 5.367 22.625 19.688 1 98.5 151 ILE B O 1
ATOM 2921 N N . ILE B 1 152 ? 3.705 21.188 20.172 1 98.81 152 ILE B N 1
ATOM 2922 C CA . ILE B 1 152 ? 2.852 21.672 19.094 1 98.81 152 ILE B CA 1
ATOM 2923 C C . ILE B 1 152 ? 2.525 23.141 19.297 1 98.81 152 ILE B C 1
ATOM 2925 O O . ILE B 1 152 ? 2.584 23.938 18.359 1 98.81 152 ILE B O 1
ATOM 2929 N N . ARG B 1 153 ? 2.225 23.469 20.516 1 98.62 153 ARG B N 1
ATOM 2930 C CA . ARG B 1 153 ? 1.937 24.859 20.844 1 98.62 153 ARG B CA 1
ATOM 2931 C C . ARG B 1 153 ? 3.137 25.75 20.547 1 98.62 153 ARG B C 1
ATOM 2933 O O . ARG B 1 153 ? 2.984 26.844 19.984 1 98.62 153 ARG B O 1
ATOM 2940 N N . GLU B 1 154 ? 4.262 25.312 20.953 1 98.69 154 GLU B N 1
ATOM 2941 C CA . GLU B 1 154 ? 5.473 26.078 20.688 1 98.69 154 GLU B CA 1
ATOM 2942 C C . GLU B 1 154 ? 5.688 26.266 19.188 1 98.69 154 GLU B C 1
ATOM 2944 O O . GLU B 1 154 ? 6.016 27.359 18.734 1 98.69 154 GLU B O 1
ATOM 2949 N N . MET B 1 155 ? 5.516 25.219 18.375 1 98.69 155 MET B N 1
ATOM 2950 C CA . MET B 1 155 ? 5.613 25.312 16.922 1 98.69 155 MET B CA 1
ATOM 2951 C C . MET B 1 155 ? 4.652 26.359 16.375 1 98.69 155 MET B C 1
ATOM 2953 O O . MET B 1 155 ? 5.039 27.203 15.555 1 98.69 155 MET B O 1
ATOM 2957 N N . GLN B 1 156 ? 3.457 26.25 16.859 1 98.62 156 GLN B N 1
ATOM 2958 C CA . GLN B 1 156 ? 2.412 27.156 16.375 1 98.62 156 GLN B CA 1
ATOM 2959 C C . GLN B 1 156 ? 2.744 28.609 16.719 1 98.62 156 GLN B C 1
ATOM 2961 O O . GLN B 1 156 ? 2.605 29.484 15.867 1 98.62 156 GLN B O 1
ATOM 2966 N N . GLU B 1 157 ? 3.16 28.875 17.906 1 98.12 157 GLU B N 1
ATOM 2967 C CA . GLU B 1 157 ? 3.455 30.219 18.359 1 98.12 157 GLU B CA 1
ATOM 2968 C C . GLU B 1 157 ? 4.633 30.828 17.594 1 98.12 157 GLU B C 1
ATOM 2970 O O . GLU B 1 157 ? 4.59 31.984 17.188 1 98.12 157 GLU B O 1
ATOM 2975 N N . VAL B 1 158 ? 5.621 30.062 17.375 1 98.12 158 VAL B N 1
ATOM 2976 C CA . VAL B 1 158 ? 6.875 30.578 16.828 1 98.12 158 VAL B CA 1
ATOM 2977 C C . VAL B 1 158 ? 6.789 30.656 15.305 1 98.12 158 VAL B C 1
ATOM 2979 O O . VAL B 1 158 ? 7.316 31.578 14.695 1 98.12 158 VAL B O 1
ATOM 2982 N N . TYR B 1 159 ? 6.062 29.703 14.656 1 98.12 159 TYR B N 1
ATOM 2983 C CA . TYR B 1 159 ? 6.246 29.562 13.211 1 98.12 159 TYR B CA 1
ATOM 2984 C C . TYR B 1 159 ? 4.934 29.781 12.469 1 98.12 159 TYR B C 1
ATOM 2986 O O . TYR B 1 159 ? 4.871 29.625 11.25 1 98.12 159 TYR B O 1
ATOM 2994 N N . LYS B 1 160 ? 3.84 30.172 13.094 1 95.69 160 LYS B N 1
ATOM 2995 C CA . LYS B 1 160 ? 2.496 30.266 12.531 1 95.69 160 LYS B CA 1
ATOM 2996 C C . LYS B 1 160 ? 2.479 31.156 11.297 1 95.69 160 LYS B C 1
ATOM 2998 O O . LYS B 1 160 ? 1.616 31.016 10.422 1 95.69 160 LYS B O 1
ATOM 3003 N N . HIS B 1 161 ? 3.412 32.031 11.055 1 96.88 161 HIS B N 1
ATOM 3004 C CA . HIS B 1 161 ? 3.428 32.969 9.922 1 96.88 161 HIS B CA 1
ATOM 3005 C C . HIS B 1 161 ? 4.289 32.406 8.789 1 96.88 161 HIS B C 1
ATOM 3007 O O . HIS B 1 161 ? 4.297 32.969 7.688 1 96.88 161 HIS B O 1
ATOM 3013 N N . LYS B 1 162 ? 4.945 31.312 8.969 1 98.19 162 LYS B N 1
ATOM 3014 C CA . LYS B 1 162 ? 5.891 30.781 7.988 1 98.19 162 LYS B CA 1
ATOM 3015 C C . LYS B 1 162 ? 5.398 29.453 7.418 1 98.19 162 LYS B C 1
ATOM 3017 O O . LYS B 1 162 ? 5.719 29.109 6.277 1 98.19 162 LYS B O 1
ATOM 3022 N N . ILE B 1 163 ? 4.699 28.734 8.219 1 98.56 163 ILE B N 1
ATOM 3023 C CA . ILE B 1 163 ? 4.258 27.391 7.84 1 98.56 163 ILE B CA 1
ATOM 3024 C C . ILE B 1 163 ? 2.994 27.016 8.617 1 98.56 163 ILE B C 1
ATOM 3026 O O . ILE B 1 163 ? 2.826 27.422 9.766 1 98.56 163 ILE B O 1
ATOM 3030 N N . ASP B 1 164 ? 2.074 26.266 8.016 1 98.44 164 ASP B N 1
ATOM 3031 C CA . ASP B 1 164 ? 0.893 25.766 8.711 1 98.44 164 ASP B CA 1
ATOM 3032 C C . ASP B 1 164 ? 1.242 24.578 9.602 1 98.44 164 ASP B C 1
ATOM 3034 O O . ASP B 1 164 ? 1.887 23.625 9.148 1 98.44 164 ASP B O 1
ATOM 3038 N N . ILE B 1 165 ? 0.849 24.609 10.836 1 98.69 165 ILE B N 1
ATOM 3039 C CA . ILE B 1 165 ? 1.043 23.5 11.758 1 98.69 165 ILE B CA 1
ATOM 3040 C C . ILE B 1 165 ? -0.229 22.656 11.828 1 98.69 165 ILE B C 1
ATOM 3042 O O . ILE B 1 165 ? -1.296 23.156 12.188 1 98.69 165 ILE B O 1
ATOM 3046 N N . LEU B 1 166 ? -0.141 21.422 11.438 1 98.5 166 LEU B N 1
ATOM 3047 C CA . LEU B 1 166 ? -1.23 20.453 11.531 1 98.5 166 LEU B CA 1
ATOM 3048 C C . LEU B 1 166 ? -1.028 19.531 12.719 1 98.5 166 LEU B C 1
ATOM 3050 O O . LEU B 1 166 ? -0.104 18.703 12.727 1 98.5 166 LEU B O 1
ATOM 3054 N N . ALA B 1 167 ? -1.892 19.656 13.711 1 98.38 167 ALA B N 1
ATOM 3055 C CA . ALA B 1 167 ? -1.847 18.734 14.836 1 98.38 167 ALA B CA 1
ATOM 3056 C C . ALA B 1 167 ? -2.527 17.406 14.484 1 98.38 167 ALA B C 1
ATOM 3058 O O . ALA B 1 167 ? -3.682 17.391 14.047 1 98.38 167 ALA B O 1
ATOM 3059 N N . GLY B 1 168 ? -1.766 16.359 14.656 1 96.88 168 GLY B N 1
ATOM 3060 C CA . GLY B 1 168 ? -2.33 15.07 14.297 1 96.88 168 GLY B CA 1
ATOM 3061 C C . GLY B 1 168 ? -1.877 13.945 15.211 1 96.88 168 GLY B C 1
ATOM 3062 O O . GLY B 1 168 ? -1.063 14.164 16.109 1 96.88 168 GLY B O 1
ATOM 3063 N N . CYS B 1 169 ? -2.572 12.797 14.93 1 94.81 169 CYS B N 1
ATOM 3064 C CA . CYS B 1 169 ? -2.379 11.547 15.664 1 94.81 169 CYS B CA 1
ATOM 3065 C C . CYS B 1 169 ? -3.211 11.531 16.938 1 94.81 169 CYS B C 1
ATOM 3067 O O . CYS B 1 169 ? -2.916 12.266 17.891 1 94.81 169 CYS B O 1
ATOM 3069 N N . GLY B 1 170 ? -4.211 10.742 16.906 1 94.62 170 GLY B N 1
ATOM 3070 C CA . GLY B 1 170 ? -5.07 10.57 18.078 1 94.62 170 GLY B CA 1
ATOM 3071 C C . GLY B 1 170 ? -6.109 11.664 18.219 1 94.62 170 GLY B C 1
ATOM 3072 O O . GLY B 1 170 ? -6.762 11.773 19.266 1 94.62 170 GLY B O 1
ATOM 3073 N N . VAL B 1 171 ? -6.281 12.5 17.297 1 97.25 171 VAL B N 1
ATOM 3074 C CA . VAL B 1 171 ? -7.27 13.57 17.328 1 97.25 171 VAL B CA 1
ATOM 3075 C C . VAL B 1 171 ? -8.664 13 17.094 1 97.25 171 VAL B C 1
ATOM 3077 O O . VAL B 1 171 ? -8.859 12.195 16.172 1 97.25 171 VAL B O 1
ATOM 3080 N N . ASN B 1 172 ? -9.609 13.328 17.859 1 97 172 ASN B N 1
ATOM 3081 C CA . ASN B 1 172 ? -11 12.906 17.734 1 97 172 ASN B CA 1
ATOM 3082 C C . ASN B 1 172 ? -11.953 13.922 18.359 1 97 172 ASN B C 1
ATOM 3084 O O . ASN B 1 172 ? -11.516 14.938 18.891 1 97 172 ASN B O 1
ATOM 3088 N N . SER B 1 173 ? -13.227 13.602 18.281 1 96.06 173 SER B N 1
ATOM 3089 C CA . SER B 1 173 ? -14.25 14.562 18.688 1 96.06 173 SER B CA 1
ATOM 3090 C C . SER B 1 173 ? -14.219 14.797 20.203 1 96.06 173 SER B C 1
ATOM 3092 O O . SER B 1 173 ? -14.633 15.859 20.672 1 96.06 173 SER B O 1
ATOM 3094 N N . SER B 1 174 ? -13.734 13.891 20.906 1 96.38 174 SER B N 1
ATOM 3095 C CA . SER B 1 174 ? -13.734 14.016 22.359 1 96.38 174 SER B CA 1
ATOM 3096 C C . SER B 1 174 ? -12.602 14.914 22.844 1 96.38 174 SER B C 1
ATOM 3098 O O . SER B 1 174 ? -12.648 15.438 23.969 1 96.38 174 SER B O 1
ATOM 3100 N N . ASN B 1 175 ? -11.562 15.094 22.031 1 96.94 175 ASN B N 1
ATOM 3101 C CA . ASN B 1 175 ? -10.406 15.812 22.562 1 96.94 175 ASN B CA 1
ATOM 3102 C C . ASN B 1 175 ? -10.078 17.047 21.719 1 96.94 175 ASN B C 1
ATOM 3104 O O . ASN B 1 175 ? -9.266 17.875 22.125 1 96.94 175 ASN B O 1
ATOM 3108 N N . VAL B 1 176 ? -10.727 17.219 20.578 1 97.44 176 VAL B N 1
ATOM 3109 C CA . VAL B 1 176 ? -10.32 18.234 19.609 1 97.44 176 VAL B CA 1
ATOM 3110 C C . VAL B 1 176 ? -10.539 19.625 20.203 1 97.44 176 VAL B C 1
ATOM 3112 O O . VAL B 1 176 ? -9.758 20.531 19.938 1 97.44 176 VAL B O 1
ATOM 3115 N N . ALA B 1 177 ? -11.578 19.844 20.938 1 96.62 177 ALA B N 1
ATOM 3116 C CA . ALA B 1 177 ? -11.828 21.156 21.547 1 96.62 177 ALA B CA 1
ATOM 3117 C C . ALA B 1 177 ? -10.664 21.578 22.438 1 96.62 177 ALA B C 1
ATOM 3119 O O . ALA B 1 177 ? -10.195 22.719 22.359 1 96.62 177 ALA B O 1
ATOM 3120 N N . ASN B 1 178 ? -10.219 20.672 23.234 1 96.94 178 ASN B N 1
ATOM 3121 C CA . ASN B 1 178 ? -9.07 20.938 24.094 1 96.94 178 ASN B CA 1
ATOM 3122 C C . ASN B 1 178 ? -7.801 21.172 23.281 1 96.94 178 ASN B C 1
ATOM 3124 O O . ASN B 1 178 ? -7.008 22.062 23.609 1 96.94 178 ASN B O 1
ATOM 3128 N N . LEU B 1 179 ? -7.59 20.375 22.281 1 97.88 179 LEU B N 1
ATOM 3129 C CA . LEU B 1 179 ? -6.418 20.531 21.422 1 97.88 179 LEU B CA 1
ATOM 3130 C C . LEU B 1 179 ? -6.398 21.922 20.781 1 97.88 179 LEU B C 1
ATOM 3132 O O . LEU B 1 179 ? -5.348 22.562 20.719 1 97.88 179 LEU B O 1
ATOM 3136 N N . VAL B 1 180 ? -7.566 22.359 20.344 1 97.06 180 VAL B N 1
ATOM 3137 C CA . VAL B 1 180 ? -7.68 23.688 19.75 1 97.06 180 VAL B CA 1
ATOM 3138 C C . VAL B 1 180 ? -7.289 24.75 20.766 1 97.06 180 VAL B C 1
ATOM 3140 O O . VAL B 1 180 ? -6.492 25.641 20.469 1 97.06 180 VAL B O 1
ATOM 3143 N N . ASP B 1 181 ? -7.789 24.625 21.922 1 96.88 181 ASP B N 1
ATOM 3144 C CA . ASP B 1 181 ? -7.547 25.609 22.969 1 96.88 181 ASP B CA 1
ATOM 3145 C C . ASP B 1 181 ? -6.07 25.641 23.359 1 96.88 181 ASP B C 1
ATOM 3147 O O . ASP B 1 181 ? -5.504 26.703 23.594 1 96.88 181 ASP B O 1
ATOM 3151 N N . TRP B 1 182 ? -5.473 24.469 23.406 1 97.56 182 TRP B N 1
ATOM 3152 C CA . TRP B 1 182 ? -4.125 24.344 23.953 1 97.56 182 TRP B CA 1
ATOM 3153 C C . TRP B 1 182 ? -3.074 24.625 22.875 1 97.56 182 TRP B C 1
ATOM 3155 O O . TRP B 1 182 ? -2.035 25.234 23.172 1 97.56 182 TRP B O 1
ATOM 3165 N N . THR B 1 183 ? -3.26 24.234 21.641 1 97.69 183 THR B N 1
ATOM 3166 C CA . THR B 1 183 ? -2.236 24.328 20.609 1 97.69 183 THR B CA 1
ATOM 3167 C C . THR B 1 183 ? -2.412 25.609 19.797 1 97.69 183 THR B C 1
ATOM 3169 O O . THR B 1 183 ? -1.446 26.141 19.25 1 97.69 183 THR B O 1
ATOM 3172 N N . LYS B 1 184 ? -3.719 26.062 19.625 1 96.81 184 LYS B N 1
ATOM 3173 C CA . LYS B 1 184 ? -4.109 27.219 18.844 1 96.81 184 LYS B CA 1
ATOM 3174 C C . LYS B 1 184 ? -3.818 27 17.359 1 96.81 184 LYS B C 1
ATOM 3176 O O . LYS B 1 184 ? -3.682 27.969 16.594 1 96.81 184 LYS B O 1
ATOM 3181 N N . CYS B 1 185 ? -3.66 25.734 16.984 1 96.81 185 CYS B N 1
ATOM 3182 C CA . CYS B 1 185 ? -3.488 25.422 15.562 1 96.81 185 CYS B CA 1
ATOM 3183 C C . CYS B 1 185 ? -4.77 25.703 14.789 1 96.81 185 CYS B C 1
ATOM 3185 O O . CYS B 1 185 ? -5.848 25.812 15.375 1 96.81 185 CYS B O 1
ATOM 3187 N N . HIS B 1 186 ? -4.605 25.797 13.461 1 94.19 186 HIS B N 1
ATOM 3188 C CA . HIS B 1 186 ? -5.758 26 12.594 1 94.19 186 HIS B CA 1
ATOM 3189 C C . HIS B 1 186 ? -6.16 24.719 11.891 1 94.19 186 HIS B C 1
ATOM 3191 O O . HIS B 1 186 ? -7.289 24.594 11.414 1 94.19 186 HIS B O 1
ATOM 3197 N N . TRP B 1 187 ? -5.262 23.828 11.812 1 96.31 187 TRP B N 1
ATOM 3198 C CA . TRP B 1 187 ? -5.5 22.578 11.102 1 96.31 187 TRP B CA 1
ATOM 3199 C C . TRP B 1 187 ? -5.332 21.375 12.039 1 96.31 187 TRP B C 1
ATOM 3201 O O . TRP B 1 187 ? -4.391 21.328 12.836 1 96.31 187 TRP B O 1
ATOM 3211 N N . TYR B 1 188 ? -6.254 20.469 11.953 1 98.12 188 TYR B N 1
ATOM 3212 C CA . TYR B 1 188 ? -6.219 19.234 12.711 1 98.12 188 TYR B CA 1
ATOM 3213 C C . TYR B 1 188 ? -6.426 18.031 11.797 1 98.12 188 TYR B C 1
ATOM 3215 O O . TYR B 1 188 ? -7.246 18.078 10.875 1 98.12 188 TYR B O 1
ATOM 3223 N N . HIS B 1 189 ? -5.656 17.078 11.953 1 97.94 189 HIS B N 1
ATOM 3224 C CA . HIS B 1 189 ? -5.676 15.859 11.156 1 97.94 189 HIS B CA 1
ATOM 3225 C C . HIS B 1 189 ? -6.215 14.688 11.961 1 97.94 189 HIS B C 1
ATOM 3227 O O . HIS B 1 189 ? -5.738 14.414 13.07 1 97.94 189 HIS B O 1
ATOM 3233 N N . ALA B 1 190 ? -7.211 14.031 11.477 1 96.75 190 ALA B N 1
ATOM 3234 C CA . ALA B 1 190 ? -7.824 12.883 12.148 1 96.75 190 ALA B CA 1
ATOM 3235 C C . ALA B 1 190 ? -8.195 11.797 11.141 1 96.75 190 ALA B C 1
ATOM 3237 O O . ALA B 1 190 ? -8.664 12.094 10.039 1 96.75 190 ALA B O 1
ATOM 3238 N N . SER B 1 191 ? -7.938 10.523 11.492 1 93.25 191 SER B N 1
ATOM 3239 C CA . SER B 1 191 ? -8.453 9.43 10.68 1 93.25 191 SER B CA 1
ATOM 3240 C C . SER B 1 191 ? -9.953 9.258 10.867 1 93.25 191 SER B C 1
ATOM 3242 O O . SER B 1 191 ? -10.648 8.797 9.969 1 93.25 191 SER B O 1
ATOM 3244 N N . ALA B 1 192 ? -10.422 9.625 12.102 1 94.94 192 ALA B N 1
ATOM 3245 C CA . ALA B 1 192 ? -11.828 9.477 12.461 1 94.94 192 ALA B CA 1
ATOM 3246 C C . ALA B 1 192 ? -12.328 8.07 12.164 1 94.94 192 ALA B C 1
ATOM 3248 O O . ALA B 1 192 ? -13.438 7.891 11.664 1 94.94 192 ALA B O 1
ATOM 3249 N N . ALA B 1 193 ? -11.516 7.113 12.391 1 92.25 193 ALA B N 1
ATOM 3250 C CA . ALA B 1 193 ? -11.797 5.75 11.945 1 92.25 193 ALA B CA 1
ATOM 3251 C C . ALA B 1 193 ? -12.492 4.945 13.031 1 92.25 193 ALA B C 1
ATOM 3253 O O . ALA B 1 193 ? -12.148 5.062 14.211 1 92.25 193 ALA B O 1
ATOM 3254 N N . VAL B 1 194 ? -13.438 4.234 12.688 1 90.94 194 VAL B N 1
ATOM 3255 C CA . VAL B 1 194 ? -14.125 3.279 13.555 1 90.94 194 VAL B CA 1
ATOM 3256 C C . VAL B 1 194 ? -14.102 1.894 12.914 1 90.94 194 VAL B C 1
ATOM 3258 O O . VAL B 1 194 ? -14.016 1.77 11.688 1 90.94 194 VAL B O 1
ATOM 3261 N N . PRO B 1 195 ? -14.047 0.832 13.734 1 86.69 195 PRO B N 1
ATOM 3262 C CA . PRO B 1 195 ? -14.148 -0.507 13.148 1 86.69 195 PRO B CA 1
ATOM 3263 C C . PRO B 1 195 ? -15.422 -0.705 12.328 1 86.69 195 PRO B C 1
ATOM 3265 O O . PRO B 1 195 ? -16.5 -0.275 12.75 1 86.69 195 PRO B O 1
ATOM 3268 N N . LYS B 1 196 ? -15.211 -1.188 11.156 1 84.75 196 LYS B N 1
ATOM 3269 C CA . LYS B 1 196 ? -16.375 -1.529 10.352 1 84.75 196 LYS B CA 1
ATOM 3270 C C . LYS B 1 196 ? -17.094 -2.762 10.906 1 84.75 196 LYS B C 1
ATOM 3272 O O . LYS B 1 196 ? -16.438 -3.764 11.227 1 84.75 196 LYS B O 1
ATOM 3277 N N . LYS B 1 197 ? -18.391 -2.748 10.906 1 72.31 197 LYS B N 1
ATOM 3278 C CA . LYS B 1 197 ? -19.203 -3.85 11.414 1 72.31 197 LYS B CA 1
ATOM 3279 C C . LYS B 1 197 ? -19.484 -4.883 10.32 1 72.31 197 LYS B C 1
ATOM 3281 O O . LYS B 1 197 ? -19.516 -4.543 9.141 1 72.31 197 LYS B O 1
ATOM 3286 N N . ASN B 1 198 ? -19.5 -6.086 10.609 1 60.81 198 ASN B N 1
ATOM 3287 C CA . ASN B 1 198 ? -20.031 -7.168 9.797 1 60.81 198 ASN B CA 1
ATOM 3288 C C . ASN B 1 198 ? -19.094 -7.516 8.641 1 60.81 198 ASN B C 1
ATOM 3290 O O . ASN B 1 198 ? -19.531 -7.68 7.5 1 60.81 198 ASN B O 1
ATOM 3294 N N . VAL B 1 199 ? -17.922 -7.383 8.992 1 64.75 199 VAL B N 1
ATOM 3295 C CA . VAL B 1 199 ? -17.016 -7.812 7.934 1 64.75 199 VAL B CA 1
ATOM 3296 C C . VAL B 1 199 ? -16.656 -9.281 8.125 1 64.75 199 VAL B C 1
ATOM 3298 O O . VAL B 1 199 ? -16.234 -9.688 9.211 1 64.75 199 VAL B O 1
ATOM 3301 N N . SER B 1 200 ? -17.062 -10 7.113 1 63.28 200 SER B N 1
ATOM 3302 C CA . SER B 1 200 ? -16.719 -11.422 7.18 1 63.28 200 SER B CA 1
ATOM 3303 C C . SER B 1 200 ? -15.219 -11.641 7.008 1 63.28 200 SER B C 1
ATOM 3305 O O . SER B 1 200 ? -14.578 -10.961 6.211 1 63.28 200 SER B O 1
ATOM 3307 N N . MET B 1 201 ? -14.727 -12.469 7.852 1 65.62 201 MET B N 1
ATOM 3308 C CA . MET B 1 201 ? -13.312 -12.82 7.793 1 65.62 201 MET B CA 1
ATOM 3309 C C . MET B 1 201 ? -13.078 -13.984 6.836 1 65.62 201 MET B C 1
ATOM 3311 O O . MET B 1 201 ? -13.922 -14.875 6.715 1 65.62 201 MET B O 1
ATOM 3315 N N . ASN B 1 202 ? -11.984 -13.875 6.199 1 73.12 202 ASN B N 1
ATOM 3316 C CA . ASN B 1 202 ? -11.594 -14.984 5.336 1 73.12 202 ASN B CA 1
ATOM 3317 C C . ASN B 1 202 ? -11.203 -16.219 6.148 1 73.12 202 ASN B C 1
ATOM 3319 O O . ASN B 1 202 ? -10.641 -16.078 7.238 1 73.12 202 ASN B O 1
ATOM 3323 N N . LYS B 1 203 ? -11.586 -17.328 5.672 1 74.62 203 LYS B N 1
ATOM 3324 C CA . LYS B 1 203 ? -11.227 -18.594 6.312 1 74.62 203 LYS B CA 1
ATOM 3325 C C . LYS B 1 203 ? -9.711 -18.766 6.352 1 74.62 203 LYS B C 1
ATOM 3327 O O . LYS B 1 203 ? -9.18 -19.422 7.25 1 74.62 203 LYS B O 1
ATOM 3332 N N . VAL B 1 204 ? -9 -18.25 5.328 1 83.31 204 VAL B N 1
ATOM 3333 C CA . VAL B 1 204 ? -7.547 -18.328 5.223 1 83.31 204 VAL B CA 1
ATOM 3334 C C . VAL B 1 204 ? -6.961 -16.906 5.18 1 83.31 204 VAL B C 1
ATOM 3336 O O . VAL B 1 204 ? -7.453 -16.047 4.445 1 83.31 204 VAL B O 1
ATOM 3339 N N . SER B 1 205 ? -5.902 -16.625 5.973 1 78.25 205 SER B N 1
ATOM 3340 C CA . SER B 1 205 ? -5.293 -15.305 6.039 1 78.25 205 SER B CA 1
ATOM 3341 C C . SER B 1 205 ? -4.422 -15.031 4.816 1 78.25 205 SER B C 1
ATOM 3343 O O . SER B 1 205 ? -3.691 -15.914 4.359 1 78.25 205 SER B O 1
ATOM 3345 N N . MET B 1 206 ? -4.469 -13.859 4.277 1 78.12 206 MET B N 1
ATOM 3346 C CA . MET B 1 206 ? -3.676 -13.484 3.111 1 78.12 206 MET B CA 1
ATOM 3347 C C . MET B 1 206 ? -2.34 -12.883 3.537 1 78.12 206 MET B C 1
ATOM 3349 O O . MET B 1 206 ? -1.402 -12.812 2.74 1 78.12 206 MET B O 1
ATOM 3353 N N . GLY B 1 207 ? -2.297 -12.367 4.742 1 72.12 207 GLY B N 1
ATOM 3354 C CA . GLY B 1 207 ? -1.118 -11.766 5.348 1 72.12 207 GLY B CA 1
ATOM 3355 C C . GLY B 1 207 ? -1.135 -11.82 6.863 1 72.12 207 GLY B C 1
ATOM 3356 O O . GLY B 1 207 ? -2.176 -12.078 7.473 1 72.12 207 GLY B O 1
ATOM 3357 N N . LYS B 1 208 ? -0.018 -11.547 7.426 1 67.38 208 LYS B N 1
ATOM 3358 C CA . LYS B 1 208 ? 0.123 -11.648 8.875 1 67.38 208 LYS B CA 1
ATOM 3359 C C . LYS B 1 208 ? -0.824 -10.688 9.586 1 67.38 208 LYS B C 1
ATOM 3361 O O . LYS B 1 208 ? -1.171 -10.891 10.75 1 67.38 208 LYS B O 1
ATOM 3366 N N . GLN B 1 209 ? -1.254 -9.609 8.844 1 62.28 209 GLN B N 1
ATOM 3367 C CA . GLN B 1 209 ? -2.07 -8.586 9.484 1 62.28 209 GLN B CA 1
ATOM 3368 C C . GLN B 1 209 ? -3.373 -8.367 8.719 1 62.28 209 GLN B C 1
ATOM 3370 O O . GLN B 1 209 ? -3.959 -7.281 8.773 1 62.28 209 GLN B O 1
ATOM 3375 N N . ASP B 1 210 ? -3.715 -9.375 8.023 1 64.75 210 ASP B N 1
ATOM 3376 C CA . ASP B 1 210 ? -4.898 -9.227 7.18 1 64.75 210 ASP B CA 1
ATOM 3377 C C . ASP B 1 210 ? -6.168 -9.57 7.953 1 64.75 210 ASP B C 1
ATOM 3379 O O . ASP B 1 210 ? -7.277 -9.398 7.449 1 64.75 210 ASP B O 1
ATOM 3383 N N . ASN B 1 211 ? -6 -9.945 9.172 1 65.38 211 ASN B N 1
ATOM 3384 C CA . ASN B 1 211 ? -7.16 -10.375 9.945 1 65.38 211 ASN B CA 1
ATOM 3385 C C . ASN B 1 211 ? -7.617 -9.289 10.922 1 65.38 211 ASN B C 1
ATOM 3387 O O . ASN B 1 211 ? -8.477 -9.531 11.766 1 65.38 211 ASN B O 1
ATOM 3391 N N . GLN B 1 212 ? -7.086 -8.18 10.773 1 69.5 212 GLN B N 1
ATOM 3392 C CA . GLN B 1 212 ? -7.539 -7.086 11.625 1 69.5 212 GLN B CA 1
ATOM 3393 C C . GLN B 1 212 ? -8.812 -6.457 11.07 1 69.5 212 GLN B C 1
ATOM 3395 O O . GLN B 1 212 ? -9.062 -6.492 9.867 1 69.5 212 GLN B O 1
ATOM 3400 N N . PRO B 1 213 ? -9.562 -6 12.031 1 73.44 213 PRO B N 1
ATOM 3401 C CA . PRO B 1 213 ? -10.797 -5.359 11.562 1 73.44 213 PRO B CA 1
ATOM 3402 C C . PRO B 1 213 ? -10.539 -4.191 10.617 1 73.44 213 PRO B C 1
ATOM 3404 O O . PRO B 1 213 ? -9.602 -3.418 10.828 1 73.44 213 PRO B O 1
ATOM 3407 N N . ILE B 1 214 ? -11.242 -4.199 9.625 1 80.44 214 ILE B N 1
ATOM 3408 C CA . ILE B 1 214 ? -11.211 -3.078 8.695 1 80.44 214 ILE B CA 1
ATOM 3409 C C . ILE B 1 214 ? -11.797 -1.836 9.359 1 80.44 214 ILE B C 1
ATOM 3411 O O . ILE B 1 214 ? -12.836 -1.91 10.016 1 80.44 214 ILE B O 1
ATOM 3415 N N . ARG B 1 215 ? -11.086 -0.784 9.352 1 87.31 215 ARG B N 1
ATOM 3416 C CA . ARG B 1 215 ? -11.57 0.477 9.906 1 87.31 215 ARG B CA 1
ATOM 3417 C C . ARG B 1 215 ? -11.977 1.443 8.797 1 87.31 215 ARG B C 1
ATOM 3419 O O . ARG B 1 215 ? -11.352 1.479 7.738 1 87.31 215 ARG B O 1
ATOM 3426 N N . VAL B 1 216 ? -13.023 2.188 9.078 1 93.06 216 VAL B N 1
ATOM 3427 C CA . VAL B 1 216 ? -13.562 3.133 8.102 1 93.06 216 VAL B CA 1
ATOM 3428 C C . VAL B 1 216 ? -13.812 4.48 8.773 1 93.06 216 VAL B C 1
ATOM 3430 O O . VAL B 1 216 ? -14.258 4.535 9.922 1 93.06 216 VAL B O 1
ATOM 3433 N N . THR B 1 217 ? -13.469 5.559 8.062 1 96.19 217 THR B N 1
ATOM 3434 C CA . THR B 1 217 ? -13.789 6.891 8.562 1 96.19 217 THR B CA 1
ATOM 3435 C C . THR B 1 217 ? -15.281 7.016 8.852 1 96.19 217 THR B C 1
ATOM 3437 O O . THR B 1 217 ? -16.109 6.621 8.031 1 96.19 217 THR B O 1
ATOM 3440 N N . SER B 1 218 ? -15.617 7.52 10 1 97.12 218 SER B N 1
ATOM 3441 C CA . SER B 1 218 ? -17 7.691 10.43 1 97.12 218 SER B CA 1
ATOM 3442 C C . SER B 1 218 ? -17.547 9.047 10 1 97.12 218 SER B C 1
ATOM 3444 O O . SER B 1 218 ? -16.969 10.086 10.336 1 97.12 218 SER B O 1
ATOM 3446 N N . LEU B 1 219 ? -18.672 8.969 9.305 1 97.69 219 LEU B N 1
ATOM 3447 C CA . LEU B 1 219 ? -19.359 10.195 8.914 1 97.69 219 LEU B CA 1
ATOM 3448 C C . LEU B 1 219 ? -19.672 11.055 10.133 1 97.69 219 LEU B C 1
ATOM 3450 O O . LEU B 1 219 ? -19.375 12.25 10.148 1 97.69 219 LEU B O 1
ATOM 3454 N N . GLU B 1 220 ? -20.203 10.461 11.148 1 97.56 220 GLU B N 1
ATOM 3455 C CA . GLU B 1 220 ? -20.609 11.156 12.367 1 97.56 220 GLU B CA 1
ATOM 3456 C C . GLU B 1 220 ? -19.422 11.773 13.078 1 97.56 220 GLU B C 1
ATOM 3458 O O . GLU B 1 220 ? -19.5 12.914 13.555 1 97.56 220 GLU B O 1
ATOM 3463 N N . GLU B 1 221 ? -18.328 11.055 13.164 1 97.69 221 GLU B N 1
ATOM 3464 C CA . GLU B 1 221 ? -17.125 11.562 13.812 1 97.69 221 GLU B CA 1
ATOM 3465 C C . GLU B 1 221 ? -16.578 12.789 13.086 1 97.69 221 GLU B C 1
ATOM 3467 O O . GLU B 1 221 ? -16.172 13.766 13.719 1 97.69 221 GLU B O 1
ATOM 3472 N N . VAL B 1 222 ? -16.578 12.742 11.766 1 98.06 222 VAL B N 1
ATOM 3473 C CA . VAL B 1 222 ? -16.078 13.867 10.977 1 98.06 222 VAL B CA 1
ATOM 3474 C C . VAL B 1 222 ? -16.984 15.078 11.188 1 98.06 222 VAL B C 1
ATOM 3476 O O . VAL B 1 222 ? -16.5 16.203 11.344 1 98.06 222 VAL B O 1
ATOM 3479 N N . LYS B 1 223 ? -18.266 14.859 11.234 1 97.81 223 LYS B N 1
ATOM 3480 C CA . LYS B 1 223 ? -19.219 15.945 11.477 1 97.81 223 LYS B CA 1
ATOM 3481 C C . LYS B 1 223 ? -18.969 16.609 12.828 1 97.81 223 LYS B C 1
ATOM 3483 O O . LYS B 1 223 ? -18.9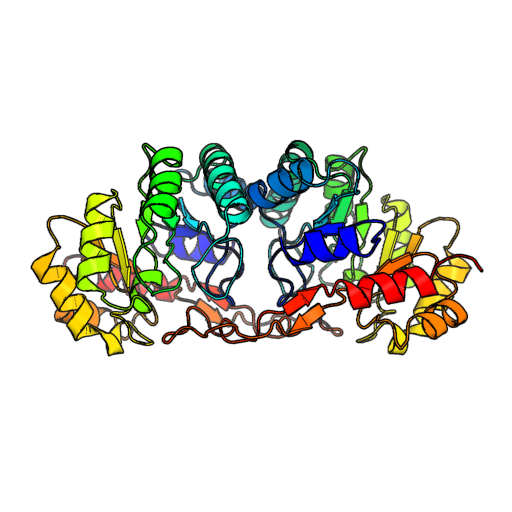69 17.844 12.93 1 97.81 223 LYS B O 1
ATOM 3488 N N . MET B 1 224 ? -18.781 15.766 13.789 1 97.06 224 MET B N 1
ATOM 3489 C CA . MET B 1 224 ? -18.547 16.281 15.133 1 97.06 224 MET B CA 1
ATOM 3490 C C . MET B 1 224 ? -17.25 17.094 15.188 1 97.06 224 MET B C 1
ATOM 3492 O O . MET B 1 224 ? -17.203 18.141 15.836 1 97.06 224 MET B O 1
ATOM 3496 N N . LEU B 1 225 ? -16.234 16.625 14.547 1 97.25 225 LEU B N 1
ATOM 3497 C CA . LEU B 1 225 ? -14.969 17.359 14.477 1 97.25 225 LEU B CA 1
ATOM 3498 C C . LEU B 1 225 ? -15.172 18.719 13.812 1 97.25 225 LEU B C 1
ATOM 3500 O O . LEU B 1 225 ? -14.719 19.734 14.328 1 97.25 225 LEU B O 1
ATOM 3504 N N . LYS B 1 226 ? -15.875 18.703 12.68 1 96.88 226 LYS B N 1
ATOM 3505 C CA . LYS B 1 226 ? -16.109 19.922 11.914 1 96.88 226 LYS B CA 1
ATOM 3506 C C . LYS B 1 226 ? -16.906 20.938 12.727 1 96.88 226 LYS B C 1
ATOM 3508 O O . LYS B 1 226 ? -16.594 22.125 12.727 1 96.88 226 LYS B O 1
ATOM 3513 N N . GLU B 1 227 ? -17.875 20.469 13.414 1 95.06 227 GLU B N 1
ATOM 3514 C CA . GLU B 1 227 ? -18.719 21.328 14.227 1 95.06 227 GLU B CA 1
ATOM 3515 C C . GLU B 1 227 ? -17.922 22 15.344 1 95.06 227 GLU B C 1
ATOM 3517 O O . GLU B 1 227 ? -18.125 23.172 15.648 1 95.06 227 GLU B O 1
ATOM 3522 N N . THR B 1 228 ? -17.047 21.219 15.93 1 93.38 228 THR B N 1
ATOM 3523 C CA . THR B 1 228 ? -16.219 21.734 17.016 1 93.38 228 THR B CA 1
ATOM 3524 C C . THR B 1 228 ? -15.227 22.781 16.5 1 93.38 228 THR B C 1
ATOM 3526 O O . THR B 1 228 ? -14.891 23.734 17.203 1 93.38 228 THR B O 1
ATOM 3529 N N . LEU B 1 229 ? -14.742 22.641 15.281 1 93 229 LEU B N 1
ATOM 3530 C CA . LEU B 1 229 ? -13.703 23.5 14.719 1 93 229 LEU B CA 1
ATOM 3531 C C . LEU B 1 229 ? -14.312 24.734 14.062 1 93 229 LEU B C 1
ATOM 3533 O O . LEU B 1 229 ? -13.602 25.688 13.75 1 93 229 LEU B O 1
ATOM 3537 N N . ALA B 1 230 ? -15.617 24.672 13.812 1 85.19 230 ALA B N 1
ATOM 3538 C CA . ALA B 1 230 ? -16.297 25.812 13.203 1 85.19 230 ALA B CA 1
ATOM 3539 C C . ALA B 1 230 ? -16.234 27.047 14.117 1 85.19 230 ALA B C 1
ATOM 3541 O O . ALA B 1 230 ? -16.312 26.922 15.336 1 85.19 230 AL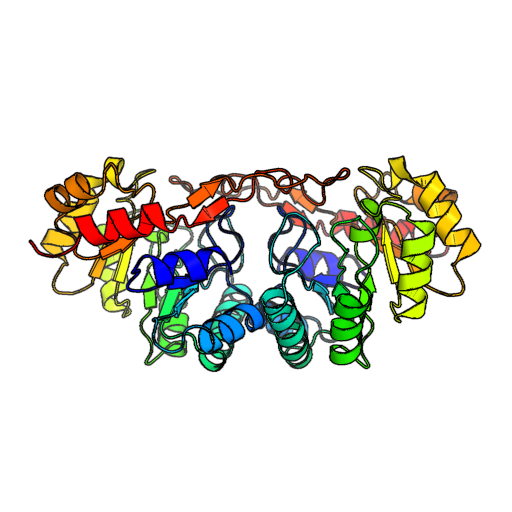A B O 1
ATOM 3542 N N . PRO B 1 231 ? -15.914 28.188 13.398 1 72.5 231 PRO B N 1
ATOM 3543 C CA . PRO B 1 231 ? -15.898 29.406 14.203 1 72.5 231 PRO B CA 1
ATOM 3544 C C . PRO B 1 231 ? -17.234 29.688 14.891 1 72.5 231 PRO B C 1
ATOM 3546 O O . PRO B 1 231 ? -18.281 29.359 14.344 1 72.5 231 PRO B O 1
ATOM 3549 N N . SER B 1 232 ? -17.344 29.797 16.25 1 52.31 232 SER B N 1
ATOM 3550 C CA . SER B 1 232 ? -18.547 30.25 16.953 1 52.31 232 SER B CA 1
ATOM 3551 C C . SER B 1 232 ? -19 31.609 16.453 1 52.31 232 SER B C 1
ATOM 3553 O O . SER B 1 232 ? -18.172 32.438 16.062 1 52.31 232 SER B O 1
#

Nearest PDB structures (foldseek):
  3iwp-assembly6_E  TM=9.539E-01  e=1.148E-25  Homo sapiens
  3iwp-assembly5_C  TM=9.483E-01  e=5.128E-26  Homo sapiens
  3iwp-assembly5_D  TM=9.466E-01  e=5.805E-26  Homo sapiens
  3iwp-assembly6_F  TM=9.399E-01  e=2.758E-26  Homo sapiens
  3iwp-assembly4_B  TM=9.423E-01  e=1.079E-25  Homo sapiens

Foldseek 3Di:
DQQLVLLVLLPPQADEDFPDVVLVGEFDDLVVLLVSCVVPVPHAYATEQHHHHDAQADDPVSLVVSLVSLQSNVVSRHQHYEHFHAHPQQAGPLVSLLSNPVSNPPGAYEYEASLLRGPDNVRRVVSCLVSPHAAYEYCLNDQAVVVNLVSLLVCCVPCVPRHAYEHEHPDWLVCPLVSCVRNVGLHYDDSQKDFDPDDDDDPDAPDPPRRDGDIHRHSVGSNSNCVSSDDD/DQQLVLLVLLPPQADEDFDDVVLVGEFDDLVVLLVSCVVPVPHAYATEQHHDHDAQADDPVSLVVSLVSLQSNVVSRHQHYEHFHAHPQQAGPLVSLLSNPVSNPPGAYEHEASLLRGPDNVRRVVSCLVSPHAAYEYCLNDQAVVVNLVSLLVCCVPCVPRHAYEHEHPDWLVCLLVSCVRNVGLHYDDSQKDFDPDDDDDPDAPDPPRRDGDIHRHSVGSNSNCVSSDDD